Protein AF-A0A9R1UHV1-F1 (afdb_monomer)

Organism: Lactuca sativa (NCBI:txid4236)

Secondary structure (DSSP, 8-state):
--------HHHHHHHHHHHHHHHHHHHHSS---S--PPPSS-PPPHHHHTTSTTSSS-SS---SSTTTT-GGGHHHHHHHHHHHHHHHHHHT--HHHHHHHHHHHHHHTHHHHHHHTTT---S-HHHHHHHHHHHHHHHHHHHHHHHTT-TT--TTHHHHHHHHTT-TTS---HHHHHHHHIIIIIHHT---TT--HHHHHTHHHHH--SB-------------TT--HHHHHHHHTS-SSPPPPPB-SS------HHHHHHTT-EEEE---SS-TT--EEE----TTSSSS-SS-TTS--S---S--EEEE--EEE-TTHHHHHHHHHHHHHHSSS--HHHHHHHHHHHH-SSHHHHHHHHHTTSEEE-SS-HHHHHHHHHHHSTT---SB-TTHHHHHHHHHHHTSHHHHHHHHHIIIIITSHHHHHHHHHHHHHHHHHHHHHHHHHHHHHHHHHHHHHHHHHHHTTSS--EEPTTSS-EE-EEEETTEEEE---S-HHHHHHHHHHHHHHHHHH-PPP-GGG-EEE-SS--HHHHHHHHGGGTPEEE-S-EEETTEEESS-TTSHHHHHHHHHHHHHHHHHHGGGGS-HHHHHHHHHHHHHHHHHHHHHHHHHHHHHHHHTT--HHHH-----SS-SSSBTTTS--SSSS-HHHHTHHHHHH-S-TT-BGGGT---PPP-

Solvent-accessible surface area (backbone atoms only — not comparable to full-atom values): 39477 Å² total; per-residue (Å²): 138,84,78,91,86,90,88,66,76,70,63,54,55,52,49,48,49,50,48,50,45,50,61,49,39,52,62,68,72,30,69,72,78,70,77,70,70,74,45,62,34,50,79,77,56,64,84,64,36,73,78,47,72,69,47,65,55,65,83,50,47,61,28,43,76,79,48,56,80,43,72,88,32,51,76,41,56,62,51,36,53,52,33,34,53,50,38,40,60,74,54,69,53,62,59,69,62,41,52,49,53,36,41,55,56,43,50,74,42,41,68,62,55,38,44,30,42,58,62,71,72,87,66,55,67,67,59,48,24,50,45,50,51,43,43,37,35,25,52,53,38,52,46,51,46,62,71,67,63,52,96,74,73,53,81,78,54,55,61,48,43,55,53,20,52,40,24,54,40,25,48,56,49,38,56,58,42,47,50,45,42,47,49,45,50,62,66,46,67,71,67,73,92,82,71,52,74,61,61,56,56,46,55,61,52,76,78,54,54,54,47,74,67,82,85,65,73,66,92,74,83,85,82,52,80,62,36,30,61,46,52,54,56,52,59,54,54,42,49,79,64,86,74,83,79,47,74,60,91,61,86,80,72,65,62,34,43,54,56,41,43,53,42,52,39,40,62,33,60,33,86,53,81,56,24,60,72,45,72,46,69,48,75,88,70,77,93,79,72,81,89,81,63,93,80,64,83,85,63,85,76,94,79,74,84,72,64,42,30,43,24,29,32,31,36,42,40,40,96,59,43,64,32,51,52,51,30,53,39,52,51,35,74,76,41,102,54,82,48,61,66,50,29,49,52,48,56,47,32,37,28,24,76,42,40,63,18,40,47,52,36,38,75,36,56,25,30,47,75,65,39,99,41,46,54,57,49,19,53,48,46,52,57,63,55,64,94,61,85,75,69,50,41,86,55,53,68,58,41,52,54,47,44,55,51,60,75,35,73,62,26,56,51,47,32,53,46,43,68,72,28,68,78,37,73,66,45,44,52,51,50,52,52,49,52,53,52,49,53,50,51,53,53,51,49,52,55,50,51,54,50,53,54,48,51,53,52,51,50,54,52,52,53,51,31,40,76,74,59,60,33,50,42,42,70,46,91,96,50,97,54,59,48,41,69,48,79,52,91,90,53,73,48,77,41,53,53,98,42,75,63,33,56,52,42,50,54,50,51,55,51,52,47,22,73,74,67,71,52,76,82,63,36,80,81,36,71,47,72,57,87,94,54,58,71,70,55,40,42,63,65,21,58,87,67,57,30,48,60,48,68,82,56,45,74,55,101,67,42,62,46,81,50,68,76,90,40,73,80,61,48,45,68,50,52,54,50,51,51,56,54,52,58,58,57,58,53,79,78,48,56,73,70,54,50,52,52,53,49,52,50,52,50,52,52,52,52,50,53,52,50,51,56,55,52,47,52,56,53,57,33,42,77,70,72,45,54,60,81,81,71,60,67,50,82,70,82,75,21,81,88,39,40,49,32,72,38,38,59,62,77,97,49,24,41,40,70,80,39,43,70,63,49,68,72,44,88,67,66,85,38,34,31,41,82,77,44,87,80,76,75,88,129

Structure (mmCIF, N/CA/C/O backbone):
data_AF-A0A9R1UHV1-F1
#
_entry.id   AF-A0A9R1UHV1-F1
#
loop_
_atom_site.group_PDB
_atom_site.id
_atom_site.type_symbol
_atom_site.label_atom_id
_atom_site.label_alt_id
_atom_site.label_comp_id
_atom_site.label_asym_id
_atom_site.label_entity_id
_atom_site.label_seq_id
_atom_site.pdbx_PDB_ins_code
_atom_site.Cartn_x
_atom_site.Cartn_y
_atom_site.Cartn_z
_atom_site.occupancy
_atom_site.B_iso_or_equiv
_atom_site.auth_seq_id
_atom_site.auth_comp_id
_atom_site.auth_asym_id
_atom_site.auth_atom_id
_atom_site.pdbx_PDB_model_num
ATOM 1 N N . MET A 1 1 ? -4.750 -64.977 48.613 1.00 38.06 1 MET A N 1
ATOM 2 C CA . MET A 1 1 ? -5.155 -65.746 47.415 1.00 38.06 1 MET A CA 1
ATOM 3 C C . MET A 1 1 ? -6.581 -65.339 47.068 1.00 38.06 1 MET A C 1
ATOM 5 O O . MET A 1 1 ? -7.464 -65.579 47.870 1.00 38.06 1 MET A O 1
ATOM 9 N N . LEU A 1 2 ? -6.739 -64.373 46.156 1.00 35.66 2 LEU A N 1
ATOM 10 C CA . LEU A 1 2 ? -6.978 -64.554 44.704 1.00 35.66 2 LEU A CA 1
ATOM 11 C C . LEU A 1 2 ? -8.477 -64.795 44.439 1.00 35.66 2 LEU A C 1
ATOM 13 O O . LEU A 1 2 ? -8.963 -65.900 44.622 1.00 35.66 2 LEU A O 1
ATOM 17 N N . ARG A 1 3 ? -9.269 -63.713 44.338 1.00 31.67 3 ARG A N 1
ATOM 18 C CA . ARG A 1 3 ? -9.563 -62.882 43.135 1.00 31.67 3 ARG A CA 1
ATOM 19 C C . ARG A 1 3 ? -10.429 -63.662 42.138 1.00 31.67 3 ARG A C 1
ATOM 21 O O . ARG A 1 3 ? -9.937 -64.574 41.495 1.00 31.67 3 ARG A O 1
ATOM 28 N N . LYS A 1 4 ? -11.752 -63.439 42.121 1.00 43.19 4 LYS A N 1
ATOM 29 C CA . LYS A 1 4 ? -12.453 -62.321 41.437 1.00 43.19 4 LYS A CA 1
ATOM 30 C C . LYS A 1 4 ? -11.906 -62.111 40.027 1.00 43.19 4 LYS A C 1
ATOM 32 O O . LYS A 1 4 ? -10.864 -61.487 39.892 1.00 43.19 4 LYS A O 1
ATOM 37 N N . ASN A 1 5 ? -12.645 -62.598 39.035 1.00 36.88 5 ASN A N 1
ATOM 38 C CA . ASN A 1 5 ? -12.772 -62.000 37.710 1.00 36.88 5 ASN A CA 1
ATOM 39 C C . ASN A 1 5 ? -13.992 -62.610 37.018 1.00 36.88 5 ASN A C 1
ATOM 41 O O . ASN A 1 5 ? -14.011 -63.816 36.802 1.00 36.88 5 ASN A O 1
ATOM 45 N N . ALA A 1 6 ? -14.984 -61.760 36.743 1.00 40.62 6 ALA A N 1
ATOM 46 C CA . ALA A 1 6 ? -15.957 -61.822 35.643 1.00 40.62 6 ALA A CA 1
ATOM 47 C C . ALA A 1 6 ? -17.217 -61.054 36.072 1.00 40.62 6 ALA A C 1
ATOM 49 O O . ALA A 1 6 ? -18.178 -61.646 36.542 1.00 40.62 6 ALA A O 1
ATOM 50 N N . ASN A 1 7 ? -17.150 -59.721 36.019 1.00 38.50 7 ASN A N 1
ATOM 51 C CA . ASN A 1 7 ? -18.313 -58.817 35.992 1.00 38.50 7 ASN A CA 1
ATOM 52 C C . ASN A 1 7 ? -17.857 -57.405 35.563 1.00 38.50 7 ASN A C 1
ATOM 54 O O . ASN A 1 7 ? -18.202 -56.412 36.196 1.00 38.50 7 ASN A O 1
ATOM 58 N N . VAL A 1 8 ? -17.001 -57.318 34.536 1.00 43.69 8 VAL A N 1
ATOM 59 C CA . VAL A 1 8 ? -16.481 -56.027 34.034 1.00 43.69 8 VAL A CA 1
ATOM 60 C C . VAL A 1 8 ? -16.959 -55.712 32.609 1.00 43.69 8 VAL A C 1
ATOM 62 O O . VAL A 1 8 ? -16.971 -54.552 32.229 1.00 43.69 8 VAL A O 1
ATOM 65 N N . GLU A 1 9 ? -17.481 -56.673 31.843 1.00 48.34 9 GLU A N 1
ATOM 66 C CA . GLU A 1 9 ? -17.775 -56.425 30.418 1.00 48.34 9 GLU A CA 1
ATOM 67 C C . GLU A 1 9 ? -19.170 -55.848 30.104 1.00 48.34 9 GLU A C 1
ATOM 69 O O . GLU A 1 9 ? -19.372 -55.376 28.991 1.00 48.34 9 GLU A O 1
ATOM 74 N N . SER A 1 10 ? -20.126 -55.799 31.042 1.00 46.69 10 SER A N 1
ATOM 75 C CA . SER A 1 10 ? -21.451 -55.202 30.760 1.00 46.69 10 SER A CA 1
ATOM 76 C C . SER A 1 10 ? -21.571 -53.720 31.134 1.00 46.69 10 SER A C 1
ATOM 78 O O . SER A 1 10 ? -22.389 -53.015 30.557 1.00 46.69 10 SER A O 1
ATOM 80 N N . GLY A 1 11 ? -20.742 -53.220 32.058 1.00 46.81 11 GLY A N 1
ATOM 81 C CA . GLY A 1 11 ? -20.788 -51.821 32.503 1.00 46.81 11 GLY A CA 1
ATOM 82 C C . GLY A 1 11 ? -20.046 -50.850 31.583 1.00 46.81 11 GLY A C 1
ATOM 83 O O . GLY A 1 11 ? -20.460 -49.704 31.445 1.00 46.81 11 GLY A O 1
ATOM 84 N N . GLU A 1 12 ? -18.970 -51.291 30.924 1.00 48.34 12 GLU A N 1
ATOM 85 C CA . GLU A 1 12 ? -18.214 -50.445 29.990 1.00 48.34 12 GLU A CA 1
ATOM 86 C C . GLU A 1 12 ? -18.922 -50.283 28.643 1.00 48.34 12 GLU A C 1
ATOM 88 O O . GLU A 1 12 ? -18.900 -49.192 28.084 1.00 48.34 12 GLU A O 1
ATOM 93 N N . VAL A 1 13 ? -19.618 -51.311 28.147 1.00 51.38 13 VAL A N 1
ATOM 94 C CA . VAL A 1 13 ? -20.380 -51.221 26.889 1.00 51.38 13 VAL A CA 1
ATOM 95 C C . VAL A 1 13 ? -21.624 -50.344 27.054 1.00 51.38 13 VAL A C 1
ATOM 97 O O . VAL A 1 13 ? -21.912 -49.544 26.167 1.00 51.38 13 VAL A O 1
ATOM 100 N N . ASP A 1 14 ? -22.296 -50.393 28.209 1.00 54.91 14 ASP A N 1
ATOM 101 C CA . ASP A 1 14 ? -23.397 -49.474 28.534 1.00 54.91 14 ASP A CA 1
ATOM 102 C C . ASP A 1 14 ? -22.901 -48.043 28.788 1.00 54.91 14 ASP A C 1
ATOM 104 O O . ASP A 1 14 ? -23.588 -47.080 28.450 1.00 54.91 14 ASP A O 1
ATOM 108 N N . ASN A 1 15 ? -21.688 -47.862 29.320 1.00 56.81 15 ASN A N 1
ATOM 109 C CA . ASN A 1 15 ? -21.104 -46.535 29.508 1.00 56.81 15 ASN A CA 1
ATOM 110 C C . ASN A 1 15 ? -20.589 -45.943 28.187 1.00 56.81 15 ASN A C 1
ATOM 112 O O . ASN A 1 15 ? -20.756 -44.751 27.954 1.00 56.81 15 ASN A O 1
ATOM 116 N N . ILE A 1 16 ? -20.046 -46.758 27.276 1.00 66.25 16 ILE A N 1
ATOM 117 C CA . ILE A 1 16 ? -19.732 -46.346 25.900 1.00 66.25 16 ILE A CA 1
ATOM 118 C C . ILE A 1 16 ? -21.026 -46.073 25.141 1.00 66.25 16 ILE A C 1
ATOM 120 O O . ILE A 1 16 ? -21.100 -45.065 24.461 1.00 66.25 16 ILE A O 1
ATOM 124 N N . GLY A 1 17 ? -22.064 -46.894 25.293 1.00 67.31 17 GLY A N 1
ATOM 125 C CA . GLY A 1 17 ? -23.381 -46.666 24.702 1.00 67.31 17 GLY A CA 1
ATOM 126 C C . GLY A 1 17 ? -24.011 -45.359 25.180 1.00 67.31 17 GLY A C 1
ATOM 127 O O . GLY A 1 17 ? -24.467 -44.577 24.356 1.00 67.31 17 GLY A O 1
ATOM 128 N N . ASN A 1 18 ? -23.949 -45.062 26.479 1.00 64.06 18 ASN A N 1
ATOM 129 C CA . ASN A 1 18 ? -24.412 -43.799 27.057 1.00 64.06 18 ASN A CA 1
ATOM 130 C C . ASN A 1 18 ? -23.501 -42.617 26.719 1.00 64.06 18 ASN A C 1
ATOM 132 O O . ASN A 1 18 ? -24.002 -41.517 26.546 1.00 64.06 18 ASN A O 1
ATOM 136 N N . THR A 1 19 ? -22.192 -42.817 26.571 1.00 66.31 19 THR A N 1
ATOM 137 C CA . THR A 1 19 ? -21.261 -41.760 26.141 1.00 66.31 19 THR A CA 1
ATOM 138 C C . THR A 1 19 ? -21.419 -41.464 24.655 1.00 66.31 19 THR A C 1
ATOM 140 O O . THR A 1 19 ? -21.459 -40.311 24.263 1.00 66.31 19 THR A O 1
ATOM 143 N N . VAL A 1 20 ? -21.576 -42.484 23.816 1.00 68.06 20 VAL A N 1
ATOM 144 C CA . VAL A 1 20 ? -21.876 -42.357 22.389 1.00 68.06 20 VAL A CA 1
ATOM 145 C C . VAL A 1 20 ? -23.258 -41.756 22.214 1.00 68.06 20 VAL A C 1
ATOM 147 O O . VAL A 1 20 ? -23.401 -40.853 21.411 1.00 68.06 20 VAL A O 1
ATOM 150 N N . LYS A 1 21 ? -24.255 -42.161 23.003 1.00 64.06 21 LYS A N 1
ATOM 151 C CA . LYS A 1 21 ? -25.574 -41.531 23.013 1.00 64.06 21 LYS A CA 1
ATOM 152 C C . LYS A 1 21 ? -25.531 -40.118 23.580 1.00 64.06 21 LYS A C 1
ATOM 154 O O . LYS A 1 21 ? -26.222 -39.282 23.057 1.00 64.06 21 LYS A O 1
ATOM 159 N N . PHE A 1 22 ? -24.662 -39.790 24.531 1.00 62.91 22 PHE A N 1
ATOM 160 C CA . PHE A 1 22 ? -24.421 -38.413 24.973 1.00 62.91 22 PHE A CA 1
ATOM 161 C C . PHE A 1 22 ? -23.718 -37.578 23.891 1.00 62.91 22 PHE A C 1
ATOM 163 O O . PHE A 1 22 ? -24.069 -36.423 23.703 1.00 62.91 22 PHE A O 1
ATOM 170 N N . LEU A 1 23 ? -22.774 -38.154 23.138 1.00 60.88 23 LEU A N 1
ATOM 171 C CA . LEU A 1 23 ? -22.076 -37.518 22.010 1.00 60.88 23 LEU A CA 1
ATOM 172 C C . LEU A 1 23 ? -22.958 -37.415 20.747 1.00 60.88 23 LEU A C 1
ATOM 174 O O . LEU A 1 23 ? -22.782 -36.495 19.952 1.00 60.88 23 LEU A O 1
ATOM 178 N N . LEU A 1 24 ? -23.904 -38.338 20.556 1.00 58.31 24 LEU A N 1
ATOM 179 C CA . LEU A 1 24 ? -24.901 -38.343 19.479 1.00 58.31 24 LEU A CA 1
ATOM 180 C C . LEU A 1 24 ? -26.135 -37.507 19.852 1.00 58.31 24 LEU A C 1
ATOM 182 O O . LEU A 1 24 ? -26.645 -36.794 19.001 1.00 58.31 24 LEU A O 1
ATOM 186 N N . ASP A 1 25 ? -26.550 -37.481 21.118 1.00 48.75 25 ASP A N 1
ATOM 187 C CA . ASP A 1 25 ? -27.539 -36.543 21.665 1.00 48.75 25 ASP A CA 1
ATOM 188 C C . ASP A 1 25 ? -26.931 -35.139 21.770 1.00 48.75 25 ASP A C 1
ATOM 190 O O . ASP A 1 25 ? -27.662 -34.164 21.698 1.00 48.75 25 ASP A O 1
ATOM 194 N N . TYR A 1 26 ? -25.603 -34.978 21.815 1.00 43.03 26 TYR A N 1
ATOM 195 C CA . TYR A 1 26 ? -24.963 -33.681 21.544 1.00 43.03 26 TYR A CA 1
ATOM 196 C C . TYR A 1 26 ? -25.257 -33.192 20.113 1.00 43.03 26 TYR A C 1
ATOM 198 O O . TYR A 1 26 ? -25.149 -32.005 19.821 1.00 43.03 26 TYR A O 1
ATOM 206 N N . LYS A 1 27 ? -25.644 -34.108 19.216 1.00 43.91 27 LYS A N 1
ATOM 207 C CA . LYS A 1 27 ? -26.041 -33.846 17.829 1.00 43.91 27 LYS A CA 1
ATOM 208 C C . LYS A 1 27 ? -27.566 -33.757 17.643 1.00 43.91 27 LYS A C 1
ATOM 210 O O . LYS A 1 27 ? -27.983 -33.142 16.669 1.00 43.91 27 LYS A O 1
ATOM 215 N N . GLU A 1 28 ? -28.378 -34.329 18.544 1.00 43.47 28 GLU A N 1
ATOM 216 C CA . GLU A 1 28 ? -29.860 -34.292 18.482 1.00 43.47 28 GLU A CA 1
ATOM 217 C C . GLU A 1 28 ? -30.524 -33.321 19.489 1.00 43.47 28 GLU A C 1
ATOM 219 O O . GLU A 1 28 ? -31.524 -32.698 19.149 1.00 43.47 28 GLU A O 1
ATOM 224 N N . ASN A 1 29 ? -29.942 -33.104 20.675 1.00 37.31 29 ASN A N 1
ATOM 225 C CA . ASN A 1 29 ? -30.183 -31.942 21.555 1.00 37.31 29 ASN A CA 1
ATOM 226 C C . ASN A 1 29 ? -29.171 -30.815 21.323 1.00 37.31 29 ASN A C 1
ATOM 228 O O . ASN A 1 29 ? -29.262 -29.755 21.946 1.00 37.31 29 ASN A O 1
ATOM 232 N N . GLY A 1 30 ? -28.212 -31.028 20.421 1.00 40.12 30 GLY A N 1
ATOM 233 C CA . GLY A 1 30 ? -27.632 -29.917 19.699 1.00 40.12 30 GLY A CA 1
ATOM 234 C C . GLY A 1 30 ? -28.781 -29.249 18.969 1.00 40.12 30 GLY A C 1
ATOM 235 O O . GLY A 1 30 ? -29.186 -29.724 17.908 1.00 40.12 30 GLY A O 1
ATOM 236 N N . GLU A 1 31 ? -29.320 -28.171 19.557 1.00 37.22 31 GLU A N 1
ATOM 237 C CA . GLU A 1 31 ? -29.919 -27.086 18.787 1.00 37.22 31 GLU A CA 1
ATOM 238 C C . GLU A 1 31 ? -29.172 -27.061 17.472 1.00 37.22 31 GLU A C 1
ATOM 240 O O . GLU A 1 31 ? -27.945 -26.935 17.483 1.00 37.22 31 GLU A O 1
ATOM 245 N N . VAL A 1 32 ? -29.892 -27.321 16.384 1.00 35.50 32 VAL A N 1
ATOM 246 C CA . VAL A 1 32 ? -29.389 -27.227 15.026 1.00 35.50 32 VAL A CA 1
ATOM 247 C C . VAL A 1 32 ? -28.336 -26.123 15.017 1.00 35.50 32 VAL A C 1
ATOM 249 O O . VAL A 1 32 ? -28.677 -24.945 15.039 1.00 35.50 32 VAL A O 1
ATOM 252 N N . LEU A 1 33 ? -27.049 -26.485 14.952 1.00 39.59 33 LEU A N 1
ATOM 253 C CA . LEU A 1 33 ? -25.956 -25.557 14.646 1.00 39.59 33 LEU A CA 1
ATOM 254 C C . LEU A 1 33 ? -26.071 -25.155 13.161 1.00 39.59 33 LEU A C 1
ATOM 256 O O . LEU A 1 33 ? -25.095 -24.922 12.459 1.00 39.59 33 LEU A O 1
ATOM 260 N N . GLY A 1 34 ? -27.301 -25.116 12.645 1.00 33.88 34 GLY A N 1
ATOM 261 C CA . GLY A 1 34 ? -27.674 -24.397 11.461 1.00 33.88 34 GLY A CA 1
ATOM 262 C C . GLY A 1 34 ? -27.483 -22.939 11.796 1.00 33.88 34 GLY A C 1
ATOM 263 O O . GLY A 1 34 ? -28.219 -22.364 12.587 1.00 33.88 34 GLY A O 1
ATOM 264 N N . LYS A 1 35 ? -26.461 -22.361 11.173 1.00 41.47 35 LYS A N 1
ATOM 265 C CA . LYS A 1 35 ? -26.235 -20.921 11.156 1.00 41.47 35 LYS A CA 1
ATOM 266 C C . LYS A 1 35 ? -26.213 -20.289 12.556 1.00 41.47 35 LYS A C 1
ATOM 268 O O . LYS A 1 35 ? -26.855 -19.261 12.754 1.00 41.47 35 LYS A O 1
ATOM 273 N N . GLN A 1 36 ? -25.456 -20.834 13.516 1.00 49.34 36 GLN A N 1
ATOM 274 C CA . GLN A 1 36 ? -24.952 -19.933 14.558 1.00 49.34 36 GLN A CA 1
ATOM 275 C C . GLN A 1 36 ? -24.048 -18.932 13.840 1.00 49.34 36 GLN A C 1
ATOM 277 O O . GLN A 1 36 ? -22.993 -19.295 13.319 1.00 49.34 36 GLN A O 1
ATOM 282 N N . VAL A 1 37 ? -24.545 -17.704 13.698 1.00 58.31 37 VAL A N 1
ATOM 283 C CA . VAL A 1 37 ? -23.788 -16.598 13.120 1.00 58.31 37 VAL A CA 1
ATOM 284 C C . VAL A 1 37 ? -22.538 -16.438 13.990 1.00 58.31 37 VAL A C 1
ATOM 286 O O . VAL A 1 37 ? -22.680 -16.352 15.213 1.00 58.31 37 VAL A O 1
ATOM 289 N N . PRO A 1 38 ? -21.326 -16.475 13.411 1.00 72.69 38 PRO A N 1
ATOM 290 C CA . PRO A 1 38 ? -20.109 -16.288 14.186 1.00 72.69 38 PRO A CA 1
ATOM 291 C C . PRO A 1 38 ? -20.171 -14.953 14.946 1.00 72.69 38 PRO A C 1
ATOM 293 O O . PRO A 1 38 ? -20.748 -13.988 14.433 1.00 72.69 38 PRO A O 1
ATOM 296 N N . PRO A 1 39 ? -19.620 -14.888 16.172 1.00 87.06 39 PRO A N 1
ATOM 297 C CA . PRO A 1 39 ? -19.664 -13.673 16.973 1.00 87.06 39 PRO A CA 1
ATOM 298 C C . PRO A 1 39 ? -19.014 -12.517 16.216 1.00 87.06 39 PRO A C 1
ATOM 300 O O . PRO A 1 39 ? -17.934 -12.668 15.651 1.00 87.06 39 PRO A O 1
ATOM 303 N N . SER A 1 40 ? -19.656 -11.351 16.232 1.00 89.56 40 SER A N 1
ATOM 304 C CA . SER A 1 40 ? -19.104 -10.145 15.613 1.00 89.56 40 SER A CA 1
ATOM 305 C C . SER A 1 40 ? -18.065 -9.449 16.498 1.00 89.56 40 SER A C 1
ATOM 307 O O . SER A 1 40 ? -17.289 -8.641 16.003 1.00 89.56 40 SER A O 1
ATOM 309 N N . ILE A 1 41 ? -18.036 -9.756 17.799 1.00 93.44 41 ILE A N 1
ATOM 310 C CA . ILE A 1 41 ? -17.086 -9.230 18.783 1.00 93.44 41 ILE A CA 1
ATOM 311 C C . ILE A 1 41 ? -16.536 -10.412 19.585 1.00 93.44 41 ILE A C 1
ATOM 313 O O . ILE A 1 41 ? -17.286 -11.117 20.258 1.00 93.44 41 ILE A O 1
ATOM 317 N N . TYR A 1 42 ? -15.232 -10.660 19.521 1.00 92.06 42 TYR A N 1
ATOM 318 C CA . TYR A 1 42 ? -14.635 -11.870 20.091 1.00 92.06 42 TYR A CA 1
ATOM 319 C C . TYR A 1 42 ? -13.193 -11.637 20.525 1.00 92.06 42 TYR A C 1
ATOM 321 O O . TYR A 1 42 ? -12.513 -10.767 19.994 1.00 92.06 42 TYR A O 1
ATOM 329 N N . MET A 1 43 ? -12.727 -12.461 21.467 1.00 90.88 43 MET A N 1
ATOM 330 C CA . MET A 1 43 ? -11.315 -12.544 21.838 1.00 90.88 43 MET A CA 1
ATOM 331 C C . MET A 1 43 ? -10.529 -13.245 20.725 1.00 90.88 43 MET A C 1
ATOM 333 O O . MET A 1 43 ? -10.850 -14.371 20.343 1.00 90.88 43 MET A O 1
ATOM 337 N N . VAL A 1 44 ? -9.477 -12.605 20.227 1.00 89.88 44 VAL A N 1
ATOM 338 C CA . VAL A 1 44 ? -8.557 -13.150 19.233 1.00 89.88 44 VAL A CA 1
ATOM 339 C C . VAL A 1 44 ? -7.822 -14.361 19.824 1.00 89.88 44 VAL A C 1
ATOM 341 O O . VAL A 1 44 ? -7.291 -14.275 20.942 1.00 89.88 44 VAL A O 1
ATOM 344 N N . PRO A 1 45 ? -7.754 -15.488 19.086 1.00 87.06 45 PRO A N 1
ATOM 345 C CA . PRO A 1 45 ? -7.052 -16.691 19.524 1.00 87.06 45 PRO A CA 1
ATOM 346 C C . PRO A 1 45 ? -5.595 -16.432 19.929 1.00 87.06 45 PRO A C 1
ATOM 348 O O . PRO A 1 45 ? -4.883 -15.659 19.283 1.00 87.06 45 PRO A O 1
ATOM 351 N N . SER A 1 46 ? -5.119 -17.141 20.959 1.00 84.94 46 SER A N 1
ATOM 352 C CA . SER A 1 46 ? -3.761 -16.973 21.504 1.00 84.94 46 SER A CA 1
ATOM 353 C C . SER A 1 46 ? -2.663 -17.138 20.452 1.00 84.94 46 SER A C 1
ATOM 355 O O . SER A 1 46 ? -1.739 -16.339 20.415 1.00 84.94 46 SER A O 1
ATOM 357 N N . VAL A 1 47 ? -2.819 -18.093 19.530 1.00 83.62 47 VAL A N 1
ATOM 358 C CA . VAL A 1 47 ? -1.859 -18.352 18.439 1.00 83.62 47 VAL A CA 1
ATOM 359 C C . VAL A 1 47 ? -1.600 -17.104 17.586 1.00 83.62 47 VAL A C 1
ATOM 361 O O . VAL A 1 47 ? -0.475 -16.865 17.159 1.00 83.62 47 VAL A O 1
ATOM 364 N N . ILE A 1 48 ? -2.633 -16.292 17.353 1.00 83.44 48 ILE A N 1
ATOM 365 C CA . ILE A 1 48 ? -2.520 -15.038 16.599 1.00 83.44 48 ILE A CA 1
ATOM 366 C C . ILE A 1 48 ? -1.963 -13.930 17.498 1.00 83.44 48 ILE A C 1
ATOM 368 O O . ILE A 1 48 ? -1.125 -13.136 17.068 1.00 83.44 48 ILE A O 1
ATOM 372 N N . ARG A 1 49 ? -2.398 -13.888 18.760 1.00 85.94 49 ARG A N 1
ATOM 373 C CA . ARG A 1 49 ? -1.933 -12.910 19.751 1.00 85.94 49 ARG A CA 1
ATOM 374 C C . ARG A 1 49 ? -0.431 -13.002 20.009 1.00 85.94 49 ARG A C 1
ATOM 376 O O . ARG A 1 49 ? 0.211 -11.965 20.139 1.00 85.94 49 ARG A O 1
ATOM 383 N N . ASP A 1 50 ? 0.134 -14.204 20.034 1.00 84.81 50 ASP A N 1
ATOM 384 C CA . ASP A 1 50 ? 1.557 -14.429 20.316 1.00 84.81 50 ASP A CA 1
ATOM 385 C C . ASP A 1 50 ? 2.484 -13.765 19.280 1.00 84.81 50 ASP A C 1
ATOM 387 O O . ASP A 1 50 ? 3.636 -13.454 19.580 1.00 84.81 50 ASP A O 1
ATOM 391 N N . LEU A 1 51 ? 1.980 -13.479 18.075 1.00 76.38 51 LEU A N 1
ATOM 392 C CA . LEU A 1 51 ? 2.720 -12.783 17.016 1.00 76.38 51 LEU A CA 1
ATOM 393 C C . LEU A 1 51 ? 2.818 -11.279 17.247 1.00 76.38 51 LEU A C 1
ATOM 395 O O . LEU A 1 51 ? 3.766 -10.647 16.784 1.00 76.38 51 LEU A O 1
ATOM 399 N N . SER A 1 52 ? 1.819 -10.701 17.914 1.00 81.56 52 SER A N 1
ATOM 400 C CA . SER A 1 52 ? 1.786 -9.279 18.240 1.00 81.56 52 SER A CA 1
ATOM 401 C C . SER A 1 52 ? 1.029 -9.058 19.557 1.00 81.56 52 SER A C 1
ATOM 403 O O . SER A 1 52 ? -0.145 -8.669 19.561 1.00 81.56 52 SER A O 1
ATOM 405 N N . PRO A 1 53 ? 1.696 -9.310 20.704 1.00 81.19 53 PRO A N 1
ATOM 406 C CA . PRO A 1 53 ? 1.043 -9.376 22.016 1.00 81.19 53 PRO A CA 1
ATOM 407 C C . PRO A 1 53 ? 0.362 -8.074 22.452 1.00 81.19 53 PRO A C 1
ATOM 409 O O . PRO A 1 53 ? -0.523 -8.076 23.308 1.00 81.19 53 PRO A O 1
ATOM 412 N N . THR A 1 54 ? 0.783 -6.945 21.885 1.00 85.38 54 THR A N 1
ATOM 413 C CA . THR A 1 54 ? 0.327 -5.602 22.259 1.00 85.38 54 THR A CA 1
ATOM 414 C C . THR A 1 54 ? -0.778 -5.056 21.354 1.00 85.38 54 THR A C 1
ATOM 416 O O . THR A 1 54 ? -1.382 -4.047 21.709 1.00 85.38 54 THR A O 1
ATOM 419 N N . CYS A 1 55 ? -1.072 -5.693 20.213 1.00 90.00 55 CYS A N 1
ATOM 420 C CA . CYS A 1 55 ? -1.988 -5.142 19.205 1.00 90.00 55 CYS A CA 1
ATOM 421 C C . CYS A 1 55 ? -3.476 -5.413 19.462 1.00 90.00 55 CYS A C 1
ATOM 423 O O . CYS A 1 55 ? -4.314 -4.834 18.780 1.00 90.00 55 CYS A O 1
ATOM 425 N N . PHE A 1 56 ? -3.819 -6.266 20.426 1.00 92.12 56 PHE A N 1
ATOM 426 C CA . PHE A 1 56 ? -5.217 -6.608 20.732 1.00 92.12 56 PHE A CA 1
ATOM 427 C C . PHE A 1 56 ? -5.650 -6.176 22.136 1.00 92.12 56 PHE A C 1
ATOM 429 O O . PHE A 1 56 ? -6.826 -6.238 22.463 1.00 92.12 56 PHE A O 1
ATOM 436 N N . ASN A 1 57 ? -4.707 -5.726 22.969 1.00 91.75 57 ASN A N 1
ATOM 437 C CA . ASN A 1 57 ? -4.980 -5.347 24.350 1.00 91.75 57 ASN A CA 1
ATOM 438 C C . ASN A 1 57 ? -5.252 -3.839 24.460 1.00 91.75 57 ASN A C 1
ATOM 440 O O . ASN A 1 57 ? -4.381 -3.055 24.066 1.00 91.75 57 ASN A O 1
ATOM 444 N N . PRO A 1 58 ? -6.388 -3.417 25.046 1.00 94.56 58 PRO A N 1
ATOM 445 C CA . PRO A 1 58 ? -6.633 -2.007 25.314 1.00 94.56 58 PRO A CA 1
ATOM 446 C C . PRO A 1 58 ? -5.598 -1.431 26.283 1.00 94.56 58 PRO A C 1
ATOM 448 O O . PRO A 1 58 ? -5.175 -2.080 27.252 1.00 94.56 58 PRO A O 1
ATOM 451 N N . LYS A 1 59 ? -5.180 -0.198 25.997 1.00 92.19 59 LYS A N 1
ATOM 452 C CA . LYS A 1 59 ? -4.086 0.508 26.671 1.00 92.19 59 LYS A CA 1
ATOM 453 C C . LYS A 1 59 ? -4.576 1.425 27.787 1.00 92.19 59 LYS A C 1
ATOM 455 O O . LYS A 1 59 ? -3.863 1.605 28.770 1.00 92.19 59 LYS A O 1
ATOM 460 N N . VAL A 1 60 ? -5.757 2.015 27.631 1.00 93.12 60 VAL A N 1
ATOM 461 C CA . VAL A 1 60 ? -6.310 3.056 28.507 1.00 93.12 60 VAL A CA 1
ATOM 462 C C . VAL A 1 60 ? -7.719 2.708 28.968 1.00 93.12 60 VAL A C 1
ATOM 464 O O . VAL A 1 60 ? -7.995 2.786 30.163 1.00 93.12 60 VAL A O 1
ATOM 467 N N . VAL A 1 61 ? -8.614 2.336 28.048 1.00 95.00 61 VAL A N 1
ATOM 468 C CA . VAL A 1 61 ? -10.042 2.182 28.344 1.00 95.00 61 VAL A CA 1
ATOM 469 C C . VAL A 1 61 ? -10.589 0.837 27.877 1.00 95.00 61 VAL A C 1
ATOM 471 O O . VAL A 1 61 ? -10.444 0.444 26.721 1.00 95.00 61 VAL A O 1
ATOM 474 N N . SER A 1 62 ? -11.269 0.142 28.793 1.00 96.25 62 SER A N 1
ATOM 475 C CA . SER A 1 62 ? -12.074 -1.030 28.451 1.00 96.25 62 SER A CA 1
ATOM 476 C C . SER A 1 62 ? -13.443 -0.594 27.922 1.00 96.25 62 SER A C 1
ATOM 478 O O . SER A 1 62 ? -14.048 0.336 28.460 1.00 96.25 62 SER A O 1
ATOM 480 N N . ILE A 1 63 ? -13.924 -1.245 26.871 1.00 96.50 63 ILE A N 1
ATOM 481 C CA . ILE A 1 63 ? -15.214 -1.011 26.227 1.00 96.50 63 ILE A CA 1
ATOM 482 C C . ILE A 1 63 ? -15.893 -2.359 26.046 1.00 96.50 63 ILE A C 1
ATOM 484 O O . ILE A 1 63 ? -15.369 -3.260 25.390 1.00 96.50 63 ILE A O 1
ATOM 488 N N . GLY A 1 64 ? -17.077 -2.485 26.633 1.00 95.00 64 GLY A N 1
ATOM 489 C CA . GLY A 1 64 ? -17.797 -3.740 26.686 1.00 95.00 64 GLY A CA 1
ATOM 490 C C . GLY A 1 64 ? -17.195 -4.742 27.686 1.00 95.00 64 GLY A C 1
ATOM 491 O O . GLY A 1 64 ? -16.382 -4.392 28.547 1.00 95.00 64 GLY A O 1
ATOM 492 N N . PRO A 1 65 ? -17.637 -6.008 27.614 1.00 94.81 65 PRO A N 1
ATOM 493 C CA . PRO A 1 65 ? -17.437 -6.987 28.678 1.00 94.81 65 PRO A CA 1
ATOM 494 C C . PRO A 1 65 ? -16.070 -7.679 28.672 1.00 94.81 65 PRO A C 1
ATOM 496 O O . PRO A 1 65 ? -15.622 -8.118 29.727 1.00 94.81 65 PRO A O 1
ATOM 499 N N . LEU A 1 66 ? -15.401 -7.798 27.523 1.00 94.06 66 LEU A N 1
ATOM 500 C CA . LEU A 1 66 ? -14.280 -8.736 27.359 1.00 94.06 66 LEU A CA 1
ATOM 501 C C . LEU A 1 66 ? -13.027 -8.353 28.166 1.00 94.06 66 LEU A C 1
ATOM 503 O O . LEU A 1 66 ? -12.382 -9.217 28.755 1.00 94.06 66 LEU A O 1
ATOM 507 N N . HIS A 1 67 ? -12.714 -7.059 28.260 1.00 93.00 67 HIS A N 1
ATOM 508 C CA . HIS A 1 67 ? -11.560 -6.550 29.018 1.00 93.00 67 HIS A CA 1
ATOM 509 C C . HIS A 1 67 ? -11.936 -5.891 30.346 1.00 93.00 67 HIS A C 1
ATOM 511 O O . HIS A 1 67 ? -11.089 -5.290 31.013 1.00 93.00 67 HIS A O 1
ATOM 517 N N . ARG A 1 68 ? -13.203 -6.012 30.750 1.00 89.69 68 ARG A N 1
ATOM 518 C CA . ARG A 1 68 ? -13.775 -5.292 31.889 1.00 89.69 68 ARG A CA 1
ATOM 519 C C . ARG A 1 68 ? -13.058 -5.559 33.206 1.00 89.69 68 ARG A C 1
ATOM 521 O O . ARG A 1 68 ? -13.071 -4.690 34.067 1.00 89.69 68 ARG A O 1
ATOM 528 N N . HIS A 1 69 ? -12.472 -6.742 33.383 1.00 89.00 69 HIS A N 1
ATOM 529 C CA . HIS A 1 69 ? -11.798 -7.157 34.617 1.00 89.00 69 HIS A CA 1
ATOM 530 C C . HIS A 1 69 ? -10.281 -6.948 34.607 1.00 89.00 69 HIS A C 1
ATOM 532 O O . HIS A 1 69 ? -9.625 -7.261 35.597 1.00 89.00 69 HIS A O 1
ATOM 538 N N . ASN A 1 70 ? -9.714 -6.391 33.535 1.00 91.81 70 ASN A N 1
ATOM 539 C CA . ASN A 1 70 ? -8.283 -6.121 33.489 1.00 91.81 70 ASN A CA 1
ATOM 540 C C . ASN A 1 70 ? -7.906 -5.071 34.541 1.00 91.81 70 ASN A C 1
ATOM 542 O O . ASN A 1 70 ? -8.457 -3.967 34.560 1.00 91.81 70 ASN A O 1
ATOM 546 N N . GLU A 1 71 ? -6.958 -5.418 35.414 1.00 91.75 71 GLU A N 1
ATOM 547 C CA . GLU A 1 71 ? -6.574 -4.594 36.565 1.00 91.75 71 GLU A CA 1
ATOM 548 C C . GLU A 1 71 ? -6.057 -3.214 36.142 1.00 91.75 71 GLU A C 1
ATOM 550 O O . GLU A 1 71 ? -6.436 -2.202 36.735 1.00 91.75 71 GLU A O 1
ATOM 555 N N . HIS A 1 72 ? -5.261 -3.145 35.067 1.00 92.44 72 HIS A N 1
ATOM 556 C CA . HIS A 1 72 ? -4.671 -1.891 34.586 1.00 92.44 72 HIS A CA 1
ATOM 557 C C . HIS A 1 72 ? -5.689 -0.912 33.987 1.00 92.44 72 HIS A C 1
ATOM 559 O O . HIS A 1 72 ? -5.380 0.269 33.854 1.00 92.44 72 HIS A O 1
ATOM 565 N N . LEU A 1 73 ? -6.902 -1.372 33.663 1.00 93.25 73 LEU A N 1
ATOM 566 C CA . LEU A 1 73 ? -7.968 -0.551 33.074 1.00 93.25 73 LEU A CA 1
ATOM 567 C C . LEU A 1 73 ? -8.989 -0.066 34.111 1.00 93.25 73 LEU A C 1
ATOM 569 O O . LEU A 1 73 ? -9.730 0.881 33.840 1.00 93.25 73 LEU A O 1
ATOM 573 N N . GLN A 1 74 ? -9.013 -0.654 35.317 1.00 90.38 74 GLN A N 1
ATOM 574 C CA . GLN A 1 74 ? -9.988 -0.303 36.363 1.00 90.38 74 GLN A CA 1
ATOM 575 C C . GLN A 1 74 ? -9.936 1.176 36.751 1.00 90.38 74 GLN A C 1
ATOM 577 O O . GLN A 1 74 ? -10.967 1.782 37.038 1.00 90.38 74 GLN A O 1
ATOM 582 N N . GLY A 1 75 ? -8.746 1.784 36.730 1.00 87.00 75 GLY A N 1
ATOM 583 C CA . GLY A 1 75 ? -8.585 3.201 37.060 1.00 87.00 75 GLY A CA 1
ATOM 584 C C . GLY A 1 75 ? -9.395 4.131 36.146 1.00 87.00 75 GLY A C 1
ATOM 585 O O . GLY A 1 75 ? -9.871 5.174 36.597 1.00 87.00 75 GLY A O 1
ATOM 586 N N . PHE A 1 76 ? -9.607 3.741 34.884 1.00 92.25 76 PHE A N 1
ATOM 587 C CA . PHE A 1 76 ? -10.355 4.536 33.909 1.00 92.25 76 PHE A CA 1
ATOM 588 C C . PHE A 1 76 ? -11.878 4.327 34.008 1.00 92.25 76 PHE A C 1
ATOM 590 O O . PHE A 1 76 ? -12.656 5.170 33.564 1.00 92.25 76 PHE A O 1
ATOM 597 N N . GLU A 1 77 ? -12.343 3.260 34.664 1.00 90.75 77 GLU A N 1
ATOM 598 C CA . GLU A 1 77 ? -13.778 2.995 34.855 1.00 90.75 77 GLU A CA 1
ATOM 599 C C . GLU A 1 77 ? -14.490 4.098 35.642 1.00 90.75 77 GLU A C 1
ATOM 601 O O . GLU A 1 77 ? -15.621 4.472 35.328 1.00 90.75 77 GLU A O 1
ATOM 606 N N . ILE A 1 78 ? -13.800 4.680 36.624 1.00 87.00 78 ILE A N 1
ATOM 607 C CA . ILE A 1 78 ? -14.293 5.834 37.385 1.00 87.00 78 ILE A CA 1
ATOM 608 C C . ILE A 1 78 ? -14.431 7.052 36.463 1.00 87.00 78 ILE A C 1
ATOM 610 O O . ILE A 1 78 ? -15.399 7.806 36.548 1.00 87.00 78 ILE A O 1
ATOM 614 N N . GLN A 1 79 ? -13.485 7.234 35.541 1.00 90.00 79 GLN A N 1
ATOM 615 C CA . GLN A 1 79 ? -13.493 8.364 34.618 1.00 90.00 79 GLN A CA 1
ATOM 616 C C . GLN A 1 79 ? -14.674 8.263 33.649 1.00 90.00 79 GLN A C 1
ATOM 618 O O . GLN A 1 79 ? -15.341 9.271 33.430 1.00 90.00 79 GLN A O 1
ATOM 623 N N . LYS A 1 80 ? -15.035 7.064 33.169 1.00 93.38 80 LYS A N 1
ATOM 624 C CA . LYS A 1 80 ? -16.236 6.870 32.333 1.00 93.38 80 LYS A CA 1
ATOM 625 C C . LYS A 1 80 ? -17.526 7.358 33.000 1.00 93.38 80 LYS A C 1
ATOM 627 O O . LYS A 1 80 ? -18.381 7.922 32.322 1.00 93.38 80 LYS A O 1
ATOM 632 N N . GLN A 1 81 ? -17.651 7.239 34.324 1.00 89.25 81 GLN A N 1
ATOM 633 C CA . GLN A 1 81 ? -18.801 7.795 35.053 1.00 89.25 81 GLN A CA 1
ATOM 634 C C . GLN A 1 81 ? -18.836 9.329 34.979 1.00 89.25 81 GLN A C 1
ATOM 636 O O . GLN A 1 81 ? -19.898 9.921 34.790 1.00 89.25 81 GLN A O 1
ATOM 641 N N . THR A 1 82 ? -17.677 9.988 35.048 1.00 90.31 82 THR A N 1
ATOM 642 C CA . THR A 1 82 ? -17.570 11.439 34.835 1.00 90.31 82 THR A CA 1
ATOM 643 C C . THR A 1 82 ? -17.994 11.831 33.419 1.00 90.31 82 THR A C 1
ATOM 645 O O . THR A 1 82 ? -18.736 12.800 33.260 1.00 90.31 82 THR A O 1
ATOM 648 N N . TYR A 1 83 ? -17.594 11.067 32.394 1.00 91.12 83 TYR A N 1
ATOM 649 C CA . TYR A 1 83 ? -18.039 11.295 31.011 1.00 91.12 83 TYR A CA 1
ATOM 650 C C . TYR A 1 83 ? -19.556 11.128 30.869 1.00 91.12 83 TYR A C 1
ATOM 652 O O . TYR A 1 83 ? -20.204 11.983 30.273 1.00 91.12 83 TYR A O 1
ATOM 660 N N . LEU A 1 84 ? -20.146 10.105 31.493 1.00 91.06 84 LEU A N 1
ATOM 661 C CA . LEU A 1 84 ? -21.599 9.929 31.542 1.00 91.06 84 LEU A CA 1
ATOM 662 C C . LEU A 1 84 ? -22.304 11.150 32.161 1.00 91.06 84 LEU A C 1
ATOM 664 O O . LEU A 1 84 ? -23.276 11.662 31.605 1.00 91.06 84 LEU A O 1
ATOM 668 N N . HIS A 1 85 ? -21.824 11.645 33.303 1.00 88.25 85 HIS A N 1
ATOM 669 C CA . HIS A 1 85 ? -22.406 12.829 33.938 1.00 88.25 85 HIS A CA 1
ATOM 670 C C . HIS A 1 85 ? -22.239 14.092 33.084 1.00 88.25 85 HIS A C 1
ATOM 672 O O . HIS A 1 85 ? -23.165 14.905 33.004 1.00 88.25 85 HIS A O 1
ATOM 678 N N . ASN A 1 86 ? -21.093 14.249 32.418 1.00 88.00 86 ASN A N 1
ATOM 679 C CA . ASN A 1 86 ? -20.846 15.348 31.487 1.00 88.00 86 ASN A CA 1
ATOM 680 C C . ASN A 1 86 ? -21.796 15.299 30.290 1.00 88.00 86 ASN A C 1
ATOM 682 O O . ASN A 1 86 ? -22.413 16.322 29.994 1.00 88.00 86 ASN A O 1
ATOM 686 N N . TRP A 1 87 ? -21.998 14.119 29.701 1.00 88.00 87 TRP A N 1
ATOM 687 C CA . TRP A 1 87 ? -22.944 13.886 28.610 1.00 88.00 87 TRP A CA 1
ATOM 688 C C . TRP A 1 87 ? -24.362 14.326 28.980 1.00 88.00 87 TRP A C 1
ATOM 690 O O . TRP A 1 87 ? -24.981 15.154 28.311 1.00 88.00 87 TRP A O 1
ATOM 700 N N . LEU A 1 88 ? -24.872 13.820 30.107 1.00 86.62 88 LEU A N 1
ATOM 701 C CA . LEU A 1 88 ? -26.234 14.110 30.560 1.00 86.62 88 LEU A CA 1
ATOM 702 C C . LEU A 1 88 ? -26.423 15.599 30.874 1.00 86.62 88 LEU A C 1
ATOM 704 O O . LEU A 1 88 ? -27.448 16.184 30.511 1.00 86.62 88 LEU A O 1
ATOM 708 N N . ARG A 1 89 ? -25.415 16.226 31.497 1.00 85.62 89 ARG A N 1
ATOM 709 C CA . ARG A 1 89 ? -25.392 17.666 31.779 1.00 85.62 89 ARG A CA 1
ATOM 710 C C . ARG A 1 89 ? -25.365 18.494 30.494 1.00 85.62 89 ARG A C 1
ATOM 712 O O . ARG A 1 89 ? -26.118 19.461 30.397 1.00 85.62 89 ARG A O 1
ATOM 719 N N . ARG A 1 90 ? -24.540 18.115 29.510 1.00 82.25 90 ARG A N 1
ATOM 720 C CA . ARG A 1 90 ? -24.428 18.783 28.202 1.00 82.25 90 ARG A CA 1
ATOM 721 C C . ARG A 1 90 ? -25.768 18.817 27.482 1.00 82.25 90 ARG A C 1
ATOM 723 O O . ARG A 1 90 ? -26.130 19.844 26.917 1.00 82.25 90 ARG A O 1
ATOM 730 N N . LEU A 1 91 ? -26.521 17.724 27.536 1.00 81.50 91 LEU A N 1
ATOM 731 C CA . LEU A 1 91 ? -27.814 17.619 26.864 1.00 81.50 91 LEU A CA 1
ATOM 732 C C . LEU A 1 91 ? -28.959 18.296 27.634 1.00 81.50 91 LEU A C 1
ATOM 734 O O . LEU A 1 91 ? -30.023 18.531 27.065 1.00 81.50 91 LEU A O 1
ATOM 738 N N . GLY A 1 92 ? -28.755 18.655 28.907 1.00 73.19 92 GLY A N 1
ATOM 739 C CA . GLY A 1 92 ? -29.777 19.294 29.743 1.00 73.19 92 GLY A CA 1
ATOM 740 C C . GLY A 1 92 ? -31.002 18.409 29.999 1.00 73.19 92 GLY A C 1
ATOM 741 O O . GLY A 1 92 ? -32.092 18.926 30.227 1.00 73.19 92 GLY A O 1
ATOM 742 N N . THR A 1 93 ? -30.840 17.086 29.916 1.00 71.62 93 THR A N 1
ATOM 743 C CA . THR A 1 93 ? -31.931 16.116 30.110 1.00 71.62 93 THR A CA 1
ATOM 744 C C . THR A 1 93 ? -32.157 15.808 31.592 1.00 71.62 93 THR A C 1
ATOM 746 O O . THR A 1 93 ? -31.281 16.065 32.416 1.00 71.62 93 THR A O 1
ATOM 749 N N . VAL A 1 94 ? -33.314 15.229 31.943 1.00 80.25 94 VAL A N 1
ATOM 750 C CA . VAL A 1 94 ? -33.583 14.714 33.298 1.00 80.25 94 VAL A CA 1
ATOM 751 C C . VAL A 1 94 ? -32.812 13.397 33.478 1.00 80.25 94 VAL A C 1
ATOM 753 O O . VAL A 1 94 ? -33.261 12.373 32.955 1.00 80.25 94 VAL A O 1
ATOM 756 N N . PRO A 1 95 ? -31.681 13.370 34.220 1.00 82.06 95 PRO A N 1
ATOM 757 C CA . PRO A 1 95 ? -30.724 12.260 34.156 1.00 82.06 95 PRO A CA 1
ATOM 758 C C . PRO A 1 95 ? -31.352 10.897 34.462 1.00 82.06 95 PRO A C 1
ATOM 760 O O . PRO A 1 95 ? -31.109 9.925 33.753 1.00 82.06 95 PRO A O 1
ATOM 763 N N . ASN A 1 96 ? -32.225 10.843 35.472 1.00 83.94 96 ASN A N 1
ATOM 764 C CA . ASN A 1 96 ? -32.864 9.604 35.912 1.00 83.94 96 ASN A CA 1
ATOM 765 C C . ASN A 1 96 ? -33.815 9.016 34.861 1.00 83.94 96 ASN A C 1
ATOM 767 O O . ASN A 1 96 ? -33.826 7.805 34.663 1.00 83.94 96 ASN A O 1
ATOM 771 N N . GLN A 1 97 ? -34.609 9.851 34.183 1.00 86.06 97 GLN A N 1
ATOM 772 C CA . GLN A 1 97 ? -35.575 9.377 33.189 1.00 86.06 97 GLN A CA 1
ATOM 773 C C . GLN A 1 97 ? -34.874 8.949 31.896 1.00 86.06 97 GLN A C 1
ATOM 775 O O . GLN A 1 97 ? -35.198 7.898 31.339 1.00 86.06 97 GLN A O 1
ATOM 780 N N . THR A 1 98 ? -33.873 9.717 31.459 1.00 87.19 98 THR A N 1
ATOM 781 C CA . THR A 1 98 ? -33.045 9.386 30.293 1.00 87.19 98 THR A CA 1
ATOM 782 C C . THR A 1 98 ? -32.311 8.064 30.500 1.00 87.19 98 THR A C 1
ATOM 784 O O . THR A 1 98 ? -32.456 7.150 29.693 1.00 87.19 98 THR A O 1
ATOM 787 N N . LEU A 1 99 ? -31.586 7.920 31.617 1.00 89.81 99 LEU A N 1
ATOM 788 C CA . LEU A 1 99 ? -30.843 6.697 31.929 1.00 89.81 99 LEU A CA 1
ATOM 789 C C . LEU A 1 99 ? -31.760 5.484 32.057 1.00 89.81 99 LEU A C 1
ATOM 791 O O . LEU A 1 99 ? -31.430 4.420 31.540 1.00 89.81 99 LEU A O 1
ATOM 795 N N . ARG A 1 100 ? -32.921 5.647 32.702 1.00 90.81 100 ARG A N 1
ATOM 796 C CA . ARG A 1 100 ? -33.924 4.585 32.798 1.00 90.81 100 ARG A CA 1
ATOM 797 C C . ARG A 1 100 ? -34.371 4.121 31.414 1.00 90.81 100 ARG A C 1
ATOM 799 O O . ARG A 1 100 ? -34.363 2.925 31.156 1.00 90.81 100 ARG A O 1
ATOM 806 N N . THR A 1 101 ? -34.665 5.061 30.519 1.00 92.19 101 THR A N 1
ATOM 807 C CA . THR A 1 101 ? -35.074 4.755 29.141 1.00 92.19 101 THR A CA 1
ATOM 808 C C . THR A 1 101 ? -33.956 4.046 28.368 1.00 92.19 101 THR A C 1
ATOM 810 O O . THR A 1 101 ? -34.224 3.061 27.684 1.00 92.19 101 THR A O 1
ATOM 813 N N . CYS A 1 102 ? -32.700 4.500 28.494 1.00 93.44 102 CYS A N 1
ATOM 814 C CA . CYS A 1 102 ? -31.547 3.837 27.878 1.00 93.44 102 CYS A CA 1
ATOM 815 C C . CYS A 1 102 ? -31.417 2.389 28.361 1.00 93.44 102 CYS A C 1
ATOM 817 O O . CYS A 1 102 ? -31.344 1.475 27.547 1.00 93.44 102 CYS A O 1
ATOM 819 N N . VAL A 1 103 ? -31.421 2.176 29.681 1.00 95.31 103 VAL A N 1
ATOM 820 C CA . VAL A 1 103 ? -31.276 0.841 30.278 1.00 95.31 103 VAL A CA 1
ATOM 821 C C . VAL A 1 103 ? -32.434 -0.068 29.869 1.00 95.31 103 VAL A C 1
ATOM 823 O O . VAL A 1 103 ? -32.185 -1.199 29.472 1.00 95.31 103 VAL A O 1
ATOM 826 N N . GLU A 1 104 ? -33.679 0.416 29.896 1.00 95.31 104 GLU A N 1
ATOM 827 C CA . GLU A 1 104 ? -34.853 -0.360 29.475 1.00 95.31 104 GLU A CA 1
ATOM 828 C C . GLU A 1 104 ? -34.741 -0.809 28.007 1.00 95.31 104 GLU A C 1
ATOM 830 O O . GLU A 1 104 ? -34.931 -1.991 27.719 1.00 95.31 104 GLU A O 1
ATOM 835 N N . LYS A 1 105 ? -34.356 0.083 27.081 1.00 95.31 105 LYS A N 1
ATOM 836 C CA . LYS A 1 105 ? -34.173 -0.277 25.661 1.00 95.31 105 LYS A CA 1
ATOM 837 C C . LYS A 1 105 ? -32.980 -1.205 25.413 1.00 95.31 105 LYS A C 1
ATOM 839 O O . LYS A 1 105 ? -33.051 -2.080 24.552 1.00 95.31 105 LYS A O 1
ATOM 844 N N . VAL A 1 106 ? -31.885 -1.033 26.153 1.00 96.00 106 VAL A N 1
ATOM 845 C CA . VAL A 1 106 ? -30.717 -1.922 26.054 1.00 96.00 106 VAL A CA 1
ATOM 846 C C . VAL A 1 106 ? -31.055 -3.315 26.588 1.00 96.00 106 VAL A C 1
ATOM 848 O O . VAL A 1 106 ? -30.729 -4.299 25.931 1.00 96.00 106 VAL A O 1
ATOM 851 N N . ILE A 1 107 ? -31.775 -3.416 27.712 1.00 96.19 107 ILE A N 1
ATOM 852 C CA . ILE A 1 107 ? -32.267 -4.696 28.252 1.00 96.19 107 ILE A CA 1
ATOM 853 C C . ILE A 1 107 ? -33.188 -5.395 27.246 1.00 96.19 107 ILE A C 1
ATOM 855 O O . ILE A 1 107 ? -33.067 -6.600 27.051 1.00 96.19 107 ILE A O 1
ATOM 859 N N . GLN A 1 108 ? -34.062 -4.659 26.551 1.00 95.88 108 GLN A N 1
ATOM 860 C CA . GLN A 1 108 ? -34.906 -5.233 25.490 1.00 95.88 108 GLN A CA 1
ATOM 861 C C . GLN A 1 108 ? -34.097 -5.869 24.348 1.00 95.88 108 GLN A C 1
ATOM 863 O O . GLN A 1 108 ? -34.613 -6.737 23.652 1.00 95.88 108 GLN A O 1
ATOM 868 N N . SER A 1 109 ? -32.838 -5.463 24.166 1.00 94.88 109 SER A N 1
ATOM 869 C CA . SER A 1 109 ? -31.942 -5.982 23.128 1.00 94.88 109 SER A CA 1
ATOM 870 C C . SER A 1 109 ? -30.872 -6.937 23.677 1.00 94.88 109 SER A C 1
ATOM 872 O O . SER A 1 109 ? -29.936 -7.274 22.954 1.00 94.88 109 SER A O 1
ATOM 874 N N . ILE A 1 110 ? -30.969 -7.369 24.942 1.00 94.25 110 ILE A N 1
ATOM 875 C CA . ILE A 1 110 ? -29.872 -8.057 25.642 1.00 94.25 110 ILE A CA 1
ATOM 876 C C . ILE A 1 110 ? -29.472 -9.388 25.002 1.00 94.25 110 ILE A C 1
ATOM 878 O O . ILE A 1 110 ? -28.287 -9.706 24.952 1.00 94.25 110 ILE A O 1
ATOM 882 N N . GLU A 1 111 ? -30.433 -10.135 24.460 1.00 92.25 111 GLU A N 1
ATOM 883 C CA . GLU A 1 111 ? -30.157 -11.418 23.806 1.00 92.25 111 GLU A CA 1
ATOM 884 C C . GLU A 1 111 ? -29.354 -11.225 22.513 1.00 92.25 111 GLU A C 1
ATOM 886 O O . GLU A 1 111 ? -28.359 -11.916 22.305 1.00 92.25 111 GLU A O 1
ATOM 891 N N . ILE A 1 112 ? -29.681 -10.196 21.722 1.00 92.00 112 ILE A N 1
ATOM 892 C CA . ILE A 1 112 ? -28.908 -9.818 20.526 1.00 92.00 112 ILE A CA 1
ATOM 893 C C . ILE A 1 112 ? -27.498 -9.365 20.934 1.00 92.00 112 ILE A C 1
ATOM 895 O O . ILE A 1 112 ? -26.515 -9.738 20.301 1.00 92.00 112 ILE A O 1
ATOM 899 N N . ILE A 1 113 ? -27.374 -8.602 22.029 1.00 94.38 113 ILE A N 1
ATOM 900 C CA . ILE A 1 113 ? -26.067 -8.176 22.554 1.00 94.38 113 ILE A CA 1
ATOM 901 C C . ILE A 1 113 ? -25.220 -9.398 22.923 1.00 94.38 113 ILE A C 1
ATOM 903 O O . ILE A 1 113 ? -24.062 -9.470 22.524 1.00 94.38 113 ILE A O 1
ATOM 907 N N . LYS A 1 114 ? -25.775 -10.374 23.652 1.00 92.44 114 LYS A N 1
ATOM 908 C CA . LYS A 1 114 ? -25.060 -11.612 24.005 1.00 92.44 114 LYS A CA 1
ATOM 909 C C . LYS A 1 114 ? -24.641 -12.401 22.765 1.00 92.44 114 LYS A C 1
ATOM 911 O O . LYS A 1 114 ? -23.543 -12.953 22.756 1.00 92.44 114 LYS A O 1
ATOM 916 N N . GLU A 1 115 ? -25.474 -12.443 21.726 1.00 90.62 115 GLU A N 1
ATOM 917 C CA . GLU A 1 115 ? -25.151 -13.088 20.448 1.00 90.62 115 GLU A CA 1
ATOM 918 C C . GLU A 1 115 ? -23.957 -12.435 19.742 1.00 90.62 115 GLU A C 1
ATOM 920 O O . GLU A 1 115 ? -23.088 -13.160 19.259 1.00 90.62 115 GLU A O 1
ATOM 925 N N . CYS A 1 116 ? -23.823 -11.102 19.778 1.00 91.81 116 CYS A N 1
ATOM 926 C CA . CYS A 1 116 ? -22.642 -10.409 19.242 1.00 91.81 116 CYS A CA 1
ATOM 927 C C . CYS A 1 116 ? -21.324 -10.904 19.865 1.00 91.81 116 CYS A C 1
ATOM 929 O O . CYS A 1 116 ? -20.303 -10.923 19.183 1.00 91.81 116 CYS A O 1
ATOM 931 N N . TYR A 1 117 ? -21.355 -11.338 21.131 1.00 92.12 117 TYR A N 1
ATOM 932 C CA . TYR A 1 117 ? -20.211 -11.904 21.858 1.00 92.12 117 TYR A CA 1
ATOM 933 C C . TYR A 1 117 ? -20.183 -13.444 21.861 1.00 92.12 117 TYR A C 1
ATOM 935 O O . TYR A 1 117 ? -19.457 -14.058 22.649 1.00 92.12 117 TYR A O 1
ATOM 943 N N . GLY A 1 118 ? -21.016 -14.102 21.051 1.00 85.31 118 GLY A N 1
ATOM 944 C CA . GLY A 1 118 ? -21.067 -15.565 20.960 1.00 85.31 118 GLY A CA 1
ATOM 945 C C . GLY A 1 118 ? -21.565 -16.233 22.241 1.00 85.31 118 GLY A C 1
ATOM 946 O O . GLY A 1 118 ? -21.155 -17.347 22.555 1.00 85.31 118 GLY A O 1
ATOM 947 N N . ARG A 1 119 ? -22.390 -15.526 23.027 1.00 79.88 119 ARG A N 1
ATOM 948 C CA . ARG A 1 119 ? -22.914 -15.953 24.337 1.00 79.88 119 ARG A CA 1
ATOM 949 C C . ARG A 1 119 ? -21.826 -16.351 25.352 1.00 79.88 119 ARG A C 1
ATOM 951 O O . ARG A 1 119 ? -22.105 -17.062 26.311 1.00 79.88 119 ARG A O 1
ATOM 958 N N . SER A 1 120 ? -20.602 -15.844 25.180 1.00 75.25 120 SER A N 1
ATOM 959 C CA . SER A 1 120 ? -19.456 -16.098 26.071 1.00 75.25 120 SER A CA 1
ATOM 960 C C . SER A 1 120 ? -19.445 -15.234 27.343 1.00 75.25 120 SER A C 1
ATOM 962 O O . SER A 1 120 ? -18.617 -15.423 28.232 1.00 75.25 120 SER A O 1
ATOM 964 N N . VAL A 1 121 ? -20.364 -14.272 27.437 1.00 82.38 121 VAL A N 1
ATOM 965 C CA . VAL A 1 121 ? -20.396 -13.250 28.486 1.00 82.38 121 VAL A CA 1
ATOM 966 C C . VAL A 1 121 ? -21.081 -13.785 29.746 1.00 82.38 121 VAL A C 1
ATOM 968 O O . VAL A 1 121 ? -22.213 -14.253 29.685 1.00 82.38 121 VAL A O 1
ATOM 971 N N . THR A 1 122 ? -20.421 -13.672 30.902 1.00 85.56 122 THR A N 1
ATOM 972 C CA . THR A 1 122 ? -20.888 -14.237 32.187 1.00 85.56 122 THR A CA 1
ATOM 973 C C . THR A 1 122 ? -21.655 -13.256 33.082 1.00 85.56 122 THR A C 1
ATOM 975 O O . THR A 1 122 ? -22.030 -13.612 34.197 1.00 85.56 122 THR A O 1
ATOM 978 N N . TYR A 1 123 ? -21.856 -12.012 32.643 1.00 89.12 123 TYR A N 1
ATOM 979 C CA . TYR A 1 123 ? -22.583 -10.995 33.411 1.00 89.12 123 TYR A CA 1
ATOM 980 C C . TYR A 1 123 ? -24.086 -11.259 33.415 1.00 89.12 123 TYR A C 1
ATOM 982 O O . TYR A 1 123 ? -24.641 -11.752 32.431 1.00 89.12 123 TYR A O 1
ATOM 990 N N . ASN A 1 124 ? -24.764 -10.858 34.493 1.00 93.38 124 ASN A N 1
ATOM 991 C CA . ASN A 1 124 ? -26.223 -10.810 34.458 1.00 93.38 124 ASN A CA 1
ATOM 992 C C . ASN A 1 124 ? -26.711 -9.679 33.533 1.00 93.38 124 ASN A C 1
ATOM 994 O O . ASN A 1 124 ? -25.998 -8.710 33.266 1.00 93.38 124 ASN A O 1
ATOM 998 N N . ASP A 1 125 ? -27.951 -9.794 33.059 1.00 94.06 125 ASP A N 1
ATOM 999 C CA . ASP A 1 125 ? -28.520 -8.893 32.048 1.00 94.06 125 ASP A CA 1
ATOM 1000 C C . ASP A 1 125 ? -28.485 -7.423 32.468 1.00 94.06 125 ASP A C 1
ATOM 1002 O O . ASP A 1 125 ? -28.220 -6.537 31.655 1.00 94.06 125 ASP A O 1
ATOM 1006 N N . LEU A 1 126 ? -28.716 -7.153 33.754 1.00 94.25 126 LEU A N 1
ATOM 1007 C CA . LEU A 1 126 ? -28.720 -5.798 34.290 1.00 94.25 126 LEU A CA 1
ATOM 1008 C C . LEU A 1 126 ? -27.306 -5.210 34.365 1.00 94.25 126 LEU A C 1
ATOM 1010 O O . LEU A 1 126 ? -27.117 -4.031 34.070 1.00 94.25 126 LEU A O 1
ATOM 1014 N N . GLU A 1 127 ? -26.317 -6.000 34.777 1.00 94.75 127 GLU A N 1
ATOM 1015 C CA . GLU A 1 127 ? -24.906 -5.608 34.791 1.00 94.75 127 GLU A CA 1
ATOM 1016 C C . GLU A 1 127 ? -24.399 -5.327 33.382 1.00 94.75 127 GLU A C 1
ATOM 1018 O O . GLU A 1 127 ? -23.793 -4.279 33.149 1.00 94.75 127 GLU A O 1
ATOM 1023 N N . LEU A 1 128 ? -24.711 -6.214 32.436 1.00 95.88 128 LEU A N 1
ATOM 1024 C CA . LEU A 1 128 ? -24.337 -6.046 31.040 1.00 95.88 128 LEU A CA 1
ATOM 1025 C C . LEU A 1 128 ? -25.006 -4.802 30.440 1.00 95.88 128 LEU A C 1
ATOM 1027 O O . LEU A 1 128 ? -24.325 -3.974 29.840 1.00 95.88 128 LEU A O 1
ATOM 1031 N N . ALA A 1 129 ? -26.305 -4.593 30.671 1.00 96.44 129 ALA A N 1
ATOM 1032 C CA . ALA A 1 129 ? -27.002 -3.402 30.190 1.00 96.44 129 ALA A CA 1
ATOM 1033 C C . ALA A 1 129 ? -26.439 -2.101 30.785 1.00 96.44 129 ALA A C 1
ATOM 1035 O O . ALA A 1 129 ? -26.262 -1.117 30.067 1.00 96.44 129 ALA A O 1
ATOM 1036 N N . LYS A 1 130 ? -26.107 -2.084 32.084 1.00 95.31 130 LYS A N 1
ATOM 1037 C CA . LYS A 1 130 ? -25.443 -0.932 32.721 1.00 95.31 130 LYS A CA 1
ATOM 1038 C C . LYS A 1 130 ? -24.098 -0.632 32.066 1.00 95.31 130 LYS A C 1
ATOM 1040 O O . LYS A 1 130 ? -23.813 0.531 31.792 1.00 95.31 130 LYS A O 1
ATOM 1045 N N . MET A 1 131 ? -23.299 -1.664 31.807 1.00 95.38 131 MET A N 1
ATOM 1046 C CA . MET A 1 131 ? -22.000 -1.537 31.149 1.00 95.38 131 MET A CA 1
ATOM 1047 C C . MET A 1 131 ? -22.141 -0.928 29.751 1.00 95.38 131 MET A C 1
ATOM 1049 O O . MET A 1 131 ? -21.499 0.074 29.457 1.00 95.38 131 MET A O 1
ATOM 1053 N N . MET A 1 132 ? -23.060 -1.458 28.940 1.00 96.50 132 MET A N 1
ATOM 1054 C CA . MET A 1 132 ? -23.371 -0.943 27.604 1.00 96.50 132 MET A CA 1
ATOM 1055 C C . MET A 1 132 ? -23.762 0.541 27.617 1.00 96.50 132 MET A C 1
ATOM 1057 O O . MET A 1 132 ? -23.280 1.314 26.792 1.00 96.50 132 MET A O 1
ATOM 1061 N N . VAL A 1 133 ? -24.614 0.955 28.563 1.00 95.69 133 VAL A N 1
ATOM 1062 C CA . VAL A 1 133 ? -25.052 2.356 28.681 1.00 95.69 133 VAL A CA 1
ATOM 1063 C C . VAL A 1 133 ? -23.904 3.275 29.096 1.00 95.69 133 VAL A C 1
ATOM 1065 O O . VAL A 1 133 ? -23.742 4.341 28.504 1.00 95.69 133 VAL A O 1
ATOM 1068 N N . ILE A 1 134 ? -23.096 2.876 30.084 1.00 95.31 134 ILE A N 1
ATOM 1069 C CA . ILE A 1 134 ? -21.937 3.665 30.532 1.00 95.31 134 ILE A CA 1
ATOM 1070 C C . ILE A 1 134 ? -20.936 3.830 29.387 1.00 95.31 134 ILE A C 1
ATOM 1072 O O . ILE A 1 134 ? -20.522 4.953 29.096 1.00 95.31 134 ILE A O 1
ATOM 1076 N N . ASP A 1 135 ? -20.585 2.733 28.717 1.00 96.81 135 ASP A N 1
ATOM 1077 C CA . ASP A 1 135 ? -19.574 2.730 27.663 1.00 96.81 135 ASP A CA 1
ATOM 1078 C C . ASP A 1 135 ? -20.065 3.470 26.417 1.00 96.81 135 ASP A C 1
ATOM 1080 O O . ASP A 1 135 ? -19.322 4.261 25.838 1.00 96.81 135 ASP A O 1
ATOM 1084 N N . GLY A 1 136 ? -21.339 3.311 26.048 1.00 94.88 136 GLY A N 1
ATOM 1085 C CA . GLY A 1 136 ? -21.929 4.064 24.948 1.00 94.88 136 GLY A CA 1
ATOM 1086 C C . GLY A 1 136 ? -21.989 5.568 25.225 1.00 94.88 136 GLY A C 1
ATOM 1087 O O . GLY A 1 136 ? -21.611 6.359 24.367 1.00 94.88 136 GLY A O 1
ATOM 1088 N N . CYS A 1 137 ? -22.382 5.993 26.431 1.00 92.81 137 CYS A N 1
ATOM 1089 C CA . CYS A 1 137 ? -22.337 7.413 26.798 1.00 92.81 137 CYS A CA 1
ATOM 1090 C C . CYS A 1 137 ? -20.907 7.967 26.838 1.00 92.81 137 CYS A C 1
ATOM 1092 O O . CYS A 1 137 ? -20.695 9.109 26.431 1.00 92.81 137 CYS A O 1
ATOM 1094 N N . PHE A 1 138 ? -19.932 7.175 27.295 1.00 94.75 138 PHE A N 1
ATOM 1095 C CA . PHE A 1 138 ? -18.521 7.548 27.235 1.00 94.75 138 PHE A CA 1
ATOM 1096 C C . PHE A 1 138 ? -18.067 7.796 25.791 1.00 94.75 138 PHE A C 1
ATOM 1098 O O . PHE A 1 138 ? -17.519 8.861 25.515 1.00 94.75 138 PHE A O 1
ATOM 1105 N N . ILE A 1 139 ? -18.339 6.858 24.876 1.00 93.31 139 ILE A N 1
ATOM 1106 C CA . ILE A 1 139 ? -17.965 6.972 23.458 1.00 93.31 139 ILE A CA 1
ATOM 1107 C C . ILE A 1 139 ? -18.571 8.239 22.842 1.00 93.31 139 ILE A C 1
ATOM 1109 O O . ILE A 1 139 ? -17.861 9.001 22.189 1.00 93.31 139 ILE A O 1
ATOM 1113 N N . LEU A 1 140 ? -19.864 8.495 23.072 1.00 89.75 140 LEU A N 1
ATOM 1114 C CA . LEU A 1 140 ? -20.554 9.659 22.509 1.00 89.75 140 LEU A CA 1
ATOM 1115 C C . LEU A 1 140 ? -20.005 10.992 23.041 1.00 89.75 140 LEU A C 1
ATOM 1117 O O . LEU A 1 140 ? -19.722 11.891 22.255 1.00 89.75 140 LEU A O 1
ATOM 1121 N N . GLU A 1 141 ? -19.801 11.123 24.355 1.00 89.25 141 GLU A N 1
ATOM 1122 C CA . GLU A 1 141 ? -19.218 12.343 24.936 1.00 89.25 141 GLU A CA 1
ATOM 1123 C C . GLU A 1 141 ? -17.763 12.541 24.503 1.00 89.25 141 GLU A C 1
ATOM 1125 O O . GLU A 1 141 ? -17.350 13.675 24.260 1.00 89.25 141 GLU A O 1
ATOM 1130 N N . PHE A 1 142 ? -16.982 11.463 24.380 1.00 89.50 142 PHE A N 1
ATOM 1131 C CA . PHE A 1 142 ? -15.611 11.533 23.880 1.00 89.50 142 PHE A CA 1
ATOM 1132 C C . PHE A 1 142 ? -15.576 12.068 22.442 1.00 89.50 142 PHE A C 1
ATOM 1134 O O . PHE A 1 142 ? -14.904 13.063 22.178 1.00 89.50 142 PHE A O 1
ATOM 1141 N N . ILE A 1 143 ? -16.368 11.485 21.536 1.00 86.00 143 ILE A N 1
ATOM 1142 C CA . ILE A 1 143 ? -16.461 11.931 20.137 1.00 86.00 143 ILE A CA 1
ATOM 1143 C C . ILE A 1 143 ? -16.941 13.388 20.048 1.00 86.00 143 ILE A C 1
ATOM 1145 O O . ILE A 1 143 ? -16.377 14.177 19.287 1.00 86.00 143 ILE A O 1
ATOM 1149 N N . GLN A 1 144 ? -17.936 13.778 20.851 1.00 82.69 144 GLN A N 1
ATOM 1150 C CA . GLN A 1 144 ? -18.431 15.155 20.893 1.00 82.69 144 GLN A CA 1
ATOM 1151 C C . GLN A 1 144 ? -17.343 16.145 21.341 1.00 82.69 144 GLN A C 1
ATOM 1153 O O . GLN A 1 144 ? -17.182 17.197 20.721 1.00 82.69 144 GLN A O 1
ATOM 1158 N N . ASN A 1 145 ? -16.572 15.813 22.381 1.00 83.50 145 ASN A N 1
ATOM 1159 C CA . ASN A 1 145 ? -15.484 16.664 22.876 1.00 83.50 145 ASN A CA 1
ATOM 1160 C C . ASN A 1 145 ? -14.379 16.874 21.838 1.00 83.50 145 ASN A C 1
ATOM 1162 O O . ASN A 1 145 ? -13.880 17.994 21.690 1.00 83.50 145 ASN A O 1
ATOM 1166 N N . GLU A 1 146 ? -14.034 15.818 21.102 1.00 79.25 146 GLU A N 1
ATOM 1167 C CA . GLU A 1 146 ? -13.051 15.882 20.021 1.00 79.25 146 GLU A CA 1
ATOM 1168 C C . GLU A 1 146 ? -13.581 16.682 18.817 1.00 79.25 146 GLU A C 1
ATOM 1170 O O . GLU A 1 146 ? -12.855 17.495 18.242 1.00 79.25 146 GLU A O 1
ATOM 1175 N N . SER A 1 147 ? -14.873 16.556 18.485 1.00 76.19 147 SER A N 1
ATOM 1176 C CA . SER A 1 147 ? -15.509 17.357 17.429 1.00 76.19 147 SER A CA 1
ATOM 1177 C C . SER A 1 147 ? -15.497 18.860 17.732 1.00 76.19 147 SER A C 1
ATOM 1179 O O . SER A 1 147 ? -15.353 19.671 16.817 1.00 76.19 147 SER A O 1
ATOM 1181 N N . GLU A 1 148 ? -15.678 19.247 18.996 1.00 73.31 148 GLU A N 1
ATOM 1182 C CA . GLU A 1 148 ? -15.733 20.650 19.428 1.00 73.31 148 GLU A CA 1
ATOM 1183 C C . GLU A 1 148 ? -14.342 21.275 19.649 1.00 73.31 148 GLU A C 1
ATOM 1185 O O . GLU A 1 148 ? -14.254 22.473 19.924 1.00 73.31 148 GLU A O 1
ATOM 1190 N N . LYS A 1 149 ? -13.251 20.496 19.523 1.00 65.38 149 LYS A N 1
ATOM 1191 C CA . LYS A 1 149 ? -11.866 20.917 19.827 1.00 65.38 149 LYS A CA 1
ATOM 1192 C C . LYS A 1 149 ? -11.752 21.647 21.171 1.00 65.38 149 LYS A C 1
ATOM 1194 O O . LYS A 1 149 ? -11.034 22.645 21.289 1.00 65.38 149 LYS A O 1
ATOM 1199 N N . SER A 1 150 ? -12.492 21.186 22.179 1.00 56.97 150 SER A N 1
ATOM 1200 C CA . SER A 1 150 ? -12.473 21.820 23.497 1.00 56.97 150 SER A CA 1
ATOM 1201 C C . SER A 1 150 ? -11.047 21.792 24.074 1.00 56.97 150 SER A C 1
ATOM 1203 O O . SER A 1 150 ? -10.324 20.803 23.962 1.00 56.97 150 SER A O 1
ATOM 1205 N N . SER A 1 151 ? -10.603 22.908 24.652 1.00 44.38 151 SER A N 1
ATOM 1206 C CA . SER A 1 151 ? -9.205 23.220 24.999 1.00 44.38 151 SER A CA 1
ATOM 1207 C C . SER A 1 151 ? -8.614 22.424 26.182 1.00 44.38 151 SER A C 1
ATOM 1209 O O . SER A 1 151 ? -7.686 22.892 26.839 1.00 44.38 151 SER A O 1
ATOM 1211 N N . GLY A 1 152 ? -9.128 21.219 26.456 1.00 49.38 152 GLY A N 1
ATOM 1212 C CA . GLY A 1 152 ? -8.740 20.371 27.589 1.00 49.38 152 GLY A CA 1
ATOM 1213 C C . GLY A 1 152 ? -8.275 18.952 27.241 1.00 49.38 152 GLY A C 1
ATOM 1214 O O . GLY A 1 152 ? -7.949 18.203 28.162 1.00 49.38 152 GLY A O 1
ATOM 1215 N N . CYS A 1 153 ? -8.239 18.550 25.966 1.00 54.62 153 CYS A N 1
ATOM 1216 C CA . CYS A 1 153 ? -7.870 17.179 25.601 1.00 54.62 153 CYS A CA 1
ATOM 1217 C C . CYS A 1 153 ? -6.385 16.891 25.876 1.00 54.62 153 CYS A C 1
ATOM 1219 O O . CYS A 1 153 ? -5.489 17.622 25.445 1.00 54.62 153 CYS A O 1
ATOM 1221 N N . ASN A 1 154 ? -6.110 15.797 26.591 1.00 66.44 154 ASN A N 1
ATOM 1222 C CA . ASN A 1 154 ? -4.747 15.335 26.824 1.00 66.44 154 ASN A CA 1
ATOM 1223 C C . ASN A 1 154 ? -4.196 14.725 25.525 1.00 66.44 154 ASN A C 1
ATOM 1225 O O . ASN A 1 154 ? -4.517 13.584 25.193 1.00 66.44 154 ASN A O 1
ATOM 1229 N N . MET A 1 155 ? -3.336 15.475 24.825 1.00 69.44 155 MET A N 1
ATOM 1230 C CA . MET A 1 155 ? -2.758 15.079 23.531 1.00 69.44 155 MET A CA 1
ATOM 1231 C C . MET A 1 155 ? -2.054 13.712 23.543 1.00 69.44 155 MET A C 1
ATOM 1233 O O . MET A 1 155 ? -1.924 13.104 22.487 1.00 69.44 155 MET A O 1
ATOM 1237 N N . MET A 1 156 ? -1.605 13.213 24.702 1.00 76.50 156 MET A N 1
ATOM 1238 C CA . MET A 1 156 ? -0.981 11.888 24.804 1.00 76.50 156 MET A CA 1
ATOM 1239 C C . MET A 1 156 ? -1.993 10.753 24.977 1.00 76.50 156 MET A C 1
ATOM 1241 O O . MET A 1 156 ? -1.768 9.658 24.471 1.00 76.50 156 MET A O 1
ATOM 1245 N N . ILE A 1 157 ? -3.098 10.991 25.688 1.00 84.38 157 ILE A N 1
ATOM 1246 C CA . ILE A 1 157 ? -4.075 9.943 26.023 1.00 84.38 157 ILE A CA 1
ATOM 1247 C C . ILE A 1 157 ? -5.148 9.818 24.937 1.00 84.38 157 ILE A C 1
ATOM 1249 O O . ILE A 1 157 ? -5.544 8.702 24.611 1.00 84.38 157 ILE A O 1
ATOM 1253 N N . THR A 1 158 ? -5.589 10.933 24.345 1.00 86.50 158 THR A N 1
ATOM 1254 C CA . THR A 1 158 ? -6.649 10.945 23.322 1.00 86.50 158 THR A CA 1
ATOM 1255 C C . THR A 1 158 ? -6.374 9.964 22.171 1.00 86.50 158 THR A C 1
ATOM 1257 O O . THR A 1 158 ? -7.262 9.162 21.879 1.00 86.50 158 THR A O 1
ATOM 1260 N N . PRO A 1 159 ? -5.171 9.920 21.552 1.00 85.31 159 PRO A N 1
ATOM 1261 C CA . PRO A 1 159 ? -4.896 8.943 20.502 1.00 85.31 159 PRO A CA 1
ATOM 1262 C C . PRO A 1 159 ? -5.022 7.500 20.999 1.00 85.31 159 PRO A C 1
ATOM 1264 O O . PRO A 1 159 ? -5.612 6.675 20.313 1.00 85.31 159 PRO A O 1
ATOM 1267 N N . LEU A 1 160 ? -4.523 7.196 22.204 1.00 89.12 160 LEU A N 1
ATOM 1268 C CA . LEU A 1 160 ? -4.599 5.852 22.789 1.00 89.12 160 LEU A CA 1
ATOM 1269 C C . LEU A 1 160 ? -6.048 5.401 23.002 1.00 89.12 160 LEU A C 1
ATOM 1271 O O . LEU A 1 160 ? -6.366 4.263 22.679 1.00 89.12 160 LEU A O 1
ATOM 1275 N N . ILE A 1 161 ? -6.924 6.302 23.461 1.00 91.94 161 ILE A N 1
ATOM 1276 C CA . ILE A 1 161 ? -8.362 6.027 23.574 1.00 91.94 161 ILE A CA 1
ATOM 1277 C C . ILE A 1 161 ? -8.948 5.706 22.198 1.00 91.94 161 ILE A C 1
ATOM 1279 O O . ILE A 1 161 ? -9.652 4.713 22.064 1.00 91.94 161 ILE A O 1
ATOM 1283 N N . VAL A 1 1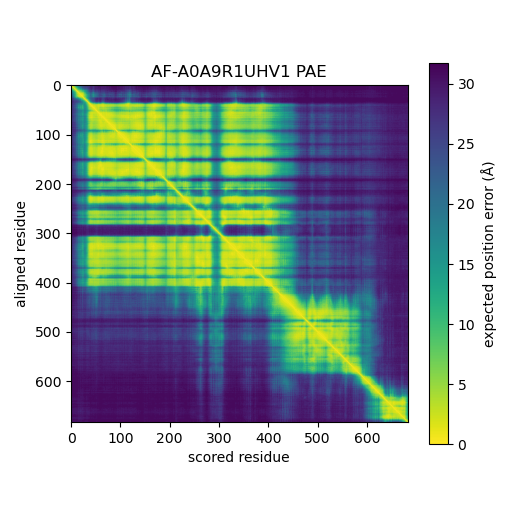62 ? -8.639 6.498 21.164 1.00 89.81 162 VAL A N 1
ATOM 1284 C C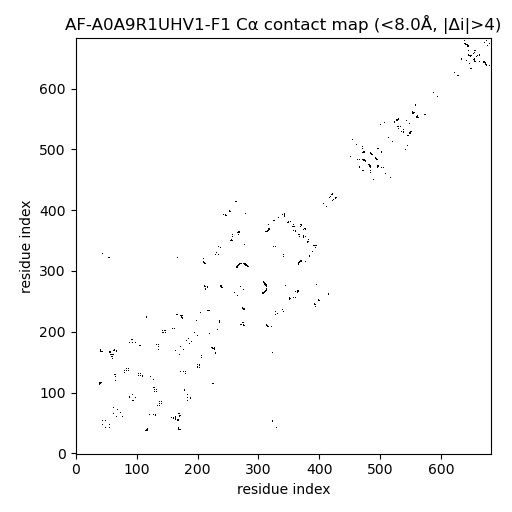A . VAL A 1 162 ? -9.140 6.232 19.804 1.00 89.81 162 VAL A CA 1
ATOM 1285 C C . VAL A 1 162 ? -8.698 4.854 19.307 1.00 89.81 162 VAL A C 1
ATOM 1287 O O . VAL A 1 162 ? -9.516 4.128 18.751 1.00 89.81 162 VAL A O 1
ATOM 1290 N N . TYR A 1 163 ? -7.447 4.451 19.545 1.00 90.06 163 TYR A N 1
ATOM 1291 C CA . TYR A 1 163 ? -6.984 3.111 19.173 1.00 90.06 163 TYR A CA 1
ATOM 1292 C C . TYR A 1 163 ? -7.684 2.003 19.963 1.00 90.06 163 TYR A C 1
ATOM 1294 O O . TYR A 1 163 ? -8.042 0.989 19.368 1.00 90.06 163 TYR A O 1
ATOM 1302 N N . ASP A 1 164 ? -7.942 2.208 21.257 1.00 94.06 164 ASP A N 1
ATOM 1303 C CA . ASP A 1 164 ? -8.716 1.266 22.071 1.00 94.06 164 ASP A CA 1
ATOM 1304 C C . ASP A 1 164 ? -10.146 1.088 21.532 1.00 94.06 164 ASP A C 1
ATOM 1306 O O . ASP A 1 164 ? -10.673 -0.022 21.586 1.00 94.06 164 ASP A O 1
ATOM 1310 N N . LEU A 1 165 ? -10.757 2.137 20.961 1.00 93.81 165 LEU A N 1
ATOM 1311 C CA . LEU A 1 165 ? -12.070 2.066 20.299 1.00 93.81 165 LEU A CA 1
ATOM 1312 C C . LEU A 1 165 ? -12.055 1.283 18.974 1.00 93.81 165 LEU A C 1
ATOM 1314 O O . LEU A 1 165 ? -13.127 1.006 18.434 1.00 93.81 165 LEU A O 1
ATOM 1318 N N . LEU A 1 166 ? -10.884 0.939 18.429 1.00 92.31 166 LEU A N 1
ATOM 1319 C CA . LEU A 1 166 ? -10.725 0.210 17.162 1.00 92.31 166 LEU A CA 1
ATOM 1320 C C . LEU A 1 166 ? -10.235 -1.234 17.348 1.00 92.31 166 LEU A C 1
ATOM 1322 O O . LEU A 1 166 ? -9.999 -1.932 16.364 1.00 92.31 166 LEU A O 1
ATOM 1326 N N . LEU A 1 167 ? -10.090 -1.706 18.586 1.00 94.56 167 LEU A N 1
ATOM 1327 C CA . LEU A 1 167 ? -9.738 -3.100 18.858 1.00 94.56 167 LEU A CA 1
ATOM 1328 C C . LEU A 1 167 ? -10.969 -3.995 18.727 1.00 94.56 167 LEU A C 1
ATOM 1330 O O . LEU A 1 167 ? -11.989 -3.703 19.350 1.00 94.56 167 LEU A O 1
ATOM 1334 N N . ILE A 1 168 ? -10.867 -5.108 17.991 1.00 94.19 168 ILE A N 1
ATOM 1335 C CA . ILE A 1 168 ? -11.981 -6.054 17.780 1.00 94.19 168 ILE A CA 1
ATOM 1336 C C . ILE A 1 168 ? -12.513 -6.632 19.099 1.00 94.19 168 ILE A C 1
ATOM 1338 O O . ILE A 1 168 ? -13.706 -6.880 19.223 1.00 94.19 168 ILE A O 1
ATOM 1342 N N . GLU A 1 169 ? -11.653 -6.771 20.109 1.00 93.81 169 GLU A N 1
ATOM 1343 C CA . GLU A 1 169 ? -11.996 -7.300 21.438 1.00 93.81 169 GLU A CA 1
ATOM 1344 C C . GLU A 1 169 ? -12.567 -6.235 22.392 1.00 93.81 169 GLU A C 1
ATOM 1346 O O . GLU A 1 169 ? -13.031 -6.549 23.485 1.00 93.81 169 GLU A O 1
ATOM 1351 N N . ASN A 1 170 ? -12.535 -4.960 22.000 1.00 95.75 170 ASN A N 1
ATOM 1352 C CA . ASN A 1 170 ? -12.883 -3.821 22.850 1.00 95.75 170 ASN A CA 1
ATOM 1353 C C . ASN A 1 170 ? -14.012 -3.002 22.209 1.00 95.75 170 ASN A C 1
ATOM 1355 O O . ASN A 1 170 ? -13.890 -1.799 21.978 1.00 95.75 170 ASN A O 1
ATOM 1359 N N . GLN A 1 171 ? -15.095 -3.685 21.837 1.00 95.56 171 GLN A N 1
ATOM 1360 C CA . GLN A 1 171 ? -16.231 -3.108 21.118 1.00 95.56 171 GLN A CA 1
ATOM 1361 C C . GLN A 1 171 ? -17.533 -3.261 21.910 1.00 95.56 171 GLN A C 1
ATOM 1363 O O . GLN A 1 171 ? -17.717 -4.209 22.678 1.00 95.56 171 GLN A O 1
ATOM 1368 N N . ILE A 1 172 ? -18.482 -2.370 21.617 1.00 95.56 172 ILE A N 1
ATOM 1369 C CA . ILE A 1 172 ? -19.916 -2.605 21.822 1.00 95.56 172 ILE A CA 1
ATOM 1370 C C . ILE A 1 172 ? -20.626 -2.661 20.461 1.00 95.56 172 ILE A C 1
ATOM 1372 O O . ILE A 1 172 ? -20.148 -2.030 19.510 1.00 95.56 172 ILE A O 1
ATOM 1376 N N . PRO A 1 173 ? -21.766 -3.365 20.343 1.00 94.94 173 PRO A N 1
ATOM 1377 C CA . PRO A 1 173 ? -22.530 -3.372 19.101 1.00 94.94 173 PRO A CA 1
ATOM 1378 C C . PRO A 1 173 ? -22.991 -1.961 18.709 1.00 94.94 173 PRO A C 1
ATOM 1380 O O . PRO A 1 173 ? -23.475 -1.185 19.536 1.00 94.94 173 PRO A O 1
ATOM 1383 N N . PHE A 1 174 ? -22.887 -1.620 17.430 1.00 92.12 174 PHE A N 1
ATOM 1384 C CA . PHE A 1 174 ? -23.181 -0.286 16.907 1.00 92.12 174 PHE A CA 1
ATOM 1385 C C . PHE A 1 174 ? -24.639 0.126 17.136 1.00 92.12 174 PHE A C 1
ATOM 1387 O O . PHE A 1 174 ? -24.921 1.283 17.450 1.00 92.12 174 PHE A O 1
ATOM 1394 N N . PHE A 1 175 ? -25.575 -0.825 17.051 1.00 91.50 175 PHE A N 1
ATOM 1395 C CA . PHE A 1 175 ? -26.989 -0.561 17.320 1.00 91.50 175 PHE A CA 1
ATOM 1396 C C . PHE A 1 175 ? -27.239 -0.135 18.777 1.00 91.50 175 PHE A C 1
ATOM 1398 O O . PHE A 1 175 ? -28.134 0.668 19.026 1.00 91.50 175 PHE A O 1
ATOM 1405 N N . VAL A 1 176 ? -26.438 -0.608 19.740 1.00 94.25 176 VAL A N 1
ATOM 1406 C CA . VAL A 1 176 ? -26.514 -0.168 21.144 1.00 94.25 176 VAL A CA 1
ATOM 1407 C C . VAL A 1 176 ? -26.114 1.299 21.248 1.00 94.25 176 VAL A C 1
ATOM 1409 O O . VAL A 1 176 ? -26.806 2.089 21.891 1.00 94.25 176 VAL A O 1
ATOM 1412 N N . LEU A 1 177 ? -25.037 1.687 20.560 1.00 92.38 177 LEU A N 1
ATOM 1413 C CA . LEU A 1 177 ? -24.595 3.077 20.502 1.00 92.38 177 LEU A CA 1
ATOM 1414 C C . LEU A 1 177 ? -25.669 3.975 19.858 1.00 92.38 177 LEU A C 1
ATOM 1416 O O . LEU A 1 177 ? -25.930 5.065 20.363 1.00 92.38 177 LEU A O 1
ATOM 1420 N N . LYS A 1 178 ? -26.360 3.485 18.818 1.00 89.38 178 LYS A N 1
ATOM 1421 C CA . LYS A 1 178 ? -27.513 4.154 18.187 1.00 89.38 178 LYS A CA 1
ATOM 1422 C C . LYS A 1 178 ? -28.705 4.295 19.143 1.00 89.38 178 LYS A C 1
ATOM 1424 O O . LYS A 1 178 ? -29.245 5.388 19.266 1.00 89.38 178 LYS A O 1
ATOM 1429 N N . ILE A 1 179 ? -29.068 3.243 19.888 1.00 91.00 179 ILE A N 1
ATOM 1430 C CA . ILE A 1 179 ? -30.122 3.300 20.921 1.00 91.00 179 ILE A CA 1
ATOM 1431 C C . ILE A 1 179 ? -29.819 4.405 21.938 1.00 91.00 179 ILE A C 1
ATOM 1433 O O . ILE A 1 179 ? -30.695 5.206 22.268 1.00 91.00 179 ILE A O 1
ATOM 1437 N N . ILE A 1 180 ? -28.580 4.456 22.434 1.00 91.62 180 ILE A N 1
ATOM 1438 C CA . ILE A 1 180 ? -28.157 5.448 23.427 1.00 91.62 180 ILE A CA 1
ATOM 1439 C C . ILE A 1 180 ? -28.161 6.852 22.815 1.00 91.62 180 ILE A C 1
ATOM 1441 O O . ILE A 1 180 ? -28.638 7.792 23.454 1.00 91.62 180 ILE A O 1
ATOM 1445 N N . PHE A 1 181 ? -27.688 7.004 21.577 1.00 87.81 181 PHE A N 1
ATOM 1446 C CA . PHE A 1 181 ? -27.732 8.264 20.836 1.00 87.81 181 PHE A CA 1
ATOM 1447 C C . PHE A 1 181 ? -29.170 8.784 20.692 1.00 87.81 181 PHE A C 1
ATOM 1449 O O . PHE A 1 181 ? -29.447 9.932 21.043 1.00 87.81 181 PHE A O 1
ATOM 1456 N N . ASP A 1 182 ? -30.108 7.929 20.282 1.00 87.06 182 ASP A N 1
ATOM 1457 C CA . ASP A 1 182 ? -31.519 8.284 20.107 1.00 87.06 182 ASP A CA 1
ATOM 1458 C C . ASP A 1 182 ? -32.189 8.645 21.443 1.00 87.06 182 ASP A C 1
ATOM 1460 O O . ASP A 1 182 ? -32.926 9.628 21.551 1.00 87.06 182 ASP A O 1
ATOM 1464 N N . CYS A 1 183 ? -31.905 7.884 22.503 1.00 86.50 183 CYS A N 1
ATOM 1465 C CA . CYS A 1 183 ? -32.423 8.159 23.844 1.00 86.50 183 CYS A CA 1
ATOM 1466 C C . CYS A 1 183 ? -31.870 9.440 24.472 1.00 86.50 183 CYS A C 1
ATOM 1468 O O . CYS A 1 183 ? -32.473 9.946 25.416 1.00 86.50 183 CYS A O 1
ATOM 1470 N N . THR A 1 184 ? -30.737 9.950 23.990 1.00 85.62 184 THR A N 1
ATOM 1471 C CA . THR A 1 184 ? -30.051 11.095 24.593 1.00 85.62 184 THR A CA 1
ATOM 1472 C C . THR A 1 184 ? -30.114 12.325 23.690 1.00 85.62 184 THR A C 1
ATOM 1474 O O . THR A 1 184 ? -30.846 13.262 24.005 1.00 85.62 184 THR A O 1
ATOM 1477 N N . ILE A 1 185 ? -29.407 12.336 22.558 1.00 78.12 185 ILE A N 1
ATOM 1478 C CA . ILE A 1 185 ? -29.345 13.484 21.641 1.00 78.12 185 ILE A CA 1
ATOM 1479 C C . ILE A 1 185 ? -30.705 13.768 21.017 1.00 78.12 185 ILE A C 1
ATOM 1481 O O . ILE A 1 185 ? -31.196 14.892 21.144 1.00 78.12 185 ILE A O 1
ATOM 1485 N N . VAL A 1 186 ? -31.325 12.773 20.374 1.00 73.88 186 VAL A N 1
ATOM 1486 C CA . VAL A 1 186 ? -32.588 12.983 19.643 1.00 73.88 186 VAL A CA 1
ATOM 1487 C C . VAL A 1 186 ? -33.692 13.391 20.618 1.00 73.88 186 VAL A C 1
ATOM 1489 O O . VAL A 1 186 ? -34.381 14.385 20.395 1.00 73.88 186 VAL A O 1
ATOM 1492 N N . ALA A 1 187 ? -33.794 12.699 21.756 1.00 73.88 187 ALA A N 1
ATOM 1493 C CA . ALA A 1 187 ? -34.764 13.020 22.801 1.00 73.88 187 ALA A CA 1
ATOM 1494 C C . ALA A 1 187 ? -34.551 14.403 23.451 1.00 73.88 187 ALA A C 1
ATOM 1496 O O . ALA A 1 187 ? -35.518 15.030 23.877 1.00 73.88 187 ALA A O 1
ATOM 1497 N N . SER A 1 188 ? -33.311 14.903 23.523 1.00 73.00 188 SER A N 1
ATOM 1498 C CA . SER A 1 188 ? -33.017 16.231 24.086 1.00 73.00 188 SER A CA 1
ATOM 1499 C C . SER A 1 188 ? -33.429 17.401 23.185 1.00 73.00 188 SER A C 1
ATOM 1501 O O . SER A 1 188 ? -33.399 18.549 23.628 1.00 73.00 188 SER A O 1
ATOM 1503 N N . GLY A 1 189 ? -33.762 17.146 21.913 1.00 66.69 189 GLY A N 1
ATOM 1504 C CA . GLY A 1 189 ? -34.092 18.186 20.936 1.00 66.69 189 GLY A CA 1
ATOM 1505 C C . GLY A 1 189 ? -32.918 19.096 20.544 1.00 66.69 189 GLY A C 1
ATOM 1506 O O . GLY A 1 189 ? -33.116 20.040 19.785 1.00 66.69 189 GLY A O 1
ATOM 1507 N N . ARG A 1 190 ? -31.690 18.828 21.019 1.00 64.19 190 ARG A N 1
ATOM 1508 C CA . ARG A 1 190 ? -30.483 19.632 20.739 1.00 64.19 190 ARG A CA 1
ATOM 1509 C C . ARG A 1 190 ? -29.776 19.278 19.425 1.00 64.19 190 ARG A C 1
ATOM 1511 O O . ARG A 1 190 ? -28.603 19.604 19.258 1.00 64.19 190 ARG A O 1
ATOM 1518 N N . MET A 1 191 ? -30.455 18.630 18.477 1.00 55.06 191 MET A N 1
ATOM 1519 C CA . MET A 1 191 ? -29.869 18.413 17.152 1.00 55.06 191 MET A CA 1
ATOM 1520 C C . MET A 1 191 ? -29.675 19.757 16.441 1.00 55.06 191 MET A C 1
ATOM 1522 O O . MET A 1 191 ? -30.639 20.389 16.011 1.00 55.06 191 MET A O 1
ATOM 1526 N N . HIS A 1 192 ? -28.418 20.166 16.248 1.00 49.72 192 HIS A N 1
ATOM 1527 C CA . HIS A 1 192 ? -28.097 21.040 15.127 1.00 49.72 192 HIS A CA 1
ATOM 1528 C C . HIS A 1 192 ? -28.416 20.269 13.837 1.00 49.72 192 HIS A C 1
ATOM 1530 O O . HIS A 1 192 ? -27.847 19.220 13.547 1.00 49.72 192 HIS A O 1
ATOM 1536 N N . ILE A 1 193 ? -29.406 20.786 13.118 1.00 44.16 193 ILE A N 1
ATOM 1537 C CA . ILE A 1 193 ? -29.959 20.322 11.846 1.00 44.16 193 ILE A CA 1
ATOM 1538 C C . ILE A 1 193 ? -28.820 20.015 10.848 1.00 44.16 193 ILE A C 1
ATOM 1540 O O . ILE A 1 193 ? -28.175 20.951 10.386 1.00 44.16 193 ILE A O 1
ATOM 1544 N N . ASN A 1 194 ? -28.588 18.720 10.557 1.00 41.28 194 ASN A N 1
ATOM 1545 C CA . ASN A 1 194 ? -27.918 18.123 9.373 1.00 41.28 194 ASN A CA 1
ATOM 1546 C C . ASN A 1 194 ? -26.769 17.112 9.584 1.00 41.28 194 ASN A C 1
ATOM 1548 O O . ASN A 1 194 ? -26.302 16.593 8.574 1.00 41.28 194 ASN A O 1
ATOM 1552 N N . SER A 1 195 ? -26.334 16.740 10.796 1.00 53.44 195 SER A N 1
ATOM 1553 C CA . SER A 1 195 ? -25.361 15.634 10.925 1.00 53.44 195 SER A CA 1
ATOM 1554 C C . SER A 1 195 ? -26.028 14.275 11.147 1.00 53.44 195 SER A C 1
ATOM 1556 O O . SER A 1 195 ? -26.740 14.058 12.127 1.00 53.44 195 SER A O 1
ATOM 1558 N N . SER A 1 196 ? -25.798 13.329 10.232 1.00 66.88 196 SER A N 1
ATOM 1559 C CA . SER A 1 196 ? -26.116 11.916 10.464 1.00 66.88 196 SER A CA 1
ATOM 1560 C C . SER A 1 196 ? -25.254 11.367 11.612 1.00 66.88 196 SER A C 1
ATOM 1562 O O . SER A 1 196 ? -24.142 11.840 11.852 1.00 66.88 196 SER A O 1
ATOM 1564 N N . PHE A 1 197 ? -25.723 10.326 12.310 1.00 69.94 197 PHE A N 1
ATOM 1565 C CA . PHE A 1 197 ? -24.921 9.600 13.311 1.00 69.94 197 PHE A CA 1
ATOM 1566 C C . PHE A 1 197 ? -23.547 9.175 12.757 1.00 69.94 197 PHE A C 1
ATOM 1568 O O . PHE A 1 197 ? -22.528 9.252 13.440 1.00 69.94 197 PHE A O 1
ATOM 1575 N N . THR A 1 198 ? -23.504 8.821 11.471 1.00 69.25 198 THR A N 1
ATOM 1576 C CA . THR A 1 198 ? -22.274 8.495 10.745 1.00 69.25 198 THR A CA 1
ATOM 1577 C C . THR A 1 198 ? -21.340 9.689 10.562 1.00 69.25 198 THR A C 1
ATOM 1579 O O . THR A 1 198 ? -20.130 9.536 10.708 1.00 69.25 198 THR A O 1
ATOM 1582 N N . GLN A 1 199 ? -21.867 10.894 10.338 1.00 70.94 199 GLN A N 1
ATOM 1583 C CA . GLN A 1 199 ? -21.057 12.111 10.322 1.00 70.94 199 GLN A CA 1
ATOM 1584 C C . GLN A 1 199 ? -20.476 12.413 11.708 1.00 70.94 199 GLN A C 1
ATOM 1586 O O . GLN A 1 199 ? -19.329 12.842 11.805 1.00 70.94 199 GLN A O 1
ATOM 1591 N N . HIS A 1 200 ? -21.219 12.132 12.781 1.00 71.38 200 HIS A N 1
ATOM 1592 C CA . HIS A 1 200 ? -20.717 12.294 14.145 1.00 71.38 200 HIS A CA 1
ATOM 1593 C C . HIS A 1 200 ? -19.522 11.370 14.436 1.00 71.38 200 HIS A C 1
ATOM 1595 O O . HIS A 1 200 ? -18.491 11.819 14.927 1.00 71.38 200 HIS A O 1
ATOM 1601 N N . ILE A 1 201 ? -19.613 10.097 14.043 1.00 76.25 201 ILE A N 1
ATOM 1602 C CA . ILE A 1 201 ? -18.548 9.103 14.255 1.00 76.25 201 ILE A CA 1
ATOM 1603 C C . ILE A 1 201 ? -17.371 9.302 13.285 1.00 76.25 201 ILE A C 1
ATOM 1605 O O . ILE A 1 201 ? -16.246 8.920 13.607 1.00 76.25 201 ILE A O 1
ATOM 1609 N N . SER A 1 202 ? -17.575 9.977 12.146 1.00 76.12 202 SER A N 1
ATOM 1610 C CA . SER A 1 202 ? -16.504 10.262 11.175 1.00 76.12 202 SER A CA 1
ATOM 1611 C C . SER A 1 202 ? -15.318 11.048 11.761 1.00 76.12 202 SER A C 1
ATOM 1613 O O . SER A 1 202 ? -14.212 10.961 11.234 1.00 76.12 202 SER A O 1
ATOM 1615 N N . VAL A 1 203 ? -15.501 11.736 12.896 1.00 75.69 203 VAL A N 1
ATOM 1616 C CA . VAL A 1 203 ? -14.419 12.377 13.663 1.00 75.69 203 VAL A CA 1
ATOM 1617 C C . VAL A 1 203 ? -13.301 11.388 14.010 1.00 75.69 203 VAL A C 1
ATOM 1619 O O . VAL A 1 203 ? -12.131 11.755 13.917 1.00 75.69 203 VAL A O 1
ATOM 1622 N N . LEU A 1 204 ? -13.623 10.122 14.314 1.00 75.75 204 LEU A N 1
ATOM 1623 C CA . LEU A 1 204 ? -12.629 9.076 14.604 1.00 75.75 204 LEU A CA 1
ATOM 1624 C C . LEU A 1 204 ? -11.669 8.833 13.425 1.00 75.75 204 LEU A C 1
ATOM 1626 O O . LEU A 1 204 ? -10.485 8.576 13.638 1.00 75.75 204 LEU A O 1
ATOM 1630 N N . LEU A 1 205 ? -12.143 8.995 12.185 1.00 74.44 205 LEU A N 1
ATOM 1631 C CA . LEU A 1 205 ? -11.323 8.863 10.972 1.00 74.44 205 LEU A CA 1
ATOM 1632 C C . LEU A 1 205 ? -10.312 10.012 10.831 1.00 74.44 205 LEU A C 1
ATOM 1634 O O . LEU A 1 205 ? -9.288 9.870 10.169 1.00 74.44 205 LEU A O 1
ATOM 1638 N N . GLY A 1 206 ? -10.563 11.156 11.475 1.00 70.62 206 GLY A N 1
ATOM 1639 C CA . GLY A 1 206 ? -9.615 12.269 11.533 1.00 70.62 206 GLY A CA 1
ATOM 1640 C C . GLY A 1 206 ? -8.363 11.958 12.360 1.00 70.62 206 GLY A C 1
ATOM 1641 O O . GLY A 1 206 ? -7.297 12.492 12.058 1.00 70.62 206 GLY A O 1
ATOM 1642 N N . TYR A 1 207 ? -8.479 11.079 13.361 1.00 71.38 207 TYR A N 1
ATOM 1643 C CA . TYR A 1 207 ? -7.367 10.638 14.217 1.00 71.38 207 TYR A CA 1
ATOM 1644 C C . TYR A 1 207 ? -6.597 9.463 13.619 1.00 71.38 207 TYR A C 1
ATOM 1646 O O . TYR A 1 207 ? -5.425 9.268 13.937 1.00 71.38 207 TYR A O 1
ATOM 1654 N N . TYR A 1 208 ? -7.250 8.691 12.752 1.00 70.06 208 TYR A N 1
ATOM 1655 C CA . TYR A 1 208 ? -6.697 7.496 12.144 1.00 70.06 208 TYR A CA 1
ATOM 1656 C C . TYR A 1 208 ? -6.718 7.612 10.616 1.00 70.06 208 TYR A C 1
ATOM 1658 O O . TYR A 1 208 ? -7.694 7.276 9.948 1.00 70.06 208 TYR A O 1
ATOM 1666 N N . LYS A 1 209 ? -5.601 8.086 10.059 1.00 68.06 209 LYS A N 1
ATOM 1667 C CA . LYS A 1 209 ? -5.358 8.125 8.615 1.00 68.06 209 LYS A CA 1
ATOM 1668 C C . LYS A 1 209 ? -4.217 7.183 8.253 1.00 68.06 209 LYS A C 1
ATOM 1670 O O . LYS A 1 209 ? -3.075 7.619 8.142 1.00 68.06 209 LYS A O 1
ATOM 1675 N N . VAL A 1 210 ? -4.520 5.900 8.031 1.00 77.81 210 VAL A N 1
ATOM 1676 C CA . VAL A 1 210 ? -3.557 5.021 7.334 1.00 77.81 210 VAL A CA 1
ATOM 1677 C C . VAL A 1 210 ? -3.329 5.494 5.908 1.00 77.81 210 VAL A C 1
ATOM 1679 O O . VAL A 1 210 ? -2.216 5.375 5.414 1.00 77.81 210 VAL A O 1
ATOM 1682 N N . PHE A 1 211 ? -4.339 6.090 5.273 1.00 81.19 211 PHE A N 1
ATOM 1683 C CA . PHE A 1 211 ? -4.226 6.659 3.934 1.00 81.19 211 PHE A CA 1
ATOM 1684 C C . PHE A 1 211 ? -4.453 8.174 3.971 1.00 81.19 211 PHE A C 1
ATOM 1686 O O . PHE A 1 211 ? -5.398 8.641 4.609 1.00 81.19 211 PHE A O 1
ATOM 1693 N N . GLU A 1 212 ? -3.614 8.955 3.282 1.00 71.44 212 GLU A N 1
ATOM 1694 C CA . GLU A 1 212 ? -3.698 10.431 3.284 1.00 71.44 212 GLU A CA 1
ATOM 1695 C C . GLU A 1 212 ? -4.851 11.006 2.421 1.00 71.44 212 GLU A C 1
ATOM 1697 O O . GLU A 1 212 ? -4.959 12.223 2.281 1.00 71.44 212 GLU A O 1
ATOM 1702 N N . SER A 1 213 ? -5.750 10.179 1.871 1.00 60.44 213 SER A N 1
ATOM 1703 C CA . SER A 1 213 ? -6.772 10.604 0.897 1.00 60.44 213 SER A CA 1
ATOM 1704 C C . SER A 1 213 ? -7.700 11.724 1.397 1.00 60.44 213 SER A C 1
ATOM 1706 O O . SER A 1 213 ? -8.207 11.687 2.525 1.00 60.44 213 SER A O 1
ATOM 1708 N N . ASN A 1 214 ? -7.994 12.679 0.510 1.00 47.91 214 ASN A N 1
ATOM 1709 C CA . ASN A 1 214 ? -9.013 13.704 0.712 1.00 47.91 214 ASN A CA 1
ATOM 1710 C C . ASN A 1 214 ? -10.426 13.110 0.545 1.00 47.91 214 ASN A C 1
ATOM 1712 O O . ASN A 1 214 ? -10.809 12.689 -0.539 1.00 47.91 214 ASN A O 1
ATOM 1716 N N . SER A 1 215 ? -11.216 13.165 1.616 1.00 50.97 215 SER A N 1
ATOM 1717 C CA . SER A 1 215 ? -12.670 13.392 1.557 1.00 50.97 215 SER A CA 1
ATOM 1718 C C . SER A 1 215 ? -13.584 12.341 0.906 1.00 50.97 215 SER A C 1
ATOM 1720 O O . SER A 1 215 ? -14.696 12.697 0.521 1.00 50.97 215 SER A O 1
ATOM 1722 N N . VAL A 1 216 ? -13.220 11.059 0.842 1.00 52.59 216 VAL A N 1
ATOM 1723 C CA . VAL A 1 216 ? -14.223 10.013 0.570 1.00 52.59 216 VAL A CA 1
ATOM 1724 C C . VAL A 1 216 ? -14.852 9.627 1.899 1.00 52.59 216 VAL A C 1
ATOM 1726 O O . VAL A 1 216 ? -14.297 8.814 2.619 1.00 52.59 216 VAL A O 1
ATOM 1729 N N . VAL A 1 217 ? -15.982 10.228 2.268 1.00 53.44 217 VAL A N 1
ATOM 1730 C CA . VAL A 1 217 ? -16.868 9.626 3.274 1.00 53.44 217 VAL A CA 1
ATOM 1731 C C . VAL A 1 217 ? -17.921 8.881 2.465 1.00 53.44 217 VAL A C 1
ATOM 1733 O O . VAL A 1 217 ? -18.830 9.533 1.945 1.00 53.44 217 VAL A O 1
ATOM 1736 N N . PRO A 1 218 ? -17.811 7.550 2.286 1.00 53.88 218 PRO A N 1
ATOM 1737 C CA . PRO A 1 218 ? -18.895 6.799 1.676 1.00 53.88 218 PRO A CA 1
ATOM 1738 C C . PRO A 1 218 ? -20.170 7.078 2.476 1.00 53.88 218 PRO A C 1
ATOM 1740 O O . PRO A 1 218 ? -20.112 7.332 3.683 1.00 53.88 218 PRO A O 1
ATOM 1743 N N . ASN A 1 219 ? -21.335 7.035 1.834 1.00 55.00 219 ASN A N 1
ATOM 1744 C CA . ASN A 1 219 ? -22.596 7.080 2.566 1.00 55.00 219 ASN A CA 1
ATOM 1745 C C . ASN A 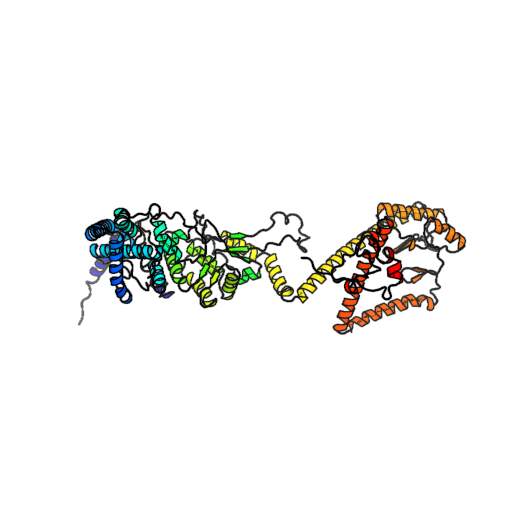1 219 ? -22.757 5.738 3.304 1.00 55.00 219 ASN A C 1
ATOM 1747 O O . ASN A 1 219 ? -23.389 4.809 2.810 1.00 55.00 219 ASN A O 1
ATOM 1751 N N . VAL A 1 220 ? -22.056 5.593 4.431 1.00 63.50 220 VAL A N 1
ATOM 1752 C CA . VAL A 1 220 ? -21.931 4.340 5.171 1.00 63.50 220 VAL A CA 1
ATOM 1753 C C . VAL A 1 220 ? -23.261 4.069 5.871 1.00 63.50 220 VAL A C 1
ATOM 1755 O O . VAL A 1 220 ? -23.585 4.716 6.865 1.00 63.50 220 VAL A O 1
ATOM 1758 N N . SER A 1 221 ? -24.045 3.119 5.364 1.00 65.44 221 SER A N 1
ATOM 1759 C CA . SER A 1 221 ? -25.209 2.591 6.076 1.00 65.44 221 SER A CA 1
ATOM 1760 C C . SER A 1 221 ? -24.762 1.491 7.046 1.00 65.44 221 SER A C 1
ATOM 1762 O O . SER A 1 221 ? -24.111 0.508 6.667 1.00 65.44 221 SER A O 1
ATOM 1764 N N . LEU A 1 222 ? -25.080 1.679 8.325 1.00 66.88 222 LEU A N 1
ATOM 1765 C CA . LEU A 1 222 ? -24.852 0.709 9.398 1.00 66.88 222 LEU A CA 1
ATOM 1766 C C . LEU A 1 222 ? -26.206 0.338 9.982 1.00 66.88 222 LEU A C 1
ATOM 1768 O O . LEU A 1 222 ? -26.720 1.010 10.880 1.00 66.88 222 LEU A O 1
ATOM 1772 N N . ASP A 1 223 ? -26.791 -0.700 9.401 1.00 67.12 223 ASP A N 1
ATOM 1773 C CA . ASP A 1 223 ? -28.126 -1.181 9.742 1.00 67.12 223 ASP A CA 1
ATOM 1774 C C . ASP A 1 223 ? -28.099 -2.630 10.252 1.00 67.12 223 ASP A C 1
ATOM 1776 O O . ASP A 1 223 ? -29.143 -3.153 10.640 1.00 67.12 223 ASP A O 1
ATOM 1780 N N . SER A 1 224 ? -26.926 -3.284 10.282 1.00 77.25 224 SER A N 1
ATOM 1781 C CA . SER A 1 224 ? -26.808 -4.659 10.774 1.00 77.25 224 SER A CA 1
ATOM 1782 C C . SER A 1 224 ? -26.678 -4.698 12.296 1.00 77.25 224 SER A C 1
ATOM 1784 O O . SER A 1 224 ? -26.054 -3.841 12.925 1.00 77.25 224 SER A O 1
ATOM 1786 N N . THR A 1 225 ? -27.215 -5.755 12.902 1.00 75.50 225 THR A N 1
ATOM 1787 C CA . THR A 1 225 ? -27.056 -6.053 14.333 1.00 75.50 225 THR A CA 1
ATOM 1788 C C . THR A 1 225 ? -25.628 -6.466 14.700 1.00 75.50 225 THR A C 1
ATOM 1790 O O . THR A 1 225 ? -25.259 -6.404 15.868 1.00 75.50 225 THR A O 1
ATOM 1793 N N . THR A 1 226 ? -24.813 -6.848 13.713 1.00 79.81 226 THR A N 1
ATOM 1794 C CA . THR A 1 226 ? -23.410 -7.264 13.880 1.00 79.81 226 THR A CA 1
ATOM 1795 C C . THR A 1 226 ? -22.410 -6.116 13.751 1.00 79.81 226 THR A C 1
ATOM 1797 O O . THR A 1 226 ? -21.220 -6.317 13.984 1.00 79.81 226 THR A O 1
ATOM 1800 N N . ASP A 1 227 ? -22.861 -4.925 13.352 1.00 87.94 227 ASP A N 1
ATOM 1801 C CA . ASP A 1 227 ? -21.985 -3.780 13.113 1.00 87.94 227 ASP A CA 1
ATOM 1802 C C . ASP A 1 227 ? -21.354 -3.282 14.428 1.00 87.94 227 ASP A C 1
ATOM 1804 O O . ASP A 1 227 ? -21.977 -3.323 15.488 1.00 87.94 227 ASP A O 1
ATOM 1808 N N . HIS A 1 228 ? -20.123 -2.770 14.368 1.00 91.69 228 HIS A N 1
ATOM 1809 C CA . HIS A 1 228 ? -19.398 -2.116 15.472 1.00 91.69 228 HIS A CA 1
ATOM 1810 C C . HIS A 1 228 ? -18.453 -1.029 14.912 1.00 91.69 228 HIS A C 1
ATOM 1812 O O . HIS A 1 228 ? -18.389 -0.825 13.697 1.00 91.69 228 HIS A O 1
ATOM 1818 N N . LEU A 1 229 ? -17.723 -0.295 15.762 1.00 90.62 229 LEU A N 1
ATOM 1819 C CA . LEU A 1 229 ? -16.891 0.840 15.317 1.00 90.62 229 LEU A CA 1
ATOM 1820 C C . LEU A 1 229 ? -15.761 0.410 14.372 1.00 90.62 229 LEU A C 1
ATOM 1822 O O . LEU A 1 229 ? -15.519 1.065 13.362 1.00 90.62 229 LEU A O 1
ATOM 1826 N N . LEU A 1 230 ? -15.104 -0.719 14.642 1.00 91.94 230 LEU A N 1
ATOM 1827 C CA . LEU A 1 230 ? -14.110 -1.258 13.709 1.00 91.94 230 LEU A CA 1
ATOM 1828 C C . LEU A 1 230 ? -14.728 -1.649 12.344 1.00 91.94 230 LEU A C 1
ATOM 1830 O O . LEU A 1 230 ? -14.105 -1.402 11.314 1.00 91.94 230 LEU A O 1
ATOM 1834 N N . HIS A 1 231 ? -15.971 -2.150 12.301 1.00 89.19 231 HIS A N 1
ATOM 1835 C CA . HIS A 1 231 ? -16.680 -2.391 11.035 1.00 89.19 231 HIS A CA 1
ATOM 1836 C C . HIS A 1 231 ? -16.979 -1.087 10.274 1.00 89.19 231 HIS A C 1
ATOM 1838 O O . HIS A 1 231 ? -16.874 -1.046 9.050 1.00 89.19 231 HIS A O 1
ATOM 1844 N N . PHE A 1 232 ? -17.298 0.005 10.980 1.00 86.94 232 PHE A N 1
ATOM 1845 C CA . PHE A 1 232 ? -17.439 1.329 10.361 1.00 86.94 232 PHE A CA 1
ATOM 1846 C C . PHE A 1 232 ? -16.145 1.767 9.658 1.00 86.94 232 PHE A C 1
ATOM 1848 O O . PHE A 1 232 ? -16.189 2.205 8.509 1.00 86.94 232 PHE A O 1
ATOM 1855 N N . VAL A 1 233 ? -14.991 1.597 10.315 1.00 86.56 233 VAL A N 1
ATOM 1856 C CA . VAL A 1 233 ? -13.678 1.893 9.714 1.00 86.56 233 VAL A CA 1
ATOM 1857 C C . VAL A 1 233 ? -13.371 0.952 8.547 1.00 86.56 233 VAL A C 1
ATOM 1859 O O . VAL A 1 233 ? -12.857 1.396 7.526 1.00 86.56 233 VAL A O 1
ATOM 1862 N N . HIS A 1 234 ? -13.736 -0.329 8.644 1.00 88.56 234 HIS A N 1
ATOM 1863 C CA . HIS A 1 234 ? -13.606 -1.271 7.529 1.00 88.56 234 HIS A CA 1
ATOM 1864 C C . HIS A 1 234 ? -14.406 -0.817 6.302 1.00 88.56 234 HIS A C 1
ATOM 1866 O O . HIS A 1 234 ? -13.837 -0.718 5.216 1.00 88.56 234 HIS A O 1
ATOM 1872 N N . LYS A 1 235 ? -15.686 -0.454 6.477 1.00 85.56 235 LYS A N 1
ATOM 1873 C CA . LYS A 1 235 ? -16.545 0.087 5.408 1.00 85.56 235 LYS A CA 1
ATOM 1874 C C . LYS A 1 235 ? -15.988 1.366 4.786 1.00 85.56 235 LYS A C 1
ATOM 1876 O O . LYS A 1 235 ? -16.144 1.560 3.586 1.00 85.56 235 LYS A O 1
ATOM 1881 N N . TYR A 1 236 ? -15.315 2.213 5.564 1.00 82.00 236 TYR A N 1
ATOM 1882 C CA . TYR A 1 236 ? -14.674 3.422 5.042 1.00 82.00 236 TYR A CA 1
ATOM 1883 C C . TYR A 1 236 ? -13.585 3.121 3.995 1.00 82.00 236 TYR A C 1
ATOM 1885 O O . TYR A 1 236 ? -13.418 3.887 3.049 1.00 82.00 236 TYR A O 1
ATOM 1893 N N . TYR A 1 237 ? -12.868 2.000 4.124 1.00 84.25 237 TYR A N 1
ATOM 1894 C CA . TYR A 1 237 ? -11.833 1.597 3.164 1.00 84.25 237 TYR A CA 1
ATOM 1895 C C . TYR A 1 237 ? -12.354 0.792 1.969 1.00 84.25 237 TYR A C 1
ATOM 1897 O O . TYR A 1 237 ? -11.579 0.453 1.071 1.00 84.25 237 TYR A O 1
ATOM 1905 N N . GLN A 1 238 ? -13.649 0.491 1.919 1.00 84.81 238 GLN A N 1
ATOM 1906 C CA . GLN A 1 238 ? -14.243 -0.203 0.780 1.00 84.81 238 GLN A CA 1
ATOM 1907 C C . GLN A 1 238 ? -14.418 0.750 -0.412 1.00 84.81 238 GLN A C 1
ATOM 1909 O O . GLN A 1 238 ? -14.584 1.958 -0.222 1.00 84.81 238 GLN A O 1
ATOM 1914 N N . PRO A 1 239 ? -14.372 0.235 -1.651 1.00 84.94 239 PRO A N 1
ATOM 1915 C CA . PRO A 1 239 ? -14.746 1.026 -2.814 1.00 84.94 239 PRO A CA 1
ATOM 1916 C C . PRO A 1 239 ? -16.238 1.382 -2.759 1.00 84.94 239 PRO A C 1
ATOM 1918 O O . PRO A 1 239 ? -17.049 0.604 -2.256 1.00 84.94 239 PRO A O 1
ATOM 1921 N N . VAL A 1 240 ? -16.606 2.544 -3.310 1.00 79.00 240 VAL A N 1
ATOM 1922 C CA . VAL A 1 240 ? -18.015 2.984 -3.403 1.00 79.00 240 VAL A CA 1
ATOM 1923 C C . VAL A 1 240 ? -18.874 1.970 -4.169 1.00 79.00 240 VAL A C 1
ATOM 1925 O O . VAL A 1 240 ? -20.014 1.712 -3.785 1.00 79.00 240 VAL A O 1
ATOM 1928 N N . GLU A 1 241 ? -18.317 1.364 -5.219 1.00 77.06 241 GLU A N 1
ATOM 1929 C CA . GLU A 1 241 ? -18.941 0.268 -5.960 1.00 77.06 241 GLU A CA 1
ATOM 1930 C C . GLU A 1 241 ? -18.161 -1.036 -5.729 1.00 77.06 241 GLU A C 1
ATOM 1932 O O . GLU A 1 241 ? -16.936 -1.045 -5.895 1.00 77.06 241 GLU A O 1
ATOM 1937 N N . PRO A 1 242 ? -18.829 -2.147 -5.358 1.00 72.69 242 PRO A N 1
ATOM 1938 C CA . PRO A 1 242 ? -18.155 -3.419 -5.131 1.00 72.69 242 PRO A CA 1
ATOM 1939 C C . PRO A 1 242 ? -17.423 -3.890 -6.390 1.00 72.69 242 PRO A C 1
ATOM 1941 O O . PRO A 1 242 ? -18.025 -4.007 -7.459 1.00 72.69 242 PRO A O 1
ATOM 1944 N N . MET A 1 243 ? -16.135 -4.211 -6.259 1.00 70.62 243 MET A N 1
ATOM 1945 C CA . MET A 1 243 ? -15.396 -4.843 -7.350 1.00 70.62 243 MET A CA 1
ATOM 1946 C C . MET A 1 243 ? -15.734 -6.337 -7.412 1.00 70.62 243 MET A C 1
ATOM 1948 O O . MET A 1 243 ? -15.873 -6.970 -6.361 1.00 70.62 243 MET A O 1
ATOM 1952 N N . PRO A 1 244 ? -15.846 -6.932 -8.613 1.00 64.56 244 PRO A N 1
ATOM 1953 C CA . PRO A 1 244 ? -15.992 -8.375 -8.733 1.00 64.56 244 PRO A CA 1
ATOM 1954 C C . PRO A 1 244 ? -14.758 -9.053 -8.129 1.00 64.56 244 PRO A C 1
ATOM 1956 O O . PRO A 1 244 ? -13.629 -8.773 -8.537 1.00 64.56 244 PRO A O 1
ATOM 1959 N N . SER A 1 245 ? -14.965 -9.934 -7.149 1.00 56.66 245 SER A N 1
ATOM 1960 C CA . SER A 1 245 ? -13.888 -10.780 -6.647 1.00 56.66 245 SER A CA 1
ATOM 1961 C C . SER A 1 245 ? -13.502 -11.787 -7.730 1.00 56.66 245 SER A C 1
ATOM 1963 O O . SER A 1 245 ? -14.351 -12.454 -8.325 1.00 56.66 245 SER A O 1
ATOM 1965 N N . VAL A 1 246 ? -12.205 -11.880 -8.013 1.00 60.72 246 VAL A N 1
ATOM 1966 C CA . VAL A 1 246 ? -11.648 -12.926 -8.871 1.00 60.72 246 VAL A CA 1
ATOM 1967 C C . VAL A 1 246 ? -11.029 -13.958 -7.941 1.00 60.72 246 VAL A C 1
ATOM 1969 O O . VAL A 1 246 ? -10.112 -13.635 -7.184 1.00 60.72 246 VAL A O 1
ATOM 1972 N N . PHE A 1 247 ? -11.555 -15.184 -7.971 1.00 59.91 247 PHE A N 1
ATOM 1973 C CA . PHE A 1 247 ? -10.961 -16.289 -7.227 1.00 59.91 247 PHE A CA 1
ATOM 1974 C C . PHE A 1 247 ? -9.547 -16.533 -7.756 1.00 59.91 247 PHE A C 1
ATOM 1976 O O . PHE A 1 247 ? -9.333 -16.641 -8.967 1.00 59.91 247 PHE A O 1
ATOM 1983 N N . VAL A 1 248 ? -8.575 -16.596 -6.854 1.00 58.53 248 VAL A N 1
ATOM 1984 C CA . VAL A 1 248 ? -7.169 -16.737 -7.225 1.00 58.53 248 VAL A CA 1
ATOM 1985 C C . VAL A 1 248 ? -6.897 -18.201 -7.599 1.00 58.53 248 VAL A C 1
ATOM 1987 O O . VAL A 1 248 ? -6.832 -19.068 -6.734 1.00 58.53 248 VAL A O 1
ATOM 1990 N N . GLU A 1 249 ? -6.728 -18.501 -8.892 1.00 51.41 249 GLU A N 1
ATOM 1991 C CA . GLU A 1 249 ? -6.364 -19.856 -9.361 1.00 51.41 249 GLU A CA 1
ATOM 1992 C C . GLU A 1 249 ? -4.914 -20.244 -8.990 1.00 51.41 249 GLU A C 1
ATOM 1994 O O . GLU A 1 249 ? -4.593 -21.428 -8.878 1.00 51.41 249 GLU A O 1
ATOM 1999 N N . ALA A 1 250 ? -4.034 -19.256 -8.783 1.00 60.12 250 ALA A N 1
ATOM 2000 C CA . ALA A 1 250 ? -2.649 -19.421 -8.338 1.00 60.12 250 ALA A CA 1
ATOM 2001 C C . ALA A 1 250 ? -2.148 -18.143 -7.646 1.00 60.12 250 ALA A C 1
ATOM 2003 O O . ALA A 1 250 ? -2.461 -17.051 -8.116 1.00 60.12 250 ALA A O 1
ATOM 2004 N N . ASN A 1 251 ? -1.348 -18.268 -6.574 1.00 62.50 251 ASN A N 1
ATOM 2005 C CA . ASN A 1 251 ? -0.803 -17.113 -5.846 1.00 62.50 251 ASN A CA 1
ATOM 2006 C C . ASN A 1 251 ? -0.168 -16.097 -6.818 1.00 62.50 251 ASN A C 1
ATOM 2008 O O . ASN A 1 251 ? 0.675 -16.500 -7.634 1.00 62.50 251 ASN A O 1
ATOM 2012 N N . PRO A 1 252 ? -0.537 -14.804 -6.740 1.00 66.62 252 PRO A N 1
ATOM 2013 C CA . PRO A 1 252 ? 0.029 -13.797 -7.620 1.00 66.62 252 PRO A CA 1
ATOM 2014 C C . PRO A 1 252 ? 1.541 -13.729 -7.405 1.00 66.62 252 PRO A C 1
ATOM 2016 O O . PRO A 1 252 ? 2.030 -13.745 -6.275 1.00 66.62 252 PRO A O 1
ATOM 2019 N N . LYS A 1 253 ? 2.301 -13.682 -8.501 1.00 72.31 253 LYS A N 1
ATOM 2020 C CA . LYS A 1 253 ? 3.751 -13.494 -8.425 1.00 72.31 253 LYS A CA 1
ATOM 2021 C C . LYS A 1 253 ? 4.039 -12.031 -8.105 1.00 72.31 253 LYS A C 1
ATOM 2023 O O . LYS A 1 253 ? 3.733 -11.148 -8.904 1.00 72.31 253 LYS A O 1
ATOM 2028 N N . GLY A 1 254 ? 4.600 -11.790 -6.926 1.00 78.31 254 GLY A N 1
ATOM 2029 C CA . GLY A 1 254 ? 5.078 -10.478 -6.506 1.00 78.31 254 GLY A CA 1
ATOM 2030 C C . GLY A 1 254 ? 6.474 -10.172 -7.048 1.00 78.31 254 GLY A C 1
ATOM 2031 O O . GLY A 1 254 ? 7.281 -11.081 -7.230 1.00 78.31 254 GLY A O 1
ATOM 2032 N N . HIS A 1 255 ? 6.743 -8.886 -7.273 1.00 89.88 255 HIS A N 1
ATOM 2033 C CA . HIS A 1 255 ? 8.075 -8.324 -7.521 1.00 89.88 255 HIS A CA 1
ATOM 2034 C C . HIS A 1 255 ? 8.280 -7.182 -6.537 1.00 89.88 255 HIS A C 1
ATOM 2036 O O . HIS A 1 255 ? 7.365 -6.371 -6.359 1.00 89.88 255 HIS A O 1
ATOM 2042 N N . THR A 1 256 ? 9.468 -7.070 -5.948 1.00 94.56 256 THR A N 1
ATOM 2043 C CA . THR A 1 256 ? 9.717 -6.025 -4.948 1.00 94.56 256 THR A CA 1
ATOM 2044 C C . THR A 1 256 ? 9.817 -4.639 -5.588 1.00 94.56 256 THR A C 1
ATOM 2046 O O . THR A 1 256 ? 10.084 -4.483 -6.790 1.00 94.56 256 THR A O 1
ATOM 2049 N N . ALA A 1 257 ? 9.636 -3.580 -4.795 1.00 94.19 257 ALA A N 1
ATOM 2050 C CA . ALA A 1 257 ? 9.737 -2.211 -5.288 1.00 94.19 257 ALA A CA 1
ATOM 2051 C C . ALA A 1 257 ? 11.118 -1.918 -5.904 1.00 94.19 257 ALA A C 1
ATOM 2053 O O . ALA A 1 257 ? 11.210 -1.218 -6.919 1.00 94.19 257 ALA A O 1
ATOM 2054 N N . VAL A 1 258 ? 12.195 -2.477 -5.347 1.00 93.62 258 VAL A N 1
ATOM 2055 C CA . VAL A 1 258 ? 13.556 -2.408 -5.893 1.00 93.62 258 VAL A CA 1
ATOM 2056 C C . VAL A 1 258 ? 13.648 -3.084 -7.257 1.00 93.62 258 VAL A C 1
ATOM 2058 O O . VAL A 1 258 ? 14.233 -2.502 -8.178 1.00 93.62 258 VAL A O 1
ATOM 2061 N N . GLU A 1 259 ? 13.100 -4.287 -7.410 1.00 91.19 259 GLU A N 1
ATOM 2062 C CA . GLU A 1 259 ? 13.124 -5.035 -8.670 1.00 91.19 259 GLU A CA 1
ATOM 2063 C C . GLU A 1 259 ? 12.396 -4.274 -9.778 1.00 91.19 259 GLU A C 1
ATOM 2065 O O . GLU A 1 259 ? 12.968 -4.005 -10.841 1.00 91.19 259 GLU A O 1
ATOM 2070 N N . LEU A 1 260 ? 11.178 -3.821 -9.489 1.00 90.44 260 LEU A N 1
ATOM 2071 C CA . LEU A 1 260 ? 10.358 -3.038 -10.409 1.00 90.44 260 LEU A CA 1
ATOM 2072 C C . LEU A 1 260 ? 11.018 -1.698 -10.759 1.00 90.44 260 LEU A C 1
ATOM 2074 O O . LEU A 1 260 ? 11.070 -1.302 -11.928 1.00 90.44 260 LEU A O 1
ATOM 2078 N N . HIS A 1 261 ? 11.602 -1.010 -9.775 1.00 88.75 261 HIS A N 1
ATOM 2079 C CA . HIS A 1 261 ? 12.321 0.241 -10.006 1.00 88.75 261 HIS A CA 1
ATOM 2080 C C . HIS A 1 261 ? 13.554 0.050 -10.901 1.00 88.75 261 HIS A C 1
ATOM 2082 O O . HIS A 1 261 ? 13.845 0.883 -11.771 1.00 88.75 261 HIS A O 1
ATOM 2088 N N . ARG A 1 262 ? 14.295 -1.051 -10.720 1.00 86.38 262 ARG A N 1
ATOM 2089 C CA . ARG A 1 262 ? 15.432 -1.417 -11.583 1.00 86.38 262 ARG A CA 1
ATOM 2090 C C . ARG A 1 262 ? 14.978 -1.737 -13.005 1.00 86.38 262 ARG A C 1
ATOM 2092 O O . ARG A 1 262 ? 15.656 -1.322 -13.944 1.00 86.38 262 ARG A O 1
ATOM 2099 N N . ALA A 1 263 ? 13.812 -2.362 -13.152 1.00 82.69 263 ALA A N 1
ATOM 2100 C CA . ALA A 1 263 ? 13.135 -2.607 -14.423 1.00 82.69 263 ALA A CA 1
ATOM 2101 C C . ALA A 1 263 ? 12.533 -1.333 -15.064 1.00 82.69 263 ALA A C 1
ATOM 2103 O O . ALA A 1 263 ? 11.953 -1.392 -16.147 1.00 82.69 263 ALA A O 1
ATOM 2104 N N . GLY A 1 264 ? 12.680 -0.157 -14.440 1.00 82.31 264 GLY A N 1
ATOM 2105 C CA . GLY A 1 264 ? 12.244 1.131 -14.991 1.00 82.31 264 GLY A CA 1
ATOM 2106 C C . GLY A 1 264 ? 10.817 1.541 -14.622 1.00 82.31 264 GLY A C 1
ATOM 2107 O O . GLY A 1 264 ? 10.359 2.584 -15.091 1.00 82.31 264 GLY A O 1
ATOM 2108 N N . MET A 1 265 ? 10.132 0.776 -13.770 1.00 87.38 265 MET A N 1
ATOM 2109 C CA . MET A 1 265 ? 8.828 1.164 -13.244 1.00 87.38 265 MET A CA 1
ATOM 2110 C C . MET A 1 265 ? 8.962 2.335 -12.262 1.00 87.38 265 MET A C 1
ATOM 2112 O O . MET A 1 265 ? 9.926 2.442 -11.496 1.00 87.38 265 MET A O 1
ATOM 2116 N N . LYS A 1 266 ? 7.990 3.245 -12.296 1.00 91.06 266 LYS A N 1
ATOM 2117 C CA . LYS A 1 266 ? 7.876 4.355 -11.346 1.00 91.06 266 LYS A CA 1
ATOM 2118 C C . LYS A 1 266 ? 6.705 4.124 -10.404 1.00 91.06 266 LYS A C 1
ATOM 2120 O O . LYS A 1 266 ? 5.676 3.607 -10.818 1.00 91.06 266 LYS A O 1
ATOM 2125 N N . PHE A 1 267 ? 6.846 4.599 -9.176 1.00 94.69 267 PHE A N 1
ATOM 2126 C CA . PHE A 1 267 ? 5.753 4.676 -8.215 1.00 94.69 267 PHE A CA 1
ATOM 2127 C C . PHE A 1 267 ? 5.302 6.129 -8.112 1.00 94.69 267 PHE A C 1
ATOM 2129 O O . PHE A 1 267 ? 6.136 7.042 -8.162 1.00 94.69 267 PHE A O 1
ATOM 2136 N N . LYS A 1 268 ? 3.993 6.360 -8.029 1.00 94.00 268 LYS A N 1
ATOM 2137 C CA . LYS A 1 268 ? 3.425 7.697 -7.826 1.00 94.00 268 LYS A CA 1
ATOM 2138 C C . LYS A 1 268 ? 2.195 7.645 -6.922 1.00 94.00 268 LYS A C 1
ATOM 2140 O O . LYS A 1 268 ? 1.496 6.637 -6.941 1.00 94.00 268 LYS A O 1
ATOM 2145 N N . PRO A 1 269 ? 1.895 8.731 -6.194 1.00 92.94 269 PRO A N 1
ATOM 2146 C CA . PRO A 1 269 ? 0.640 8.852 -5.466 1.00 92.94 269 PRO A CA 1
ATOM 2147 C C . PRO A 1 269 ? -0.577 8.690 -6.381 1.00 92.94 269 PRO A C 1
ATOM 2149 O O . PRO A 1 269 ? -0.572 9.162 -7.524 1.00 92.94 269 PRO A O 1
ATOM 2152 N N . ASN A 1 270 ? -1.605 8.036 -5.856 1.00 89.75 270 ASN A N 1
ATOM 2153 C CA . ASN A 1 270 ? -2.944 7.950 -6.406 1.00 89.75 270 ASN A CA 1
ATOM 2154 C C . ASN A 1 270 ? -3.910 8.604 -5.422 1.00 89.75 270 ASN A C 1
ATOM 2156 O O . ASN A 1 270 ? -4.008 8.174 -4.275 1.00 89.75 270 ASN A O 1
ATOM 2160 N N . GLU A 1 271 ? -4.622 9.620 -5.886 1.00 82.38 271 GLU A N 1
ATOM 2161 C CA . GLU A 1 271 ? -5.747 10.213 -5.170 1.00 82.38 271 GLU A CA 1
ATOM 2162 C C . GLU A 1 271 ? -7.001 9.811 -5.941 1.00 82.38 271 GLU A C 1
ATOM 2164 O O . GLU A 1 271 ? -7.384 10.465 -6.910 1.00 82.38 271 GLU A O 1
ATOM 2169 N N . ASP A 1 272 ? -7.559 8.656 -5.584 1.00 80.44 272 ASP A N 1
ATOM 2170 C CA . ASP A 1 272 ? -8.784 8.143 -6.189 1.00 80.44 272 ASP A CA 1
ATOM 2171 C C . ASP A 1 272 ? -9.995 8.611 -5.376 1.00 80.44 272 ASP A C 1
ATOM 2173 O O . ASP A 1 272 ? -10.023 8.471 -4.152 1.00 80.44 272 ASP A O 1
ATOM 2177 N N . GLU A 1 273 ? -10.985 9.185 -6.058 1.00 74.12 273 GLU A N 1
ATOM 2178 C CA . GLU A 1 273 ? -12.189 9.742 -5.431 1.00 74.12 273 GLU A CA 1
ATOM 2179 C C . GLU A 1 273 ? -13.191 8.662 -4.986 1.00 74.12 273 GLU A C 1
ATOM 2181 O O . GLU A 1 273 ? -14.095 8.953 -4.208 1.00 74.12 273 GLU A O 1
ATOM 2186 N N . ASN A 1 274 ? -13.045 7.418 -5.453 1.00 80.06 274 ASN A N 1
ATOM 2187 C CA . ASN A 1 274 ? -14.012 6.342 -5.224 1.00 80.06 274 ASN A CA 1
ATOM 2188 C C . ASN A 1 274 ? -13.480 5.224 -4.325 1.00 80.06 274 ASN A C 1
ATOM 2190 O O . ASN A 1 274 ? -14.270 4.418 -3.826 1.00 80.06 274 ASN A O 1
ATOM 2194 N N . TRP A 1 275 ? -12.162 5.128 -4.126 1.00 86.19 275 TRP A N 1
ATOM 2195 C CA . TRP A 1 275 ? -11.588 4.089 -3.279 1.00 86.19 275 TRP A CA 1
ATOM 2196 C C . TRP A 1 275 ? -10.237 4.476 -2.668 1.00 86.19 275 TRP A C 1
ATOM 2198 O O . TRP A 1 275 ? -9.228 4.611 -3.359 1.00 86.19 275 TRP A O 1
ATOM 2208 N N . ALA A 1 276 ? -10.190 4.552 -1.335 1.00 84.81 276 ALA A N 1
ATOM 2209 C CA . ALA A 1 276 ? -8.992 4.932 -0.581 1.00 84.81 276 ALA A CA 1
ATOM 2210 C C . ALA A 1 276 ? -7.784 3.998 -0.797 1.00 84.81 276 ALA A C 1
ATOM 2212 O O . ALA A 1 276 ? -6.650 4.427 -0.602 1.00 84.81 276 ALA A O 1
ATOM 2213 N N . MET A 1 277 ? -8.011 2.743 -1.210 1.00 89.44 277 MET A N 1
ATOM 2214 C CA . MET A 1 277 ? -6.956 1.751 -1.462 1.00 89.44 277 MET A CA 1
ATOM 2215 C C . MET A 1 277 ? -6.735 1.473 -2.961 1.00 89.44 277 MET A C 1
ATOM 2217 O O . MET A 1 277 ? -6.178 0.439 -3.331 1.00 89.44 277 MET A O 1
ATOM 2221 N N . ALA A 1 278 ? -7.169 2.370 -3.851 1.00 89.19 278 ALA A N 1
ATOM 2222 C CA . ALA A 1 278 ? -7.088 2.153 -5.294 1.00 89.19 278 ALA A CA 1
ATOM 2223 C C . ALA A 1 278 ? -5.649 2.082 -5.821 1.00 89.19 278 ALA A C 1
ATOM 2225 O O . ALA A 1 278 ? -4.877 3.042 -5.727 1.00 89.19 278 ALA A O 1
ATOM 2226 N N . LEU A 1 279 ? -5.330 0.970 -6.486 1.00 90.38 279 LEU A N 1
ATOM 2227 C CA . LEU A 1 279 ? -4.085 0.765 -7.220 1.00 90.38 279 LEU A CA 1
ATOM 2228 C C . LEU A 1 279 ? -4.354 0.802 -8.724 1.00 90.38 279 LEU A C 1
ATOM 2230 O O . LEU A 1 279 ? -5.183 0.052 -9.247 1.00 90.38 279 LEU A O 1
ATOM 2234 N N . LYS A 1 280 ? -3.624 1.666 -9.430 1.00 90.75 280 LYS A N 1
ATOM 2235 C CA . LYS A 1 280 ? -3.772 1.857 -10.874 1.00 90.75 280 LYS A CA 1
ATOM 2236 C C . LYS A 1 280 ? -2.436 1.690 -11.574 1.00 90.75 280 LYS A C 1
ATOM 2238 O O . LYS A 1 280 ? -1.491 2.436 -11.322 1.00 90.75 280 LYS A O 1
ATOM 2243 N N . LEU A 1 281 ? -2.378 0.745 -12.502 1.00 89.12 281 LEU A N 1
ATOM 2244 C CA . LEU A 1 281 ? -1.209 0.528 -13.337 1.00 89.12 281 LEU A CA 1
ATOM 2245 C C . LEU A 1 281 ? -1.377 1.253 -14.680 1.00 89.12 281 LEU A C 1
ATOM 2247 O O . LEU A 1 281 ? -2.335 1.022 -15.413 1.00 89.12 281 LEU A O 1
ATOM 2251 N N . GLU A 1 282 ? -0.445 2.145 -15.010 1.00 88.31 282 GLU A N 1
ATOM 2252 C CA . GLU A 1 282 ? -0.430 2.883 -16.276 1.00 88.31 282 GLU A CA 1
ATOM 2253 C C . GLU A 1 282 ? 0.652 2.309 -17.203 1.00 88.31 282 GLU A C 1
ATOM 2255 O O . GLU A 1 282 ? 1.825 2.693 -17.143 1.00 88.31 282 GLU A O 1
ATOM 2260 N N . LEU A 1 283 ? 0.235 1.375 -18.068 1.00 74.19 283 LEU A N 1
ATOM 2261 C CA . LEU A 1 283 ? 1.033 0.778 -19.144 1.00 74.19 283 LEU A CA 1
ATOM 2262 C C . LEU A 1 283 ? 0.557 1.327 -20.496 1.00 74.19 283 LEU A C 1
ATOM 2264 O O . LEU A 1 283 ? -0.385 0.810 -21.088 1.00 74.19 283 LEU A O 1
ATOM 2268 N N . GLN A 1 284 ? 1.190 2.377 -21.022 1.00 59.22 284 GLN A N 1
ATOM 2269 C CA . GLN A 1 284 ? 0.930 2.800 -22.403 1.00 59.22 284 GLN A CA 1
ATOM 2270 C C . GLN A 1 284 ? 1.876 2.070 -23.359 1.00 59.22 284 GLN A C 1
ATOM 2272 O O . GLN A 1 284 ? 2.935 2.576 -23.723 1.00 59.22 284 GLN A O 1
ATOM 2277 N N . LEU A 1 285 ? 1.493 0.861 -23.770 1.00 53.50 285 LEU A N 1
ATOM 2278 C CA . LEU A 1 285 ? 2.087 0.204 -24.934 1.00 53.50 285 LEU A CA 1
ATOM 2279 C C . LEU A 1 285 ? 1.294 0.627 -26.182 1.00 53.50 285 LEU A C 1
ATOM 2281 O O . LEU A 1 285 ? 0.076 0.452 -26.201 1.00 53.50 285 LEU A O 1
ATOM 2285 N N . PRO A 1 286 ? 1.923 1.177 -27.237 1.00 44.03 286 PRO A N 1
ATOM 2286 C CA . PRO A 1 286 ? 1.208 1.475 -28.468 1.00 44.03 286 PRO A CA 1
ATOM 2287 C C . PRO A 1 286 ? 0.848 0.156 -29.161 1.00 44.03 286 PRO A C 1
ATOM 2289 O O . PRO A 1 286 ? 1.694 -0.506 -29.763 1.00 44.03 286 PRO A O 1
ATOM 2292 N N . SER A 1 287 ? -0.427 -0.217 -29.085 1.00 41.22 287 SER A N 1
ATOM 2293 C CA . SER A 1 287 ? -1.007 -1.451 -29.629 1.00 41.22 287 SER A CA 1
ATOM 2294 C C . SER A 1 287 ? -1.031 -1.533 -31.165 1.00 41.22 287 SER A C 1
ATOM 2296 O O . SER A 1 287 ? -1.571 -2.485 -31.718 1.00 41.22 287 SER A O 1
ATOM 2298 N N . SER A 1 288 ? -0.422 -0.587 -31.887 1.00 42.66 288 SER A N 1
ATOM 2299 C CA . SER A 1 288 ? -0.557 -0.482 -33.348 1.00 42.66 288 SER A CA 1
ATOM 2300 C C . SER A 1 288 ? 0.741 -0.286 -34.144 1.00 42.66 288 SER A C 1
ATOM 2302 O O . SER A 1 288 ? 0.666 -0.106 -35.355 1.00 42.66 288 SER A O 1
ATOM 2304 N N . PHE A 1 289 ? 1.934 -0.380 -33.537 1.00 40.47 289 PHE A N 1
ATOM 2305 C CA . PHE A 1 289 ? 3.205 -0.222 -34.282 1.00 40.47 289 PHE A CA 1
ATOM 2306 C C . PHE A 1 289 ? 4.004 -1.521 -34.513 1.00 40.47 289 PHE A C 1
ATOM 2308 O O . PHE A 1 289 ? 4.893 -1.550 -35.362 1.00 40.47 289 PHE A O 1
ATOM 2315 N N . PHE A 1 290 ? 3.695 -2.607 -33.795 1.00 42.81 290 PHE A N 1
ATOM 2316 C CA . PHE A 1 290 ? 4.510 -3.835 -33.798 1.00 42.81 290 PHE A CA 1
ATOM 2317 C C . PHE A 1 290 ? 4.070 -4.922 -34.790 1.00 42.81 290 PHE A C 1
ATOM 2319 O O . PHE A 1 290 ? 4.755 -5.933 -34.924 1.00 42.81 290 PHE A O 1
ATOM 2326 N N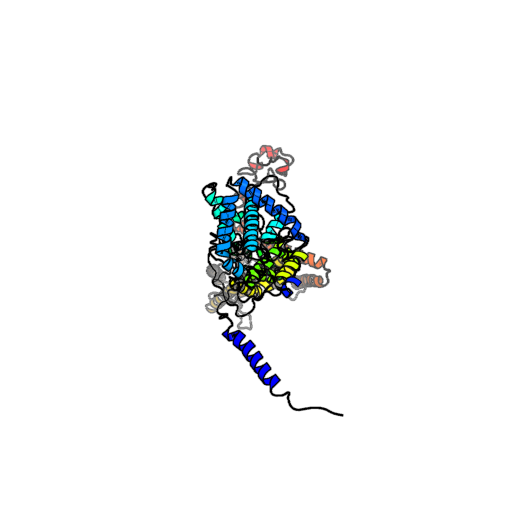 . SER A 1 291 ? 2.977 -4.732 -35.527 1.00 43.56 291 SER A N 1
ATOM 2327 C CA . SER A 1 291 ? 2.425 -5.772 -36.405 1.00 43.56 291 SER A CA 1
ATOM 2328 C C . SER A 1 291 ? 3.017 -5.825 -37.821 1.00 43.56 291 SER A C 1
ATOM 2330 O O . SER A 1 291 ? 2.691 -6.758 -38.547 1.00 43.56 291 SER A O 1
ATOM 2332 N N . LEU A 1 292 ? 3.891 -4.891 -38.239 1.00 38.88 292 LEU A N 1
ATOM 2333 C CA . LEU A 1 292 ? 4.303 -4.810 -39.655 1.00 38.88 292 LEU A CA 1
ATOM 2334 C C . LEU A 1 292 ? 5.800 -4.856 -39.998 1.00 38.88 292 LEU A C 1
ATOM 2336 O O . LEU A 1 292 ? 6.095 -4.979 -41.182 1.00 38.88 292 LEU A O 1
ATOM 2340 N N . LEU A 1 293 ? 6.760 -4.832 -39.063 1.00 36.56 293 LEU A N 1
ATOM 2341 C CA . LEU A 1 293 ? 8.184 -4.975 -39.436 1.00 36.56 293 LEU A CA 1
ATOM 2342 C C . LEU A 1 293 ? 9.024 -5.743 -38.394 1.00 36.56 293 LEU A C 1
ATOM 2344 O O . LEU A 1 293 ? 9.466 -5.149 -37.413 1.00 36.56 293 LEU A O 1
ATOM 2348 N N . PRO A 1 294 ? 9.361 -7.026 -38.643 1.00 41.19 294 PRO A N 1
ATOM 2349 C CA . PRO A 1 294 ? 10.215 -7.828 -37.756 1.00 41.19 294 PRO A CA 1
ATOM 2350 C C . PRO A 1 294 ? 11.705 -7.427 -37.736 1.00 41.19 294 PRO A C 1
ATOM 2352 O O . PRO A 1 294 ? 12.456 -7.938 -36.914 1.00 41.19 294 PRO A O 1
ATOM 2355 N N . ILE A 1 295 ? 12.167 -6.552 -38.644 1.00 42.88 295 ILE A N 1
ATOM 2356 C CA . ILE A 1 295 ? 13.610 -6.368 -38.930 1.00 42.88 295 ILE A CA 1
ATOM 2357 C C . ILE A 1 295 ? 14.178 -5.022 -38.420 1.00 42.88 295 ILE A C 1
ATOM 2359 O O . ILE A 1 295 ? 15.388 -4.888 -38.264 1.00 42.88 295 ILE A O 1
ATOM 2363 N N . PHE A 1 296 ? 13.344 -4.032 -38.073 1.00 36.72 296 PHE A N 1
ATOM 2364 C CA . PHE A 1 296 ? 13.808 -2.720 -37.568 1.00 36.72 296 PHE A CA 1
ATOM 2365 C C . PHE A 1 296 ? 13.839 -2.602 -36.032 1.00 36.72 296 PHE A C 1
ATOM 2367 O O . PHE A 1 296 ? 13.890 -1.505 -35.481 1.00 36.72 296 PHE A O 1
ATOM 2374 N N . THR A 1 297 ? 13.882 -3.724 -35.317 1.00 40.19 297 THR A N 1
ATOM 2375 C CA . THR A 1 297 ? 13.881 -3.804 -33.843 1.00 40.19 297 THR A CA 1
ATOM 2376 C C . THR A 1 297 ? 15.156 -3.285 -33.154 1.00 40.19 297 THR A C 1
ATOM 2378 O O . THR A 1 297 ? 15.271 -3.393 -31.937 1.00 40.19 297 THR A O 1
ATOM 2381 N N . ALA A 1 298 ? 16.105 -2.686 -33.882 1.00 41.22 298 ALA A N 1
ATOM 2382 C CA . ALA A 1 298 ? 17.379 -2.221 -33.321 1.00 41.22 298 ALA A CA 1
ATOM 2383 C C . ALA A 1 298 ? 17.460 -0.709 -33.026 1.00 41.22 298 ALA A C 1
ATOM 2385 O O . ALA A 1 298 ? 18.401 -0.280 -32.361 1.00 41.22 298 ALA A O 1
ATOM 2386 N N . ILE A 1 299 ? 16.513 0.116 -33.486 1.00 43.06 299 ILE A N 1
ATOM 2387 C CA . ILE A 1 299 ? 16.473 1.548 -33.138 1.00 43.06 299 ILE A CA 1
ATOM 2388 C C . ILE A 1 299 ? 15.015 1.935 -32.915 1.00 43.06 299 ILE A C 1
ATOM 2390 O O . ILE A 1 299 ? 14.261 1.984 -33.888 1.00 43.06 299 ILE A O 1
ATOM 2394 N N . PRO A 1 300 ? 14.574 2.211 -31.679 1.00 39.78 300 PRO A N 1
ATOM 2395 C CA . PRO A 1 300 ? 13.175 2.513 -31.478 1.00 39.78 300 PRO A CA 1
ATOM 2396 C C . PRO A 1 300 ? 12.918 4.015 -31.761 1.00 39.78 300 PRO A C 1
ATOM 2398 O O . PRO A 1 300 ? 13.787 4.862 -31.531 1.00 39.78 300 PRO A O 1
ATOM 2401 N N . PRO A 1 301 ? 11.748 4.379 -32.311 1.00 38.91 301 PRO A N 1
ATOM 2402 C CA . PRO A 1 301 ? 11.365 5.767 -32.567 1.00 38.91 301 PRO A CA 1
ATOM 2403 C C . PRO A 1 301 ? 10.981 6.457 -31.253 1.00 38.91 301 PRO A C 1
ATOM 2405 O O . PRO A 1 301 ? 10.276 5.856 -30.459 1.00 38.91 301 PRO A O 1
ATOM 2408 N N . PHE A 1 302 ? 11.429 7.700 -31.051 1.00 44.56 302 PHE A N 1
ATOM 2409 C CA . PHE A 1 302 ? 11.403 8.587 -29.865 1.00 44.56 302 PHE A CA 1
ATOM 2410 C C . PHE A 1 302 ? 10.088 8.768 -29.042 1.00 44.56 302 PHE A C 1
ATOM 2412 O O . PHE A 1 302 ? 9.965 9.737 -28.295 1.00 44.56 302 PHE A O 1
ATOM 2419 N N . SER A 1 303 ? 9.110 7.864 -29.103 1.00 40.16 303 SER A N 1
ATOM 2420 C CA . SER A 1 303 ? 7.792 7.991 -28.455 1.00 40.16 303 SER A CA 1
ATOM 2421 C C . SER A 1 303 ? 7.647 7.311 -27.073 1.00 40.16 303 SER A C 1
ATOM 2423 O O . SER A 1 303 ? 6.528 7.164 -26.600 1.00 40.16 303 SER A O 1
ATOM 2425 N N . TRP A 1 304 ? 8.730 6.932 -26.376 1.00 49.00 304 TRP A N 1
ATOM 2426 C CA . TRP A 1 304 ? 8.711 6.257 -25.046 1.00 49.00 304 TRP A CA 1
ATOM 2427 C C . TRP A 1 304 ? 8.928 7.230 -23.875 1.00 49.00 304 TRP A C 1
ATOM 2429 O O . TRP A 1 304 ? 9.606 6.931 -22.893 1.00 49.00 304 TRP A O 1
ATOM 2439 N N . LEU A 1 305 ? 8.386 8.446 -23.964 1.00 47.62 305 LEU A N 1
ATOM 2440 C CA . LEU A 1 305 ? 8.635 9.451 -22.925 1.00 47.62 305 LEU A CA 1
ATOM 2441 C C . LEU A 1 305 ? 7.876 9.178 -21.610 1.00 47.62 305 LEU A C 1
ATOM 2443 O O . LEU A 1 305 ? 8.197 9.783 -20.584 1.00 47.62 305 LEU A O 1
ATOM 2447 N N . GLN A 1 306 ? 6.905 8.259 -21.601 1.00 56.47 306 GLN A N 1
ATOM 2448 C CA . GLN A 1 306 ? 6.198 7.866 -20.384 1.00 56.47 306 GLN A CA 1
ATOM 2449 C C . GLN A 1 306 ? 6.642 6.486 -19.908 1.00 56.47 306 GLN A C 1
ATOM 2451 O O . GLN A 1 306 ? 6.503 5.479 -20.592 1.00 56.47 306 GLN A O 1
ATOM 2456 N N . TRP A 1 307 ? 7.211 6.486 -18.708 1.00 68.94 307 TRP A N 1
ATOM 2457 C CA . TRP A 1 307 ? 7.662 5.291 -18.014 1.00 68.94 307 TRP A CA 1
ATOM 2458 C C . TRP A 1 307 ? 6.454 4.591 -17.383 1.00 68.94 307 TRP A C 1
ATOM 2460 O O . TRP A 1 307 ? 5.595 5.293 -16.836 1.00 68.94 307 TRP A O 1
ATOM 2470 N N . PRO A 1 308 ? 6.402 3.249 -17.406 1.00 84.81 308 PRO A N 1
ATOM 2471 C CA . PRO A 1 308 ? 5.332 2.496 -16.766 1.00 84.81 308 PRO A CA 1
ATOM 2472 C C . PRO A 1 308 ? 5.266 2.879 -15.293 1.00 84.81 308 PRO A C 1
ATOM 2474 O O . PRO A 1 308 ? 6.294 2.962 -14.613 1.00 84.81 308 PRO A O 1
ATOM 2477 N N . THR A 1 309 ? 4.068 3.217 -14.830 1.00 90.25 309 THR A N 1
ATOM 2478 C CA . THR A 1 309 ? 3.880 3.816 -13.510 1.00 90.25 309 THR A CA 1
ATOM 2479 C C . THR A 1 309 ? 2.793 3.074 -12.748 1.00 90.25 309 THR A C 1
ATOM 2481 O O . THR A 1 309 ? 1.661 2.995 -13.220 1.00 90.25 309 THR A O 1
ATOM 2484 N N . LEU A 1 310 ? 3.129 2.579 -11.557 1.00 93.75 310 LEU A N 1
ATOM 2485 C CA . LEU A 1 310 ? 2.159 2.106 -10.580 1.00 93.75 310 LEU A CA 1
ATOM 2486 C C . LEU A 1 310 ? 1.746 3.289 -9.699 1.00 93.75 310 LEU A C 1
ATOM 2488 O O . LEU A 1 310 ? 2.564 3.868 -8.977 1.00 93.75 310 LEU A O 1
ATOM 2492 N N . LYS A 1 311 ? 0.479 3.681 -9.800 1.00 93.25 311 LYS A N 1
ATOM 2493 C CA . LYS A 1 311 ? -0.136 4.678 -8.931 1.00 93.25 311 LYS A CA 1
ATOM 2494 C C . LYS A 1 311 ? -0.743 3.983 -7.720 1.00 93.25 311 LYS A C 1
ATOM 2496 O O . LYS A 1 311 ? -1.531 3.053 -7.884 1.00 93.25 311 LYS A O 1
ATOM 2501 N N . MET A 1 312 ? -0.369 4.439 -6.529 1.00 92.50 312 MET A N 1
ATOM 2502 C CA . MET A 1 312 ? -0.729 3.826 -5.250 1.00 92.50 312 MET A CA 1
ATOM 2503 C C . MET A 1 312 ? -1.236 4.867 -4.253 1.00 92.50 312 MET A C 1
ATOM 2505 O O . MET A 1 312 ? -0.744 5.998 -4.285 1.00 92.50 312 MET A O 1
ATOM 2509 N N . PRO A 1 313 ? -2.162 4.510 -3.351 1.00 90.75 313 PRO A N 1
ATOM 2510 C CA . PRO A 1 313 ? -2.584 5.423 -2.299 1.00 90.75 313 PRO A CA 1
ATOM 2511 C C . PRO A 1 313 ? -1.398 5.756 -1.387 1.00 90.75 313 PRO A C 1
ATOM 2513 O O . PRO A 1 313 ? -0.489 4.942 -1.212 1.00 90.75 313 PRO A O 1
ATOM 2516 N N . ILE A 1 314 ? -1.397 6.961 -0.819 1.00 90.50 314 ILE A N 1
ATOM 2517 C CA . ILE A 1 314 ? -0.335 7.392 0.094 1.00 90.50 314 ILE A CA 1
ATOM 2518 C C . ILE A 1 314 ? -0.581 6.749 1.457 1.00 90.50 314 ILE A C 1
ATOM 2520 O O . ILE A 1 314 ? -1.541 7.118 2.133 1.00 90.50 314 ILE A O 1
ATOM 2524 N N . VAL A 1 315 ? 0.280 5.812 1.857 1.00 90.31 315 VAL A N 1
ATOM 2525 C CA . VAL A 1 315 ? 0.196 5.137 3.162 1.00 90.31 315 VAL A CA 1
ATOM 2526 C C . VAL A 1 315 ? 1.039 5.857 4.194 1.00 90.31 315 VAL A C 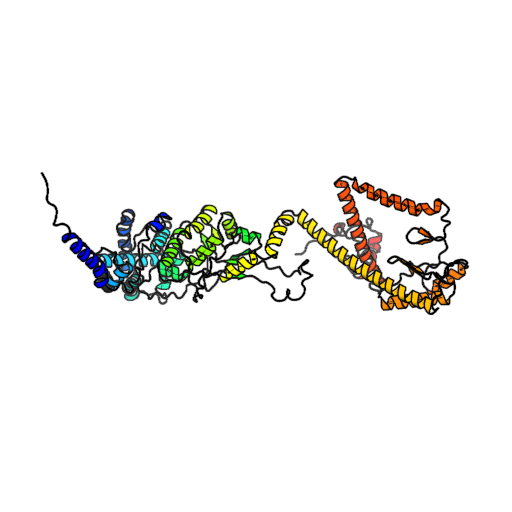1
ATOM 2528 O O . VAL A 1 315 ? 2.230 6.058 3.980 1.00 90.31 315 VAL A O 1
ATOM 2531 N N . CYS A 1 316 ? 0.462 6.167 5.346 1.00 89.00 316 CYS A N 1
ATOM 2532 C CA . CYS A 1 316 ? 1.186 6.657 6.505 1.00 89.00 316 CYS A CA 1
ATOM 2533 C C . CYS A 1 316 ? 1.436 5.513 7.494 1.00 89.00 316 CYS A C 1
ATOM 2535 O O . CYS A 1 316 ? 0.494 4.920 8.024 1.00 89.00 316 CYS A O 1
ATOM 2537 N N . ILE A 1 317 ? 2.710 5.209 7.745 1.00 88.50 317 ILE A N 1
ATOM 2538 C CA . ILE A 1 317 ? 3.133 4.205 8.723 1.00 88.50 317 ILE A CA 1
ATOM 2539 C C . ILE A 1 317 ? 3.659 4.921 9.965 1.00 88.50 317 ILE A C 1
ATOM 2541 O O . ILE A 1 317 ? 4.654 5.635 9.892 1.00 88.50 317 ILE A O 1
ATOM 2545 N N . HIS A 1 318 ? 3.006 4.710 11.103 1.00 84.19 318 HIS A N 1
ATOM 2546 C CA . HIS A 1 318 ? 3.372 5.220 12.424 1.00 84.19 318 HIS A CA 1
ATOM 2547 C C . HIS A 1 318 ? 3.252 4.106 13.480 1.00 84.19 318 HIS A C 1
ATOM 2549 O O . HIS A 1 318 ? 2.752 3.018 13.199 1.00 84.19 318 HIS A O 1
ATOM 2555 N N . ASP A 1 319 ? 3.647 4.384 14.725 1.00 80.62 319 ASP A N 1
ATOM 2556 C CA . ASP A 1 319 ? 3.766 3.392 15.817 1.00 80.62 319 ASP A CA 1
ATOM 2557 C C . ASP A 1 319 ? 2.487 2.597 16.151 1.00 80.62 319 ASP A C 1
ATOM 2559 O O . ASP A 1 319 ? 2.537 1.590 16.851 1.00 80.62 319 ASP A O 1
ATOM 2563 N N . MET A 1 320 ? 1.325 3.049 15.678 1.00 84.00 320 MET A N 1
ATOM 2564 C CA . MET A 1 320 ? 0.019 2.442 15.964 1.00 84.00 320 MET A CA 1
ATOM 2565 C C . MET A 1 320 ? -0.668 1.912 14.697 1.00 84.00 320 MET A C 1
ATOM 2567 O O . MET A 1 320 ? -1.763 1.359 14.788 1.00 84.00 320 MET A O 1
ATOM 2571 N N . SER A 1 321 ? -0.041 2.049 13.521 1.00 88.06 321 SER A N 1
ATOM 2572 C CA . SER A 1 321 ? -0.582 1.532 12.259 1.00 88.06 321 SER A CA 1
ATOM 2573 C C . SER A 1 321 ? -0.720 0.012 12.294 1.00 88.06 321 SER A C 1
ATOM 2575 O O . SER A 1 321 ? -1.738 -0.510 11.844 1.00 88.06 321 SER A O 1
ATOM 2577 N N . GLU A 1 322 ? 0.256 -0.689 12.887 1.00 90.19 322 GLU A N 1
ATOM 2578 C CA . GLU A 1 322 ? 0.220 -2.147 13.049 1.00 90.19 322 GLU A CA 1
ATOM 2579 C C . GLU A 1 322 ? -1.028 -2.596 13.812 1.00 90.19 322 GLU A C 1
ATOM 2581 O O . GLU A 1 322 ? -1.736 -3.493 13.361 1.00 90.19 322 GLU A O 1
ATOM 2586 N N . LEU A 1 323 ? -1.329 -1.932 14.933 1.00 91.06 323 LEU A N 1
ATOM 2587 C CA . LEU A 1 323 ? -2.471 -2.252 15.785 1.00 91.06 323 LEU A CA 1
ATOM 2588 C C . LEU A 1 323 ? -3.767 -2.216 14.979 1.00 91.06 323 LEU A C 1
ATOM 2590 O O . LEU A 1 323 ? -4.513 -3.194 14.970 1.00 91.06 323 LEU A O 1
ATOM 2594 N N . VAL A 1 324 ? -4.028 -1.127 14.259 1.00 90.25 324 VAL A N 1
ATOM 2595 C CA . VAL A 1 324 ? -5.307 -1.002 13.553 1.00 90.25 324 VAL A CA 1
ATOM 2596 C C . VAL A 1 324 ? -5.370 -1.908 12.325 1.00 90.25 324 VAL A C 1
ATOM 2598 O O . VAL A 1 324 ? -6.393 -2.557 12.113 1.00 90.25 324 VAL A O 1
ATOM 2601 N N . LEU A 1 325 ? -4.280 -2.032 11.558 1.00 92.19 325 LEU A N 1
ATOM 2602 C CA . LEU A 1 325 ? -4.237 -2.940 10.408 1.00 92.19 325 LEU A CA 1
ATOM 2603 C C . LEU A 1 325 ? -4.444 -4.397 10.836 1.00 92.19 325 LEU A C 1
ATOM 2605 O O . LEU A 1 325 ? -5.234 -5.093 10.208 1.00 92.19 325 LEU A O 1
ATOM 2609 N N . ARG A 1 326 ? -3.830 -4.855 11.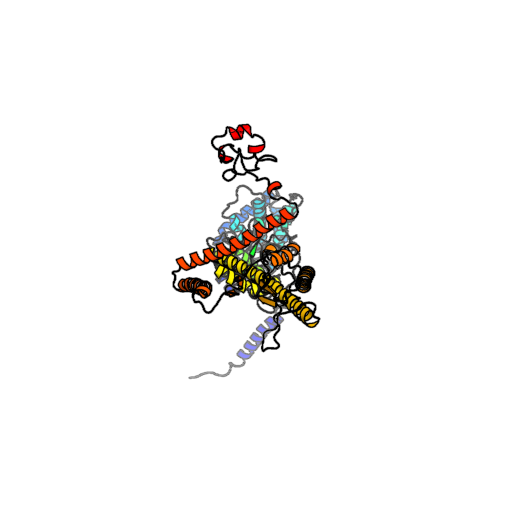937 1.00 92.38 326 ARG A N 1
ATOM 2610 C CA . ARG A 1 326 ? -4.061 -6.212 12.462 1.00 92.38 326 ARG A CA 1
ATOM 2611 C C . ARG A 1 326 ? -5.508 -6.440 12.867 1.00 92.38 326 ARG A C 1
ATOM 2613 O O . ARG A 1 326 ? -6.054 -7.490 12.553 1.00 92.38 326 ARG A O 1
ATOM 2620 N N . ASN A 1 327 ? -6.136 -5.476 13.535 1.00 93.56 327 ASN A N 1
ATOM 2621 C CA . ASN A 1 327 ? -7.538 -5.609 13.928 1.00 93.56 327 ASN A CA 1
ATOM 2622 C C . ASN A 1 327 ? -8.466 -5.657 12.703 1.00 93.56 327 ASN A C 1
ATOM 2624 O O . ASN A 1 327 ? -9.364 -6.494 12.668 1.00 93.56 327 ASN A O 1
ATOM 2628 N N . LEU A 1 328 ? -8.211 -4.848 11.667 1.00 92.81 328 LEU A N 1
ATOM 2629 C CA . LEU A 1 328 ? -8.947 -4.913 10.397 1.00 92.81 328 LEU A CA 1
ATOM 2630 C C . LEU A 1 328 ? -8.732 -6.242 9.656 1.00 92.81 328 LEU A C 1
ATOM 2632 O O . LEU A 1 328 ? -9.692 -6.816 9.151 1.00 92.81 328 LEU A O 1
ATOM 2636 N N . LEU A 1 329 ? -7.498 -6.755 9.617 1.00 92.56 329 LEU A N 1
ATOM 2637 C CA . LEU A 1 329 ? -7.189 -8.053 9.007 1.00 92.56 329 LEU A CA 1
ATOM 2638 C C . LEU A 1 329 ? -7.927 -9.183 9.723 1.00 92.56 329 LEU A C 1
ATOM 2640 O O . LEU A 1 329 ? -8.599 -9.980 9.083 1.00 92.56 329 LEU A O 1
ATOM 2644 N N . ILE A 1 330 ? -7.851 -9.233 11.052 1.00 91.50 330 ILE A N 1
ATOM 2645 C CA . ILE A 1 330 ? -8.555 -10.243 11.847 1.00 91.50 330 ILE A CA 1
ATOM 2646 C C . ILE A 1 330 ? -10.065 -10.134 11.654 1.00 91.50 330 ILE A C 1
ATOM 2648 O O . ILE A 1 330 ? -10.730 -11.144 11.434 1.00 91.50 330 ILE A O 1
ATOM 2652 N N . TYR A 1 331 ? -10.596 -8.915 11.618 1.00 92.12 331 TYR A N 1
ATOM 2653 C CA . TYR A 1 331 ? -11.993 -8.696 11.285 1.00 92.12 331 TYR A CA 1
ATOM 2654 C C . TYR A 1 331 ? -12.377 -9.320 9.928 1.00 92.12 331 TYR A C 1
ATOM 2656 O O . TYR A 1 331 ? -13.358 -10.057 9.872 1.00 92.12 331 TYR A O 1
ATOM 2664 N N . GLU A 1 332 ? -11.588 -9.117 8.867 1.00 91.88 332 GLU A N 1
ATOM 2665 C CA . GLU A 1 332 ? -11.836 -9.714 7.542 1.00 91.88 332 GLU A CA 1
ATOM 2666 C C . GLU A 1 332 ? -11.647 -11.236 7.480 1.00 91.88 332 GLU A C 1
ATOM 2668 O O . GLU A 1 332 ? -12.305 -11.902 6.685 1.00 91.88 332 GLU A O 1
ATOM 2673 N N . GLN A 1 333 ? -10.738 -11.800 8.278 1.00 88.81 333 GLN A N 1
ATOM 2674 C CA . GLN A 1 333 ? -10.432 -13.235 8.244 1.00 88.81 333 GLN A CA 1
ATOM 2675 C C . GLN A 1 333 ? -11.488 -14.088 8.955 1.00 88.81 333 GLN A C 1
ATOM 2677 O O . GLN A 1 333 ? -11.699 -15.241 8.581 1.00 88.81 333 GLN A O 1
ATOM 2682 N N . PHE A 1 334 ? -12.143 -13.537 9.977 1.00 86.69 334 PHE A N 1
ATOM 2683 C CA . PHE A 1 334 ? -13.123 -14.258 10.796 1.00 86.69 334 PHE A CA 1
ATOM 2684 C C . PHE A 1 334 ? -14.573 -13.821 10.548 1.00 86.69 334 PHE A C 1
ATOM 2686 O O . PHE A 1 334 ? -15.489 -14.470 11.052 1.00 86.69 334 PHE A O 1
ATOM 2693 N N . SER A 1 335 ? -14.795 -12.754 9.774 1.00 86.25 335 SER A N 1
ATOM 2694 C CA . SER A 1 335 ? -16.133 -12.286 9.396 1.00 86.25 335 SER A CA 1
ATOM 2695 C C . SER A 1 335 ? -16.420 -12.572 7.925 1.00 86.25 335 SER A C 1
ATOM 2697 O O . SER A 1 335 ? -15.517 -12.576 7.091 1.00 86.25 335 SER A O 1
ATOM 2699 N N . ASP A 1 336 ? -17.695 -12.751 7.587 1.00 84.88 336 ASP A N 1
ATOM 2700 C CA . ASP A 1 336 ? -18.146 -12.899 6.200 1.00 84.88 336 ASP A CA 1
ATOM 2701 C C . ASP A 1 336 ? -18.214 -11.527 5.503 1.00 84.88 336 ASP A C 1
ATOM 2703 O O . ASP A 1 336 ? -19.281 -10.949 5.294 1.00 84.88 336 ASP A O 1
ATOM 2707 N N . VAL A 1 337 ? -17.041 -10.946 5.238 1.00 86.00 337 VAL A N 1
ATOM 2708 C CA . VAL A 1 337 ? -16.876 -9.644 4.578 1.00 86.00 337 VAL A CA 1
ATOM 2709 C C . VAL A 1 337 ? -15.840 -9.721 3.458 1.00 86.00 337 VAL A C 1
ATOM 2711 O O . VAL A 1 337 ? -14.987 -10.610 3.407 1.00 86.00 337 VAL A O 1
ATOM 2714 N N . ASN A 1 338 ? -15.891 -8.750 2.545 1.00 87.38 338 ASN A N 1
ATOM 2715 C CA . ASN A 1 338 ? -14.888 -8.624 1.491 1.00 87.38 338 ASN A CA 1
ATOM 2716 C C . ASN A 1 338 ? -13.504 -8.302 2.073 1.00 87.38 338 ASN A C 1
ATOM 2718 O O . ASN A 1 338 ? -13.370 -7.445 2.946 1.00 87.38 338 ASN A O 1
ATOM 2722 N N . LYS A 1 339 ? -12.476 -8.953 1.523 1.00 89.75 339 LYS A N 1
ATOM 2723 C CA . LYS A 1 339 ? -11.087 -8.946 2.010 1.00 89.75 339 LYS A CA 1
ATOM 2724 C C . LYS A 1 339 ? -10.238 -7.830 1.379 1.00 89.75 339 LYS A C 1
ATOM 2726 O O . LYS A 1 339 ? -9.154 -8.083 0.842 1.00 89.75 339 LYS A O 1
ATOM 2731 N N . TYR A 1 340 ? -10.769 -6.607 1.345 1.00 89.50 340 TYR A N 1
ATOM 2732 C CA . TYR A 1 340 ? -10.124 -5.466 0.684 1.00 89.50 340 TYR A CA 1
ATOM 2733 C C . TYR A 1 340 ? -8.836 -5.039 1.397 1.00 89.50 340 TYR A C 1
ATOM 2735 O O . TYR A 1 340 ? -7.818 -4.824 0.739 1.00 89.50 340 TYR A O 1
ATOM 2743 N N . VAL A 1 341 ? -8.859 -4.949 2.731 1.00 91.69 341 VAL A N 1
ATOM 2744 C CA . VAL A 1 341 ? -7.690 -4.579 3.544 1.00 91.69 341 VAL A CA 1
ATOM 2745 C C . VAL A 1 341 ? -6.626 -5.668 3.446 1.00 91.69 341 VAL A C 1
ATOM 2747 O O . VAL A 1 341 ? -5.459 -5.364 3.226 1.00 91.69 341 VAL A O 1
ATOM 2750 N N . THR A 1 342 ? -7.027 -6.937 3.512 1.00 92.06 342 THR A N 1
ATOM 2751 C CA . THR A 1 342 ? -6.161 -8.106 3.318 1.00 92.06 342 THR A CA 1
ATOM 2752 C C . THR A 1 342 ? -5.467 -8.066 1.962 1.00 92.06 342 THR A C 1
ATOM 2754 O O . THR A 1 342 ? -4.246 -8.187 1.901 1.00 92.06 342 THR A O 1
ATOM 2757 N N . SER A 1 343 ? -6.216 -7.835 0.877 1.00 91.00 343 SER A N 1
ATOM 2758 C CA . SER A 1 343 ? -5.639 -7.713 -0.468 1.00 91.00 343 SER A CA 1
ATOM 2759 C C . SER A 1 343 ? -4.634 -6.569 -0.555 1.00 91.00 343 SER A C 1
ATOM 2761 O O . SER A 1 343 ? -3.589 -6.720 -1.184 1.00 91.00 343 SER A O 1
ATOM 2763 N N . TYR A 1 344 ? -4.927 -5.431 0.078 1.00 92.31 344 TYR A N 1
ATOM 2764 C CA . TYR A 1 344 ? -4.033 -4.278 0.070 1.00 92.31 344 TYR A CA 1
ATOM 2765 C C . TYR A 1 344 ? -2.747 -4.533 0.860 1.00 92.31 344 TYR A C 1
ATOM 2767 O O . TYR A 1 344 ? -1.652 -4.281 0.362 1.00 92.31 344 TYR A O 1
ATOM 2775 N N . VAL A 1 345 ? -2.862 -5.065 2.078 1.00 92.62 345 VAL A N 1
ATOM 2776 C CA . VAL A 1 345 ? -1.701 -5.404 2.908 1.00 92.62 345 VAL A CA 1
ATOM 2777 C C . VAL A 1 345 ? -0.831 -6.446 2.207 1.00 92.62 345 VAL A C 1
ATOM 2779 O O . VAL A 1 345 ? 0.387 -6.309 2.208 1.00 92.62 345 VAL A O 1
ATOM 2782 N N . TYR A 1 346 ? -1.435 -7.427 1.535 1.00 91.50 346 TYR A N 1
ATOM 2783 C CA . TYR A 1 346 ? -0.694 -8.413 0.752 1.00 91.50 346 TYR A CA 1
ATOM 2784 C C . TYR A 1 346 ? 0.001 -7.817 -0.478 1.00 91.50 346 TYR A C 1
ATOM 2786 O O . TYR A 1 346 ? 1.146 -8.143 -0.777 1.00 91.50 346 TYR A O 1
ATOM 2794 N N . ALA A 1 347 ? -0.668 -6.901 -1.178 1.00 92.12 347 ALA A N 1
ATOM 2795 C CA . ALA A 1 347 ? -0.058 -6.122 -2.248 1.00 92.12 347 ALA A CA 1
ATOM 2796 C C . ALA A 1 347 ? 1.164 -5.329 -1.755 1.00 92.12 347 ALA A C 1
ATOM 2798 O O . ALA A 1 347 ? 2.181 -5.276 -2.446 1.00 92.12 347 ALA A O 1
ATOM 2799 N N . MET A 1 348 ? 1.072 -4.733 -0.565 1.00 93.12 348 MET A N 1
ATOM 2800 C CA . MET A 1 348 ? 2.181 -4.011 0.055 1.00 93.12 348 MET A CA 1
ATOM 2801 C C . MET A 1 348 ? 3.329 -4.941 0.450 1.00 93.12 348 MET A C 1
ATOM 2803 O O . MET A 1 348 ? 4.460 -4.637 0.097 1.00 93.12 348 MET A O 1
ATOM 2807 N N . ASP A 1 349 ? 3.045 -6.079 1.085 1.00 93.00 349 ASP A N 1
ATOM 2808 C CA . ASP A 1 349 ? 4.028 -7.117 1.438 1.00 93.00 349 ASP A CA 1
ATOM 2809 C C . ASP A 1 349 ? 4.835 -7.587 0.220 1.00 93.00 349 ASP A C 1
ATOM 2811 O O . ASP A 1 349 ? 6.062 -7.559 0.240 1.00 93.00 349 ASP A O 1
ATOM 2815 N N . MET A 1 350 ? 4.169 -7.859 -0.909 1.00 91.94 350 MET A N 1
ATOM 2816 C CA . MET A 1 350 ? 4.852 -8.207 -2.163 1.00 91.94 350 MET A CA 1
ATOM 2817 C C . MET A 1 350 ? 5.772 -7.100 -2.704 1.00 91.94 350 MET A C 1
ATOM 2819 O O . MET A 1 350 ? 6.722 -7.393 -3.429 1.00 91.94 350 MET A O 1
ATOM 2823 N N . LEU A 1 351 ? 5.481 -5.831 -2.402 1.00 94.44 351 LEU A N 1
ATOM 2824 C CA . LEU A 1 351 ? 6.289 -4.690 -2.830 1.00 94.44 351 LEU A CA 1
ATOM 2825 C C . LEU A 1 351 ? 7.406 -4.350 -1.836 1.00 94.44 351 LEU A C 1
ATOM 2827 O O . LEU A 1 351 ? 8.369 -3.698 -2.243 1.00 94.44 351 LEU A O 1
ATOM 2831 N N . THR A 1 352 ? 7.295 -4.744 -0.565 1.00 93.38 352 THR A N 1
ATOM 2832 C CA . THR A 1 352 ? 8.194 -4.315 0.516 1.00 93.38 352 THR A CA 1
ATOM 2833 C C . THR A 1 352 ? 8.840 -5.484 1.245 1.00 93.38 352 THR A C 1
ATOM 2835 O O . THR A 1 352 ? 8.457 -5.789 2.364 1.00 93.38 352 THR A O 1
ATOM 2838 N N . ASP A 1 353 ? 9.884 -6.083 0.677 1.00 91.75 353 ASP A N 1
ATOM 2839 C CA . ASP A 1 353 ? 10.629 -7.137 1.374 1.00 91.75 353 ASP A CA 1
ATOM 2840 C C . ASP A 1 353 ? 11.754 -6.541 2.241 1.00 91.75 353 ASP A C 1
ATOM 2842 O O . ASP A 1 353 ? 11.950 -6.932 3.393 1.00 91.75 353 ASP A O 1
ATOM 2846 N N . THR A 1 354 ? 12.465 -5.527 1.728 1.00 94.44 354 THR A N 1
ATOM 2847 C CA . THR A 1 354 ? 13.652 -4.952 2.382 1.00 94.44 354 THR A CA 1
ATOM 2848 C C . THR A 1 354 ? 13.502 -3.464 2.751 1.00 94.44 354 THR A C 1
ATOM 2850 O O . THR A 1 354 ? 12.644 -2.749 2.219 1.00 94.44 354 THR A O 1
ATOM 2853 N N . PRO A 1 355 ? 14.365 -2.917 3.636 1.00 95.25 355 PRO A N 1
ATOM 2854 C CA . PRO A 1 355 ? 14.370 -1.484 3.957 1.00 95.25 355 PRO A CA 1
ATOM 2855 C C . PRO A 1 355 ? 14.616 -0.578 2.734 1.00 95.25 355 PRO A C 1
ATOM 2857 O O . PRO A 1 355 ? 14.213 0.590 2.723 1.00 95.25 355 PRO A O 1
ATOM 2860 N N . GLU A 1 356 ? 15.286 -1.091 1.699 1.00 94.94 356 GLU A N 1
ATOM 2861 C CA . GLU A 1 356 ? 15.500 -0.397 0.428 1.00 94.94 356 GLU A CA 1
ATOM 2862 C C . GLU A 1 356 ? 14.213 -0.266 -0.389 1.00 94.94 356 GLU A C 1
ATOM 2864 O O . GLU A 1 356 ? 14.013 0.773 -1.025 1.00 94.94 356 GLU A O 1
ATOM 2869 N N . ASP A 1 357 ? 13.333 -1.271 -0.351 1.00 96.06 357 ASP A N 1
ATOM 2870 C CA . ASP A 1 357 ? 12.014 -1.196 -0.983 1.00 96.06 357 ASP A CA 1
ATOM 2871 C C . ASP A 1 357 ? 11.204 -0.054 -0.369 1.00 96.06 357 ASP A C 1
ATOM 2873 O O . ASP A 1 357 ? 10.734 0.843 -1.078 1.00 96.06 357 ASP A O 1
ATOM 2877 N N . VAL A 1 358 ? 11.158 -0.005 0.967 1.00 95.62 358 VAL A N 1
ATOM 2878 C CA . VAL A 1 358 ? 10.531 1.095 1.713 1.00 95.62 358 VAL A CA 1
ATOM 2879 C C . VAL A 1 358 ? 11.154 2.436 1.321 1.00 95.62 358 VAL A C 1
ATOM 2881 O O . VAL A 1 358 ? 10.433 3.395 1.051 1.00 95.62 358 VAL A O 1
ATOM 2884 N N . ALA A 1 359 ? 12.483 2.522 1.202 1.00 95.75 359 ALA A N 1
ATOM 2885 C CA . ALA A 1 359 ? 13.158 3.757 0.800 1.00 95.75 359 ALA A CA 1
ATOM 2886 C C . ALA A 1 359 ? 12.727 4.250 -0.596 1.00 95.75 359 ALA A C 1
ATOM 2888 O O . ALA A 1 359 ? 12.595 5.459 -0.812 1.00 95.75 359 ALA A O 1
ATOM 2889 N N . ILE A 1 360 ? 12.494 3.341 -1.549 1.00 95.56 360 ILE A N 1
ATOM 2890 C CA . ILE A 1 360 ? 11.999 3.683 -2.890 1.00 95.56 360 ILE A CA 1
ATOM 2891 C C . ILE A 1 360 ? 10.568 4.212 -2.824 1.00 95.56 360 ILE A C 1
ATOM 2893 O O . ILE A 1 360 ? 10.273 5.225 -3.470 1.00 95.56 360 ILE A O 1
ATOM 2897 N N . LEU A 1 361 ? 9.700 3.573 -2.040 1.00 95.81 361 LEU A N 1
ATOM 2898 C CA . LEU A 1 361 ? 8.309 3.995 -1.864 1.00 95.81 361 LEU A CA 1
ATOM 2899 C C . LEU A 1 361 ? 8.214 5.360 -1.162 1.00 95.81 361 LEU A C 1
ATOM 2901 O O . LEU A 1 361 ? 7.499 6.247 -1.638 1.00 95.81 361 LEU A O 1
ATOM 2905 N N . VAL A 1 362 ? 9.031 5.589 -0.127 1.00 94.50 362 VAL A N 1
ATOM 2906 C CA . VAL A 1 362 ? 9.161 6.889 0.556 1.00 94.50 362 VAL A CA 1
ATOM 2907 C C . VAL A 1 362 ? 9.642 7.970 -0.404 1.00 94.50 362 VAL A C 1
ATOM 2909 O O . VAL A 1 362 ? 9.027 9.029 -0.533 1.00 94.50 362 VAL A O 1
ATOM 2912 N N . LYS A 1 363 ? 10.710 7.698 -1.163 1.00 95.38 363 LYS A N 1
ATOM 2913 C CA . LYS A 1 363 ? 11.235 8.640 -2.162 1.00 95.38 363 LYS A CA 1
ATOM 2914 C C . LYS A 1 363 ? 10.212 8.961 -3.256 1.00 95.38 363 LYS A C 1
ATOM 2916 O O . LYS A 1 363 ? 10.219 10.066 -3.802 1.00 95.38 363 LYS A O 1
ATOM 2921 N N . SER A 1 364 ? 9.346 8.004 -3.574 1.00 94.19 364 SER A N 1
ATOM 2922 C CA . SER A 1 364 ? 8.267 8.144 -4.556 1.00 94.19 364 SER A CA 1
ATOM 2923 C C . SER A 1 364 ? 7.007 8.811 -3.991 1.00 94.19 364 SER A C 1
ATOM 2925 O O . SER A 1 364 ? 6.073 9.057 -4.751 1.00 94.19 364 SER A O 1
ATOM 2927 N N . LYS A 1 365 ? 7.005 9.157 -2.693 1.00 93.25 365 LYS A N 1
ATOM 2928 C CA . LYS A 1 365 ? 5.906 9.798 -1.952 1.00 93.25 365 LYS A CA 1
ATOM 2929 C C . LYS A 1 365 ? 4.619 8.971 -1.866 1.00 93.25 365 LYS A C 1
ATOM 2931 O O . LYS A 1 365 ? 3.557 9.535 -1.650 1.00 93.25 365 LYS A O 1
ATOM 2936 N N . VAL A 1 366 ? 4.706 7.654 -2.045 1.00 93.06 366 VAL A N 1
ATOM 2937 C CA . VAL A 1 366 ? 3.561 6.738 -1.861 1.00 93.06 366 VAL A CA 1
ATOM 2938 C C . VAL A 1 366 ? 3.512 6.145 -0.453 1.00 93.06 366 VAL A C 1
ATOM 2940 O O . VAL A 1 366 ? 2.514 5.549 -0.071 1.00 93.06 366 VAL A O 1
ATOM 2943 N N . LEU A 1 367 ? 4.583 6.318 0.326 1.00 92.62 367 LEU A N 1
ATOM 2944 C CA . LEU A 1 367 ? 4.675 5.873 1.710 1.00 92.62 367 LEU A CA 1
ATOM 2945 C C . LEU A 1 367 ? 5.287 6.993 2.557 1.00 92.62 367 LEU A C 1
ATOM 2947 O O . LEU A 1 367 ? 6.413 7.424 2.311 1.00 92.62 367 LEU A O 1
ATOM 2951 N N . THR A 1 368 ? 4.560 7.459 3.563 1.00 89.94 368 THR A N 1
ATOM 2952 C CA . THR A 1 368 ? 5.053 8.360 4.604 1.00 89.94 368 THR A CA 1
ATOM 2953 C C . THR A 1 368 ? 5.512 7.500 5.779 1.00 89.94 368 THR A C 1
ATOM 2955 O O . THR A 1 368 ? 4.693 6.940 6.507 1.00 89.94 368 THR A O 1
ATOM 2958 N N . ASN A 1 369 ? 6.829 7.351 5.947 1.00 87.69 369 ASN A N 1
ATOM 2959 C CA . ASN A 1 369 ? 7.393 6.569 7.044 1.00 87.69 369 ASN A CA 1
ATOM 2960 C C . ASN A 1 369 ? 7.622 7.469 8.265 1.00 87.69 369 ASN A C 1
ATOM 2962 O O . ASN A 1 369 ? 8.590 8.229 8.300 1.00 87.69 369 ASN A O 1
ATOM 2966 N N . LEU A 1 370 ? 6.723 7.387 9.244 1.00 81.69 370 LEU A N 1
ATOM 2967 C CA . LEU A 1 370 ? 6.880 7.989 10.569 1.00 81.69 370 LEU A CA 1
ATOM 2968 C C . LEU A 1 370 ? 7.439 6.991 11.590 1.00 81.69 370 LEU A C 1
ATOM 2970 O O . LEU A 1 370 ? 7.678 7.374 12.734 1.00 81.69 370 LEU A O 1
ATOM 2974 N N . SER A 1 371 ? 7.673 5.732 11.201 1.00 73.69 371 SER A N 1
ATOM 2975 C CA . SER A 1 371 ? 8.448 4.812 12.025 1.00 73.69 371 SER A CA 1
ATOM 2976 C C . SER A 1 371 ? 9.887 5.302 12.147 1.00 73.69 371 SER A C 1
ATOM 2978 O O . SER A 1 371 ? 10.449 5.937 11.255 1.00 73.69 371 SER A O 1
ATOM 2980 N N . SER A 1 372 ? 10.520 4.951 13.261 1.00 74.69 372 SER A N 1
ATOM 2981 C CA . SER A 1 372 ? 11.899 5.341 13.568 1.00 74.69 372 SER A CA 1
ATOM 2982 C C . SER A 1 372 ? 12.945 4.875 12.540 1.00 74.69 372 SER A C 1
ATOM 2984 O O . SER A 1 372 ? 14.042 5.432 12.507 1.00 74.69 372 SER A O 1
ATOM 2986 N N . SER A 1 373 ? 12.635 3.885 11.691 1.00 89.75 373 SER A N 1
ATOM 2987 C CA . SER A 1 373 ? 13.502 3.425 10.598 1.00 89.75 373 SER A CA 1
ATOM 2988 C C . SER A 1 373 ? 12.710 2.780 9.448 1.00 89.75 373 SER A C 1
ATOM 2990 O O . SER A 1 373 ? 11.570 2.342 9.619 1.00 89.75 373 SER A O 1
ATOM 2992 N N . ASN A 1 374 ? 13.323 2.683 8.262 1.00 91.38 374 ASN A N 1
ATOM 2993 C CA . ASN A 1 374 ? 12.763 1.911 7.139 1.00 91.38 374 ASN A CA 1
ATOM 2994 C C . ASN A 1 374 ? 12.740 0.402 7.421 1.00 91.38 374 ASN A C 1
ATOM 2996 O O . ASN A 1 374 ? 11.892 -0.304 6.888 1.00 91.38 374 ASN A O 1
ATOM 3000 N N . GLU A 1 375 ? 13.650 -0.082 8.265 1.00 92.56 375 GLU A N 1
ATOM 3001 C CA . GLU A 1 375 ? 13.692 -1.479 8.700 1.00 92.56 375 GLU A CA 1
ATOM 3002 C C . GLU A 1 375 ? 12.480 -1.832 9.561 1.00 92.56 375 GLU A C 1
ATOM 3004 O O . GLU A 1 375 ? 11.839 -2.853 9.334 1.00 92.56 375 GLU A O 1
ATOM 3009 N N . ASN A 1 376 ? 12.098 -0.945 10.482 1.00 90.50 376 ASN A N 1
ATOM 3010 C CA . ASN A 1 376 ? 10.903 -1.136 11.297 1.00 90.50 376 ASN A CA 1
ATOM 3011 C C . ASN A 1 376 ? 9.637 -1.162 10.433 1.00 90.50 376 ASN A C 1
ATOM 3013 O O . ASN A 1 376 ? 8.780 -2.013 10.647 1.00 90.50 376 ASN A O 1
ATOM 3017 N N . ALA A 1 377 ? 9.546 -0.291 9.423 1.00 91.56 377 ALA A N 1
ATOM 3018 C CA . ALA A 1 377 ? 8.424 -0.288 8.488 1.00 91.56 377 ALA A CA 1
ATOM 3019 C C . ALA A 1 377 ? 8.348 -1.581 7.649 1.00 91.56 377 ALA A C 1
ATOM 3021 O O . ALA A 1 377 ? 7.271 -2.163 7.551 1.00 91.56 377 ALA A O 1
ATOM 3022 N N . ALA A 1 378 ? 9.472 -2.063 7.101 1.00 93.12 378 ALA A N 1
ATOM 3023 C CA . ALA A 1 378 ? 9.517 -3.322 6.346 1.00 93.12 378 ALA A CA 1
ATOM 3024 C C . ALA A 1 378 ? 9.128 -4.523 7.228 1.00 93.12 378 ALA A C 1
ATOM 3026 O O . ALA A 1 378 ? 8.236 -5.294 6.885 1.00 93.12 378 ALA A O 1
ATOM 3027 N N . ASN A 1 379 ? 9.722 -4.627 8.423 1.00 91.44 379 ASN A N 1
ATOM 3028 C CA . ASN A 1 379 ? 9.416 -5.691 9.383 1.00 91.44 379 ASN A CA 1
ATOM 3029 C C . ASN A 1 379 ? 7.947 -5.680 9.822 1.00 91.44 379 ASN A C 1
ATOM 3031 O O . ASN A 1 379 ? 7.351 -6.745 9.993 1.00 91.44 379 ASN A O 1
ATOM 3035 N N . MET A 1 380 ? 7.362 -4.491 10.000 1.00 91.06 380 MET A N 1
ATOM 3036 C CA . MET A 1 380 ? 5.948 -4.344 10.326 1.00 91.06 380 MET A CA 1
ATOM 3037 C C . MET A 1 380 ? 5.073 -4.890 9.194 1.00 91.06 380 MET A C 1
ATOM 3039 O O . MET A 1 380 ? 4.246 -5.756 9.466 1.00 91.06 380 MET A O 1
ATOM 3043 N N . ILE A 1 381 ? 5.266 -4.437 7.945 1.00 91.50 381 ILE A N 1
ATOM 3044 C CA . ILE A 1 381 ? 4.456 -4.879 6.793 1.00 91.50 381 ILE A CA 1
ATOM 3045 C C . ILE A 1 381 ? 4.553 -6.400 6.620 1.00 91.50 381 ILE A C 1
ATOM 3047 O O . ILE A 1 381 ? 3.524 -7.074 6.626 1.00 91.50 381 ILE A O 1
ATOM 3051 N N . ASN A 1 382 ? 5.770 -6.950 6.617 1.00 90.00 382 ASN A N 1
ATOM 3052 C CA . ASN A 1 382 ? 6.000 -8.394 6.477 1.00 90.00 382 ASN A CA 1
ATOM 3053 C C . ASN A 1 382 ? 5.429 -9.198 7.655 1.00 90.00 382 ASN A C 1
ATOM 3055 O O . ASN A 1 382 ? 5.058 -10.369 7.551 1.00 90.00 382 ASN A O 1
ATOM 3059 N N . GLY A 1 383 ? 5.349 -8.569 8.828 1.00 89.56 383 GLY A N 1
ATOM 3060 C CA . GLY A 1 383 ? 4.714 -9.131 10.011 1.00 89.56 383 GLY A CA 1
ATOM 3061 C C . GLY A 1 383 ? 3.185 -9.167 9.945 1.00 89.56 383 GLY A C 1
ATOM 3062 O O . GLY A 1 383 ? 2.590 -9.954 10.689 1.00 89.56 383 GLY A O 1
ATOM 3063 N N . LEU A 1 384 ? 2.541 -8.340 9.113 1.00 89.62 384 LEU A N 1
ATOM 3064 C CA . LEU A 1 384 ? 1.078 -8.259 9.010 1.00 89.62 384 LEU A CA 1
ATOM 3065 C C . LEU A 1 384 ? 0.473 -9.439 8.240 1.00 89.62 384 LEU A C 1
ATOM 3067 O O . LEU A 1 384 ? -0.618 -9.874 8.592 1.00 89.62 384 LEU A O 1
ATOM 3071 N N . VAL A 1 385 ? 1.174 -9.981 7.240 1.00 84.56 385 VAL A N 1
ATOM 3072 C CA . VAL A 1 385 ? 0.670 -11.072 6.376 1.00 84.56 385 VAL A CA 1
ATOM 3073 C C . VAL A 1 385 ? 0.813 -12.463 7.016 1.00 84.56 385 VAL A C 1
ATOM 3075 O O . VAL A 1 385 ? 0.197 -13.437 6.576 1.00 84.56 385 VAL A O 1
ATOM 3078 N N . LYS A 1 386 ? 1.571 -12.593 8.112 1.00 82.25 386 LYS A N 1
ATOM 3079 C CA . LYS A 1 386 ? 1.721 -13.873 8.825 1.00 82.25 386 LYS A CA 1
ATOM 3080 C C . LYS A 1 386 ? 0.357 -14.393 9.307 1.00 82.25 386 LYS A C 1
ATOM 3082 O O . LYS A 1 386 ? -0.330 -13.707 10.056 1.00 82.25 386 LYS A O 1
ATOM 3087 N N . PHE A 1 387 ? 0.022 -15.635 8.939 1.00 72.06 387 PHE A N 1
ATOM 3088 C CA . PHE A 1 387 ? -1.242 -16.330 9.260 1.00 72.06 387 PHE A CA 1
ATOM 3089 C C . PHE A 1 387 ? -2.510 -15.731 8.631 1.00 72.06 387 PHE A C 1
ATOM 3091 O O . PHE A 1 387 ? -3.617 -16.043 9.065 1.00 72.06 387 PHE A O 1
ATOM 3098 N N . VAL A 1 388 ? -2.365 -14.920 7.583 1.00 79.88 388 VAL A N 1
ATOM 3099 C CA . VAL A 1 388 ? -3.492 -14.393 6.808 1.00 79.88 388 VAL A CA 1
ATOM 3100 C C . VAL A 1 388 ? -3.773 -15.315 5.620 1.00 79.88 388 VAL A C 1
ATOM 3102 O O . VAL A 1 388 ? -2.862 -15.669 4.873 1.00 79.88 388 VAL A O 1
ATOM 3105 N N . SER A 1 389 ? -5.033 -15.717 5.440 1.00 76.19 389 SER A N 1
ATOM 3106 C CA . SER A 1 389 ? -5.479 -16.480 4.272 1.00 76.19 389 SER A CA 1
ATOM 3107 C C . SER A 1 389 ? -5.981 -15.538 3.180 1.00 76.19 389 SER A C 1
ATOM 3109 O O . SER A 1 389 ? -6.699 -14.573 3.456 1.00 76.19 389 SER A O 1
ATOM 3111 N N . ILE A 1 390 ? -5.621 -15.822 1.927 1.00 71.81 390 ILE A N 1
ATOM 3112 C CA . ILE A 1 390 ? -5.906 -14.947 0.780 1.00 71.81 390 ILE A CA 1
ATOM 3113 C C . ILE A 1 390 ? -6.622 -15.747 -0.311 1.00 71.81 390 ILE A C 1
ATOM 3115 O O . ILE A 1 390 ? -6.014 -16.121 -1.311 1.00 71.81 390 ILE A O 1
ATOM 3119 N N . PRO A 1 391 ? -7.914 -16.060 -0.117 1.00 67.81 391 PRO A N 1
ATOM 3120 C CA . PRO A 1 391 ? -8.709 -16.707 -1.158 1.00 67.81 391 PRO A CA 1
ATOM 3121 C C . PRO A 1 391 ? -9.040 -15.752 -2.319 1.00 67.81 391 PRO A C 1
ATOM 3123 O O . PRO A 1 391 ? -9.185 -16.193 -3.457 1.00 67.81 391 PRO A O 1
ATOM 3126 N N . ASP A 1 392 ? -9.117 -14.446 -2.037 1.00 77.25 392 ASP A N 1
ATOM 3127 C CA . ASP A 1 392 ? -9.529 -13.400 -2.974 1.00 77.25 392 ASP A CA 1
ATOM 3128 C C . ASP A 1 392 ? -8.454 -12.302 -3.034 1.00 77.25 392 ASP A C 1
ATOM 3130 O O . ASP A 1 392 ? -7.989 -11.845 -1.986 1.00 77.25 392 ASP A O 1
ATOM 3134 N N . PHE A 1 393 ? -8.078 -11.856 -4.240 1.00 86.81 393 PHE A N 1
ATOM 3135 C CA . PHE A 1 393 ? -7.105 -10.774 -4.442 1.00 86.81 393 PHE A CA 1
ATOM 3136 C C . PHE A 1 393 ? -7.630 -9.717 -5.424 1.00 86.81 393 PHE A C 1
ATOM 3138 O O . PHE A 1 393 ? -7.696 -9.938 -6.633 1.00 86.81 393 PHE A O 1
ATOM 3145 N N . PHE A 1 394 ? -7.979 -8.534 -4.908 1.00 88.12 394 PHE A N 1
ATOM 3146 C CA . PHE A 1 394 ? -8.640 -7.467 -5.685 1.00 88.12 394 PHE A CA 1
ATOM 3147 C C . PHE A 1 394 ? -7.729 -6.709 -6.668 1.00 88.12 394 PHE A C 1
ATOM 3149 O O . PHE A 1 394 ? -8.214 -5.865 -7.420 1.00 88.12 394 PHE A O 1
ATOM 3156 N N . TYR A 1 395 ? -6.426 -7.006 -6.692 1.00 88.38 395 TYR A N 1
ATOM 3157 C CA . TYR A 1 395 ? -5.463 -6.374 -7.603 1.00 88.38 395 TYR A CA 1
ATOM 3158 C C . TYR A 1 395 ? -4.845 -7.356 -8.608 1.00 88.38 395 TYR A C 1
ATOM 3160 O O . TYR A 1 395 ? -3.795 -7.081 -9.188 1.00 88.38 395 TYR A O 1
ATOM 3168 N N . ASP A 1 396 ? -5.477 -8.514 -8.818 1.00 86.06 396 ASP A N 1
ATOM 3169 C CA . ASP A 1 396 ? -4.953 -9.595 -9.662 1.00 86.06 396 ASP A CA 1
ATOM 3170 C C . ASP A 1 396 ? -4.576 -9.124 -11.074 1.00 86.06 396 ASP A C 1
ATOM 3172 O O . ASP A 1 396 ? -3.471 -9.396 -11.545 1.00 86.06 396 ASP A O 1
ATOM 3176 N N . GLN A 1 397 ? -5.437 -8.334 -11.723 1.00 84.06 397 GLN A N 1
ATOM 3177 C CA . GLN A 1 397 ? -5.168 -7.824 -13.068 1.00 84.06 397 GLN A CA 1
ATOM 3178 C C . GLN A 1 397 ? -3.934 -6.909 -13.101 1.00 84.06 397 GLN A C 1
ATOM 3180 O O . GLN A 1 397 ? -3.055 -7.085 -13.943 1.00 84.06 397 GLN A O 1
ATOM 3185 N N . GLN A 1 398 ? -3.826 -5.968 -12.158 1.00 88.00 398 GLN A N 1
ATOM 3186 C CA . GLN A 1 398 ? -2.682 -5.063 -12.048 1.00 88.00 398 GLN A CA 1
ATOM 3187 C C . GLN A 1 398 ? -1.380 -5.843 -11.813 1.00 88.00 398 GLN A C 1
ATOM 3189 O O . GLN A 1 398 ? -0.354 -5.498 -12.396 1.00 88.00 398 GLN A O 1
ATOM 3194 N N . TRP A 1 399 ? -1.408 -6.906 -11.003 1.00 89.19 399 TRP A N 1
ATOM 3195 C CA . TRP A 1 399 ? -0.229 -7.738 -10.747 1.00 89.19 399 TRP A CA 1
ATOM 3196 C C . TRP A 1 399 ? 0.146 -8.609 -11.944 1.00 89.19 399 TRP A C 1
ATOM 3198 O O . TRP A 1 399 ? 1.328 -8.699 -12.266 1.00 89.19 399 TRP A O 1
ATOM 3208 N N . LYS A 1 400 ? -0.830 -9.190 -12.652 1.00 86.00 400 LYS A N 1
ATOM 3209 C CA . LYS A 1 400 ? -0.591 -9.935 -13.900 1.00 86.00 400 LYS A CA 1
ATOM 3210 C C . LYS A 1 400 ? 0.057 -9.057 -14.964 1.00 86.00 400 LYS A C 1
ATOM 3212 O O . LYS A 1 400 ? 1.047 -9.454 -15.575 1.00 86.00 400 LYS A O 1
ATOM 3217 N N . ASP A 1 401 ? -0.459 -7.847 -15.149 1.00 84.88 401 ASP A N 1
ATOM 3218 C CA . ASP A 1 401 ? 0.082 -6.885 -16.108 1.00 84.88 401 ASP A CA 1
ATOM 3219 C C . ASP A 1 401 ? 1.489 -6.404 -15.709 1.00 84.88 401 ASP A C 1
ATOM 3221 O O . ASP A 1 401 ? 2.368 -6.228 -16.559 1.00 84.88 401 ASP A O 1
ATOM 3225 N N . MET A 1 402 ? 1.734 -6.235 -14.408 1.00 87.56 402 MET A N 1
ATOM 3226 C CA . MET A 1 402 ? 3.045 -5.885 -13.861 1.00 87.56 402 MET A CA 1
ATOM 3227 C C . MET A 1 402 ? 4.073 -7.014 -14.032 1.00 87.56 402 MET A C 1
ATOM 3229 O O . MET A 1 402 ? 5.201 -6.745 -14.454 1.00 87.56 402 MET A O 1
ATOM 3233 N N . ASP A 1 403 ? 3.690 -8.265 -13.770 1.00 87.25 403 ASP A N 1
ATOM 3234 C CA . ASP A 1 403 ? 4.531 -9.448 -13.983 1.00 87.25 403 ASP A CA 1
ATOM 3235 C C . ASP A 1 403 ? 4.841 -9.649 -15.475 1.00 87.25 403 ASP A C 1
ATOM 3237 O O . ASP A 1 403 ? 5.995 -9.864 -15.859 1.00 87.25 403 ASP A O 1
ATOM 3241 N N . ALA A 1 404 ? 3.841 -9.482 -16.348 1.00 83.94 404 ALA A N 1
ATOM 3242 C CA . ALA A 1 404 ? 4.025 -9.523 -17.796 1.00 83.94 404 ALA A CA 1
ATOM 3243 C C . ALA A 1 404 ? 4.995 -8.434 -18.283 1.00 83.94 404 ALA A C 1
ATOM 3245 O O . ALA A 1 404 ? 5.855 -8.697 -19.130 1.00 83.94 404 ALA A O 1
ATOM 3246 N N . TYR A 1 405 ? 4.899 -7.219 -17.727 1.00 82.19 405 TYR A N 1
ATOM 3247 C CA . TYR A 1 405 ? 5.858 -6.153 -17.998 1.00 82.19 405 TYR A CA 1
ATOM 3248 C C . TYR A 1 405 ? 7.268 -6.551 -17.555 1.00 82.19 405 TYR A C 1
ATOM 3250 O O . TYR A 1 405 ? 8.182 -6.515 -18.379 1.00 82.19 405 TYR A O 1
ATOM 3258 N N . TYR A 1 406 ? 7.457 -6.956 -16.298 1.00 81.56 406 TYR A N 1
ATOM 3259 C CA . TYR A 1 406 ? 8.774 -7.289 -15.750 1.00 81.56 406 TYR A CA 1
ATOM 3260 C C . TYR A 1 406 ? 9.483 -8.388 -16.558 1.00 81.56 406 TYR A C 1
ATOM 3262 O O . TYR A 1 406 ? 10.661 -8.259 -16.900 1.00 81.56 406 TYR A O 1
ATOM 3270 N N . ASN A 1 407 ? 8.741 -9.428 -16.947 1.00 81.44 407 ASN A N 1
ATOM 3271 C CA . ASN A 1 407 ? 9.261 -10.555 -17.724 1.00 81.44 407 ASN A CA 1
ATOM 3272 C C . ASN A 1 407 ? 9.453 -10.249 -19.222 1.00 81.44 407 ASN A C 1
ATOM 3274 O O . ASN A 1 407 ? 9.971 -11.086 -19.965 1.00 81.44 407 ASN A O 1
ATOM 3278 N N . SER A 1 408 ? 9.067 -9.061 -19.699 1.00 76.50 408 SER A N 1
ATOM 3279 C CA . SER A 1 408 ? 9.260 -8.680 -21.099 1.00 76.50 408 SER A CA 1
ATOM 3280 C C . SER A 1 408 ? 10.737 -8.382 -21.436 1.00 76.50 408 SER A C 1
ATOM 3282 O O . SER A 1 408 ? 11.591 -8.149 -20.577 1.00 76.50 408 SER A O 1
ATOM 3284 N N . TYR A 1 409 ? 11.077 -8.409 -22.730 1.00 64.06 409 TYR A N 1
ATOM 3285 C CA . TYR A 1 409 ? 12.465 -8.264 -23.204 1.00 64.06 409 TYR A CA 1
ATOM 3286 C C . TYR A 1 409 ? 13.084 -6.888 -22.883 1.00 64.06 409 TYR A C 1
ATOM 3288 O O . TYR A 1 409 ? 14.276 -6.769 -22.577 1.00 64.06 409 TYR A O 1
ATOM 3296 N N . TRP A 1 410 ? 12.277 -5.829 -22.967 1.00 66.62 410 TRP A N 1
ATOM 3297 C CA . TRP A 1 410 ? 12.743 -4.444 -22.872 1.00 66.62 410 TRP A CA 1
ATOM 3298 C C . TRP A 1 410 ? 13.205 -4.029 -21.469 1.00 66.62 410 TRP A C 1
ATOM 3300 O O . TRP A 1 410 ? 14.292 -3.457 -21.375 1.00 66.62 410 TRP A O 1
ATOM 3310 N N . PRO A 1 411 ? 12.477 -4.325 -20.380 1.00 65.56 411 PRO A N 1
ATOM 3311 C CA . PRO A 1 411 ? 12.877 -3.944 -19.024 1.00 65.56 411 PRO A CA 1
ATOM 3312 C C . PRO A 1 411 ? 14.199 -4.570 -18.585 1.00 65.56 411 PRO A C 1
ATOM 3314 O O . PRO A 1 411 ? 15.063 -3.869 -18.061 1.00 65.56 411 PRO A O 1
ATOM 3317 N N . ASN A 1 412 ? 14.421 -5.847 -18.905 1.00 64.19 412 ASN A N 1
ATOM 3318 C CA . ASN A 1 412 ? 15.683 -6.542 -18.634 1.00 64.19 412 ASN A CA 1
ATOM 3319 C C . ASN A 1 412 ? 16.863 -5.926 -19.399 1.00 64.19 412 ASN A C 1
ATOM 3321 O O . ASN A 1 412 ? 17.940 -5.680 -18.846 1.00 64.19 412 ASN A O 1
ATOM 3325 N N . THR A 1 413 ? 16.643 -5.605 -20.675 1.00 66.19 413 THR A N 1
ATOM 3326 C CA . THR A 1 413 ? 17.656 -4.955 -21.514 1.00 66.19 413 THR A CA 1
ATOM 3327 C C . THR A 1 413 ? 17.957 -3.539 -21.014 1.00 66.19 413 THR A C 1
ATOM 3329 O O . THR A 1 413 ? 19.119 -3.136 -20.935 1.00 66.19 413 THR A O 1
ATOM 3332 N N . LEU A 1 414 ? 16.929 -2.791 -20.606 1.00 64.25 414 LEU A N 1
ATOM 3333 C CA . LEU A 1 414 ? 17.050 -1.431 -20.089 1.00 64.25 414 LEU A CA 1
ATOM 3334 C C . LEU A 1 414 ? 17.741 -1.382 -18.724 1.00 64.25 414 LEU A C 1
ATOM 3336 O O . LEU A 1 414 ? 18.595 -0.520 -18.516 1.00 64.25 414 LEU A O 1
ATOM 3340 N N . ALA A 1 415 ? 17.441 -2.321 -17.824 1.00 63.56 415 ALA A N 1
ATOM 3341 C CA . ALA A 1 415 ? 18.138 -2.474 -16.549 1.00 63.56 415 ALA A CA 1
ATOM 3342 C C . ALA A 1 415 ? 19.639 -2.731 -16.774 1.00 63.56 415 ALA A C 1
ATOM 3344 O O . ALA A 1 415 ? 20.489 -2.068 -16.170 1.00 63.56 415 ALA A O 1
ATOM 3345 N N . GLY A 1 416 ? 19.976 -3.614 -17.723 1.00 66.94 416 GLY A N 1
ATOM 3346 C CA . GLY A 1 416 ? 21.356 -3.872 -18.139 1.00 66.94 416 GLY A CA 1
ATOM 3347 C C . GLY A 1 416 ? 22.048 -2.646 -18.750 1.00 66.94 416 GLY A C 1
ATOM 3348 O O . GLY A 1 416 ? 23.209 -2.369 -18.436 1.00 66.94 416 GLY A O 1
ATOM 3349 N N . LEU A 1 417 ? 21.340 -1.877 -19.585 1.00 66.25 417 LEU A N 1
ATOM 3350 C CA . LEU A 1 417 ? 21.849 -0.636 -20.174 1.00 66.25 417 LEU A CA 1
ATOM 3351 C C . LEU A 1 417 ? 22.087 0.442 -19.110 1.00 66.25 417 LEU A C 1
ATOM 3353 O O . LEU A 1 417 ? 23.167 1.035 -19.081 1.00 66.25 417 LEU A O 1
ATOM 3357 N N . LYS A 1 418 ? 21.122 0.666 -18.208 1.00 65.25 418 LYS A N 1
ATOM 3358 C CA . LYS A 1 418 ? 21.230 1.614 -17.090 1.00 65.25 418 LYS A CA 1
ATOM 3359 C C . LYS A 1 418 ? 22.431 1.283 -16.211 1.00 65.25 418 LYS A C 1
ATOM 3361 O O . LYS A 1 418 ? 23.272 2.150 -15.982 1.00 65.25 418 LYS A O 1
ATOM 3366 N N . GLY A 1 419 ? 22.553 0.017 -15.809 1.00 66.19 419 GLY A N 1
ATOM 3367 C CA . GLY A 1 419 ? 23.644 -0.458 -14.962 1.00 66.19 419 GLY A CA 1
ATOM 3368 C C . GLY A 1 419 ? 25.033 -0.282 -15.584 1.00 66.19 419 GLY A C 1
ATOM 3369 O O . GLY A 1 419 ? 25.964 0.123 -14.889 1.00 66.19 419 GLY A O 1
ATOM 3370 N N . LYS A 1 420 ? 25.185 -0.541 -16.891 1.00 67.00 420 LYS A N 1
ATOM 3371 C CA . LYS A 1 420 ? 26.493 -0.494 -17.575 1.00 67.00 420 LYS A CA 1
ATOM 3372 C C . LYS A 1 420 ? 26.884 0.899 -18.075 1.00 67.00 420 LYS A C 1
ATOM 3374 O O . LYS A 1 420 ? 28.058 1.269 -18.003 1.00 67.00 420 LYS A O 1
ATOM 3379 N N . TYR A 1 421 ? 25.930 1.671 -18.596 1.00 60.88 421 TYR A N 1
ATOM 3380 C CA . TYR A 1 421 ? 26.229 2.904 -19.333 1.00 60.88 421 TYR A CA 1
ATOM 3381 C C . TYR A 1 421 ? 25.809 4.180 -18.611 1.00 60.88 421 TYR A C 1
ATOM 3383 O O . TYR A 1 421 ? 26.523 5.171 -18.703 1.00 60.88 421 TYR A O 1
ATOM 3391 N N . PHE A 1 422 ? 24.701 4.179 -17.869 1.00 65.75 422 PHE A N 1
ATOM 3392 C CA . PHE A 1 422 ? 24.142 5.416 -17.304 1.00 65.75 422 PHE A CA 1
ATOM 3393 C C . PHE A 1 422 ? 24.665 5.763 -15.905 1.00 65.75 422 PHE A C 1
ATOM 3395 O O . PHE A 1 422 ? 24.415 6.861 -15.418 1.00 65.75 422 PHE A O 1
ATOM 3402 N N . ASN A 1 423 ? 25.448 4.875 -15.291 1.00 66.06 423 ASN A N 1
ATOM 3403 C CA . ASN A 1 423 ? 26.126 5.145 -14.021 1.00 66.06 423 ASN A CA 1
ATOM 3404 C C . ASN A 1 423 ? 27.417 5.967 -14.182 1.00 66.06 423 ASN A C 1
ATOM 3406 O O . ASN A 1 423 ? 27.924 6.505 -13.202 1.00 66.06 423 ASN A O 1
ATOM 3410 N N . ASN A 1 424 ? 27.960 6.072 -15.402 1.00 71.38 424 ASN A N 1
ATOM 3411 C CA . ASN A 1 424 ? 29.165 6.847 -15.685 1.00 71.38 424 ASN A CA 1
ATOM 3412 C C . ASN A 1 424 ? 28.896 7.828 -16.840 1.00 71.38 424 ASN A C 1
ATOM 3414 O O . ASN A 1 424 ? 28.633 7.378 -17.958 1.00 71.38 424 ASN A O 1
ATOM 3418 N N . PRO A 1 425 ? 29.016 9.150 -16.625 1.00 71.25 425 PRO A N 1
ATOM 3419 C CA . PRO A 1 425 ? 28.764 10.143 -17.670 1.00 71.25 425 PRO A CA 1
ATOM 3420 C C . PRO A 1 425 ? 29.628 9.931 -18.925 1.00 71.25 425 PRO A C 1
ATOM 3422 O O . PRO A 1 425 ? 29.172 10.194 -20.037 1.00 71.25 425 PRO A O 1
ATOM 3425 N N . TRP A 1 426 ? 30.838 9.379 -18.791 1.00 73.06 426 TRP A N 1
ATOM 3426 C CA . TRP A 1 426 ? 31.700 9.063 -19.933 1.00 73.06 426 TRP A CA 1
ATOM 3427 C C . TRP A 1 426 ? 31.166 7.918 -20.791 1.00 73.06 426 TRP A C 1
ATOM 3429 O O . TRP A 1 426 ? 31.287 7.970 -22.015 1.00 73.06 426 TRP A O 1
ATOM 3439 N N . ASN A 1 427 ? 30.532 6.914 -20.180 1.00 70.56 427 ASN A N 1
ATOM 3440 C CA . ASN A 1 427 ? 29.918 5.811 -20.917 1.00 70.56 427 ASN A CA 1
ATOM 3441 C C . ASN A 1 427 ? 28.692 6.294 -21.708 1.00 70.56 427 ASN A C 1
ATOM 3443 O O . ASN A 1 427 ? 28.476 5.833 -22.828 1.00 70.56 427 ASN A O 1
ATOM 3447 N N . VAL A 1 428 ? 27.941 7.264 -21.172 1.00 67.62 428 VAL A N 1
ATOM 3448 C CA . VAL A 1 428 ? 26.832 7.921 -21.886 1.00 67.62 428 VAL A CA 1
ATOM 3449 C C . VAL A 1 428 ? 27.346 8.690 -23.104 1.00 67.62 428 VAL A C 1
ATOM 3451 O O . VAL A 1 428 ? 26.840 8.502 -24.209 1.00 67.62 428 VAL A O 1
ATOM 3454 N N . ILE A 1 429 ? 28.390 9.510 -22.939 1.00 69.94 429 ILE A N 1
ATOM 3455 C CA . ILE A 1 429 ? 28.997 10.262 -24.051 1.00 69.94 429 ILE A CA 1
ATOM 3456 C C . ILE A 1 429 ? 29.560 9.307 -25.113 1.00 69.94 429 ILE A C 1
ATOM 3458 O O . ILE A 1 429 ? 29.370 9.535 -26.307 1.00 69.94 429 ILE A O 1
ATOM 3462 N N . ALA A 1 430 ? 30.215 8.220 -24.696 1.00 74.56 430 ALA A N 1
ATOM 3463 C CA . ALA A 1 430 ? 30.740 7.208 -25.609 1.00 74.56 430 ALA A CA 1
ATOM 3464 C C . ALA A 1 430 ? 29.626 6.508 -26.404 1.00 74.56 430 ALA A C 1
ATOM 3466 O O . ALA A 1 430 ? 29.774 6.316 -27.611 1.00 74.56 430 ALA A O 1
ATOM 3467 N N . LEU A 1 431 ? 28.500 6.176 -25.758 1.00 75.25 431 LEU A N 1
ATOM 3468 C CA . LEU A 1 431 ? 27.333 5.584 -26.415 1.00 75.25 431 LEU A CA 1
ATOM 3469 C C . LEU A 1 431 ? 26.727 6.541 -27.451 1.00 75.25 431 LEU A C 1
ATOM 3471 O O . LEU A 1 431 ? 26.488 6.140 -28.588 1.00 75.25 431 LEU A O 1
ATOM 3475 N N . ILE A 1 432 ? 26.539 7.815 -27.091 1.00 71.19 432 ILE A N 1
ATOM 3476 C CA . ILE A 1 432 ? 26.040 8.844 -28.016 1.00 71.19 432 ILE A CA 1
ATOM 3477 C C . ILE A 1 432 ? 27.002 9.007 -29.198 1.00 71.19 432 ILE A C 1
ATOM 3479 O O . ILE A 1 432 ? 26.572 9.006 -30.350 1.00 71.19 432 ILE A O 1
ATOM 3483 N N . GLY A 1 433 ? 28.308 9.086 -28.931 1.00 73.81 433 GLY A N 1
ATOM 3484 C CA . GLY A 1 433 ? 29.330 9.159 -29.973 1.00 73.81 433 GLY A CA 1
ATOM 3485 C C . GLY A 1 433 ? 29.280 7.963 -30.927 1.00 73.81 433 GLY A C 1
ATOM 3486 O O . GLY A 1 433 ? 29.342 8.148 -32.141 1.00 73.81 433 GLY A O 1
ATOM 3487 N N . ALA A 1 434 ? 29.103 6.747 -30.403 1.00 74.69 434 ALA A N 1
ATOM 3488 C CA . ALA A 1 434 ? 28.967 5.536 -31.208 1.00 74.69 434 ALA A CA 1
ATOM 3489 C C . ALA A 1 434 ? 27.697 5.546 -32.076 1.00 74.69 434 ALA A C 1
ATOM 3491 O O . ALA A 1 434 ? 27.771 5.201 -33.254 1.00 74.69 434 ALA A O 1
ATOM 3492 N N . LEU A 1 435 ? 26.557 5.991 -31.535 1.00 72.31 435 LEU A N 1
ATOM 3493 C CA . LEU A 1 435 ? 25.301 6.117 -32.284 1.00 72.31 435 LEU A CA 1
ATOM 3494 C C . LEU A 1 435 ? 25.405 7.145 -33.416 1.00 72.31 435 LEU A C 1
ATOM 3496 O O . LEU A 1 435 ? 24.963 6.875 -34.530 1.00 72.31 435 LEU A O 1
ATOM 3500 N N . VAL A 1 436 ? 26.034 8.296 -33.162 1.00 75.25 436 VAL A N 1
ATOM 3501 C CA . VAL A 1 436 ? 26.278 9.316 -34.195 1.00 75.25 436 VAL A CA 1
ATOM 3502 C C . VAL A 1 436 ? 27.198 8.769 -35.285 1.00 75.25 436 VAL A C 1
ATOM 3504 O O . VAL A 1 436 ? 26.899 8.916 -36.467 1.00 75.25 436 VAL A O 1
ATOM 3507 N N . LEU A 1 437 ? 28.291 8.095 -34.912 1.00 75.62 437 LEU A N 1
ATOM 3508 C CA . LEU A 1 437 ? 29.191 7.462 -35.879 1.00 75.62 437 LEU A CA 1
ATOM 3509 C C . LEU A 1 437 ? 28.467 6.402 -36.714 1.00 75.62 437 LEU A C 1
ATOM 3511 O O . LEU A 1 437 ? 28.667 6.355 -37.923 1.00 75.62 437 LEU A O 1
ATOM 3515 N N . PHE A 1 438 ? 27.601 5.600 -36.097 1.00 76.81 438 PHE A N 1
ATOM 3516 C CA . PHE A 1 438 ? 26.792 4.610 -36.801 1.00 76.81 438 PHE A CA 1
ATOM 3517 C C . PHE A 1 438 ? 25.789 5.256 -37.770 1.00 76.81 438 PHE A C 1
ATOM 3519 O O . PHE A 1 438 ? 25.670 4.839 -38.918 1.00 76.81 438 PHE A O 1
ATOM 3526 N N . ALA A 1 439 ? 25.099 6.321 -37.359 1.00 70.69 439 ALA A N 1
ATOM 3527 C CA . ALA A 1 439 ? 24.208 7.053 -38.257 1.00 70.69 439 ALA A CA 1
ATOM 3528 C C . ALA A 1 439 ? 24.977 7.623 -39.463 1.00 70.69 439 ALA A C 1
ATOM 3530 O O . ALA A 1 439 ? 24.534 7.504 -40.606 1.00 70.69 439 ALA A O 1
ATOM 3531 N N . LEU A 1 440 ? 26.171 8.175 -39.226 1.00 75.25 440 LEU A N 1
ATOM 3532 C CA . LEU A 1 440 ? 27.042 8.676 -40.287 1.00 75.25 440 LEU A CA 1
ATOM 3533 C C . LEU A 1 440 ? 27.510 7.561 -41.233 1.00 75.25 440 LEU A C 1
ATOM 3535 O O . LEU A 1 440 ? 27.530 7.783 -42.444 1.00 75.25 440 LEU A O 1
ATOM 3539 N N . THR A 1 441 ? 27.841 6.365 -40.734 1.00 74.88 441 THR A N 1
ATOM 3540 C CA . THR A 1 441 ? 28.232 5.240 -41.603 1.00 74.88 441 THR A CA 1
ATOM 3541 C C . THR A 1 441 ? 27.063 4.730 -42.439 1.00 74.88 441 THR A C 1
ATOM 3543 O O . THR A 1 441 ? 27.264 4.400 -43.608 1.00 74.88 441 THR A O 1
ATOM 3546 N N . VAL A 1 442 ? 25.841 4.717 -41.901 1.00 74.00 442 VAL A N 1
ATOM 3547 C CA . VAL A 1 442 ? 24.630 4.380 -42.668 1.00 74.00 442 VAL A CA 1
ATOM 3548 C C . VAL A 1 442 ? 24.409 5.390 -43.795 1.00 74.00 442 VAL A C 1
ATOM 3550 O O . VAL A 1 442 ? 24.249 4.994 -44.951 1.00 74.00 442 VAL A O 1
ATOM 3553 N N . VAL A 1 443 ? 24.487 6.690 -43.494 1.00 76.88 443 VAL A N 1
ATOM 3554 C CA . VAL A 1 443 ? 24.362 7.762 -44.496 1.00 76.88 443 VAL A CA 1
ATOM 3555 C C . VAL A 1 443 ? 25.450 7.640 -45.567 1.00 76.88 443 VAL A C 1
ATOM 3557 O O . VAL A 1 443 ? 25.155 7.664 -46.763 1.00 76.88 443 VAL A O 1
ATOM 3560 N N . GLN A 1 444 ? 26.706 7.438 -45.164 1.00 73.62 444 GLN A N 1
ATOM 3561 C CA . GLN A 1 444 ? 27.822 7.235 -46.088 1.00 73.62 444 GLN A CA 1
ATOM 3562 C C . GLN A 1 444 ? 27.606 6.010 -46.989 1.00 73.62 444 GLN A C 1
ATOM 3564 O O . GLN A 1 444 ? 27.860 6.076 -48.195 1.00 73.62 444 GLN A O 1
ATOM 3569 N N . THR A 1 445 ? 27.119 4.903 -46.427 1.00 76.44 445 THR A N 1
ATOM 3570 C CA . THR A 1 445 ? 26.850 3.665 -47.171 1.00 76.44 445 THR A CA 1
ATOM 3571 C C . THR A 1 445 ? 25.760 3.896 -48.215 1.00 76.44 445 THR A C 1
ATOM 3573 O O . THR A 1 445 ? 25.930 3.513 -49.372 1.00 76.44 445 THR A O 1
ATOM 3576 N N . PHE A 1 446 ? 24.689 4.607 -47.852 1.00 77.62 446 PHE A N 1
ATOM 3577 C CA . PHE A 1 446 ? 23.613 4.966 -48.774 1.00 77.62 446 PHE A CA 1
ATOM 3578 C C . PHE A 1 446 ? 24.118 5.786 -49.972 1.00 77.62 446 PHE A C 1
ATOM 3580 O O . PHE A 1 446 ? 23.846 5.435 -51.123 1.00 77.62 446 PHE A O 1
ATOM 3587 N N . PHE A 1 447 ? 24.909 6.839 -49.729 1.00 72.88 447 PHE A N 1
ATOM 3588 C CA . PHE A 1 447 ? 25.491 7.643 -50.811 1.00 72.88 447 PHE A CA 1
ATOM 3589 C C . PHE A 1 447 ? 26.468 6.843 -51.681 1.00 72.88 447 PHE A C 1
ATOM 3591 O O . PHE A 1 447 ? 26.464 7.000 -52.903 1.00 72.88 447 PHE A O 1
ATOM 3598 N N . THR A 1 448 ? 27.251 5.942 -51.081 1.00 73.69 448 THR A N 1
ATOM 3599 C CA . THR A 1 448 ? 28.176 5.061 -51.813 1.00 73.69 448 THR A CA 1
ATOM 3600 C C . THR A 1 448 ? 27.427 4.103 -52.747 1.00 73.69 448 THR A C 1
ATOM 3602 O O . THR A 1 448 ? 27.797 3.971 -53.912 1.00 73.69 448 THR A O 1
ATOM 3605 N N . ILE A 1 449 ? 26.335 3.486 -52.278 1.00 75.31 449 ILE A N 1
ATOM 3606 C CA . ILE A 1 449 ? 25.488 2.599 -53.095 1.00 75.31 449 ILE A CA 1
ATOM 3607 C C . ILE A 1 449 ? 24.836 3.382 -54.240 1.00 75.31 449 ILE A C 1
ATOM 3609 O O . ILE A 1 449 ? 24.850 2.932 -55.387 1.00 75.31 449 ILE A O 1
ATOM 3613 N N . LYS A 1 450 ? 24.303 4.578 -53.954 1.00 72.94 450 LYS A N 1
ATOM 3614 C CA . LYS A 1 450 ? 23.696 5.441 -54.976 1.00 72.94 450 LYS A CA 1
ATOM 3615 C C . LYS A 1 450 ? 24.700 5.803 -56.077 1.00 72.94 450 LYS A C 1
ATOM 3617 O O . LYS A 1 450 ? 24.363 5.703 -57.255 1.00 72.94 450 LYS A O 1
ATOM 3622 N N . ALA A 1 451 ? 25.924 6.182 -55.705 1.00 72.38 451 ALA A N 1
ATOM 3623 C CA . ALA A 1 451 ? 26.989 6.490 -56.657 1.00 72.38 451 ALA A CA 1
ATOM 3624 C C . ALA A 1 451 ? 27.390 5.262 -57.492 1.00 72.38 451 ALA A C 1
ATOM 3626 O O . ALA A 1 451 ? 27.440 5.350 -58.717 1.00 72.38 451 ALA A O 1
ATOM 3627 N N . ALA A 1 452 ? 27.591 4.100 -56.859 1.00 75.12 452 ALA A N 1
ATOM 3628 C CA . ALA A 1 452 ? 27.955 2.864 -57.554 1.00 75.12 452 ALA A CA 1
ATOM 3629 C C . ALA A 1 452 ? 26.900 2.439 -58.594 1.00 75.12 452 ALA A C 1
ATOM 3631 O O . ALA A 1 452 ? 27.242 2.098 -59.729 1.00 75.12 452 ALA A O 1
ATOM 3632 N N . ASN A 1 453 ? 25.614 2.525 -58.243 1.00 78.44 453 ASN A N 1
ATOM 3633 C CA . ASN A 1 453 ? 24.517 2.209 -59.160 1.00 78.44 453 ASN A CA 1
ATOM 3634 C C . ASN A 1 453 ? 24.462 3.171 -60.355 1.00 78.44 453 ASN A C 1
ATOM 3636 O O . ASN A 1 453 ? 24.234 2.737 -61.485 1.00 78.44 453 ASN A O 1
ATOM 3640 N N . ALA A 1 454 ? 24.716 4.463 -60.133 1.00 79.94 454 ALA A N 1
ATOM 3641 C CA . ALA A 1 454 ? 24.764 5.440 -61.214 1.00 79.94 454 ALA A CA 1
ATOM 3642 C C . ALA A 1 454 ? 25.941 5.173 -62.172 1.00 79.94 454 ALA A C 1
ATOM 3644 O O . ALA A 1 454 ? 25.746 5.135 -63.388 1.00 79.94 454 ALA A O 1
ATOM 3645 N N . THR A 1 455 ? 27.139 4.898 -61.647 1.00 80.38 455 THR A N 1
ATOM 3646 C CA . THR A 1 455 ? 28.321 4.549 -62.455 1.00 80.38 455 THR A CA 1
ATOM 3647 C C . THR A 1 455 ? 28.099 3.273 -63.278 1.00 80.38 455 THR A C 1
ATOM 3649 O O . THR A 1 455 ? 28.478 3.219 -64.450 1.00 80.38 455 THR A O 1
ATOM 3652 N N . ASN A 1 456 ? 27.407 2.272 -62.721 1.00 82.56 456 ASN A N 1
ATOM 3653 C CA . ASN A 1 456 ? 26.996 1.076 -63.465 1.00 82.56 456 ASN A CA 1
ATOM 3654 C C . ASN A 1 456 ? 26.037 1.409 -64.618 1.00 82.56 456 ASN A C 1
ATOM 3656 O O . ASN A 1 456 ? 26.218 0.907 -65.727 1.00 82.56 456 ASN A O 1
ATOM 3660 N N . GLY A 1 457 ? 25.060 2.293 -64.392 1.00 84.56 457 GLY A N 1
ATOM 3661 C CA . GLY A 1 457 ? 24.174 2.781 -65.452 1.00 84.56 457 GLY A CA 1
ATOM 3662 C C . GLY A 1 457 ? 24.944 3.461 -66.589 1.00 84.56 457 GLY A C 1
ATOM 3663 O O . GLY A 1 457 ? 24.708 3.171 -67.762 1.00 84.56 457 GLY A O 1
ATOM 3664 N N . LEU A 1 458 ? 25.928 4.302 -66.257 1.00 85.06 458 LEU A N 1
ATOM 3665 C CA . LEU A 1 458 ? 26.769 4.967 -67.253 1.00 85.06 458 LEU A CA 1
ATOM 3666 C C . LEU A 1 458 ? 27.649 3.980 -68.038 1.00 85.06 458 LEU A C 1
ATOM 3668 O O . LEU A 1 458 ? 27.835 4.158 -69.239 1.00 85.06 458 LEU A O 1
ATOM 3672 N N . ASN A 1 459 ? 28.144 2.915 -67.399 1.00 86.62 459 ASN A N 1
ATOM 3673 C CA . ASN A 1 459 ? 28.906 1.845 -68.060 1.00 86.62 459 ASN A CA 1
ATOM 3674 C C . ASN A 1 459 ? 28.064 1.155 -69.144 1.00 86.62 459 ASN A C 1
ATOM 3676 O O . ASN A 1 459 ? 28.513 1.004 -70.280 1.00 86.62 459 ASN A O 1
ATOM 3680 N N . VAL A 1 460 ? 26.806 0.821 -68.835 1.00 86.69 460 VAL A N 1
ATOM 3681 C CA . VAL A 1 460 ? 25.875 0.227 -69.810 1.00 86.69 460 VAL A CA 1
ATOM 3682 C C . VAL A 1 460 ? 25.629 1.173 -70.989 1.00 86.69 460 VAL A C 1
ATOM 3684 O O . VAL A 1 460 ? 25.719 0.747 -72.141 1.00 86.69 460 VAL A O 1
ATOM 3687 N N . VAL A 1 461 ? 25.392 2.462 -70.721 1.00 87.12 461 VAL A N 1
ATOM 3688 C CA . VAL A 1 461 ? 25.210 3.481 -71.772 1.00 87.12 461 VAL A CA 1
ATOM 3689 C C . VAL A 1 461 ? 26.449 3.581 -72.663 1.00 87.12 461 VAL A C 1
ATOM 3691 O O . VAL A 1 461 ? 26.326 3.577 -73.886 1.00 87.12 461 VAL A O 1
ATOM 3694 N N . MET A 1 462 ? 27.645 3.616 -72.071 1.00 87.38 462 MET A N 1
ATOM 3695 C CA . MET A 1 462 ? 28.902 3.716 -72.815 1.00 87.38 462 MET A CA 1
ATOM 3696 C C . MET A 1 462 ? 29.186 2.474 -73.659 1.00 87.38 462 MET A C 1
ATOM 3698 O O . MET A 1 462 ? 29.587 2.611 -74.816 1.00 87.38 462 MET A O 1
ATOM 3702 N N . LYS A 1 463 ? 28.952 1.268 -73.126 1.00 85.69 463 LYS A N 1
ATOM 3703 C CA . LYS A 1 463 ? 29.068 0.022 -73.900 1.00 85.69 463 LYS A CA 1
ATOM 3704 C C . LYS A 1 463 ? 28.116 0.031 -75.090 1.00 85.69 463 LYS A C 1
ATOM 3706 O O . LYS A 1 463 ? 28.556 -0.199 -76.214 1.00 85.69 463 LYS A O 1
ATOM 3711 N N . LYS A 1 464 ? 26.852 0.410 -74.873 1.00 86.50 464 LYS A N 1
ATOM 3712 C CA . LYS A 1 464 ? 25.861 0.471 -75.951 1.00 86.50 464 LYS A CA 1
ATOM 3713 C C . LYS A 1 464 ? 26.205 1.519 -77.010 1.00 86.50 464 LYS A C 1
ATOM 3715 O O . LYS A 1 464 ? 26.033 1.275 -78.202 1.00 86.50 464 LYS A O 1
ATOM 3720 N N . ALA A 1 465 ? 26.739 2.664 -76.592 1.00 86.44 465 ALA A N 1
ATOM 3721 C CA . ALA A 1 465 ? 27.213 3.699 -77.504 1.00 86.44 465 ALA A CA 1
ATOM 3722 C C . ALA A 1 465 ? 28.400 3.232 -78.361 1.00 86.44 465 ALA A C 1
ATOM 3724 O O . ALA A 1 465 ? 28.498 3.639 -79.519 1.00 86.44 465 ALA A O 1
ATOM 3725 N N . CYS A 1 466 ? 29.268 2.367 -77.823 1.00 86.25 466 CYS A N 1
ATOM 3726 C CA . CYS A 1 466 ? 30.349 1.743 -78.587 1.00 86.25 466 CYS A CA 1
ATOM 3727 C C . CYS A 1 466 ? 29.820 0.704 -79.583 1.00 86.25 466 CYS A C 1
ATOM 3729 O O . CYS A 1 466 ? 30.224 0.731 -80.741 1.00 86.25 466 CYS A O 1
ATOM 3731 N N . GLU A 1 467 ? 28.879 -0.153 -79.169 1.00 84.69 467 GLU A N 1
ATOM 3732 C CA . GLU A 1 467 ? 28.239 -1.154 -80.043 1.00 84.69 467 GLU A CA 1
ATOM 3733 C C . GLU A 1 467 ? 27.547 -0.523 -81.259 1.00 84.69 467 GLU A C 1
ATOM 3735 O O . GLU A 1 467 ? 27.682 -1.012 -82.374 1.00 84.69 467 GLU A O 1
ATOM 3740 N N . ILE A 1 468 ? 26.813 0.578 -81.053 1.00 87.75 468 ILE A N 1
ATOM 3741 C CA . ILE A 1 468 ? 26.079 1.282 -82.122 1.00 87.75 468 ILE A CA 1
ATOM 3742 C C . ILE A 1 468 ? 27.022 2.193 -82.943 1.00 87.75 468 ILE A C 1
ATOM 3744 O O . ILE A 1 468 ? 26.631 2.757 -83.962 1.00 87.75 468 ILE A O 1
ATOM 3748 N N . GLY A 1 469 ? 28.281 2.362 -82.521 1.00 84.31 469 GLY A N 1
ATOM 3749 C CA . GLY A 1 469 ? 29.261 3.220 -83.195 1.00 84.31 469 GLY A CA 1
ATOM 3750 C C . GLY A 1 469 ? 29.070 4.725 -82.958 1.00 84.31 469 GLY A C 1
ATOM 3751 O O . GLY A 1 469 ? 29.703 5.535 -83.638 1.00 84.31 469 GLY A O 1
ATOM 3752 N N . ILE A 1 470 ? 28.233 5.111 -81.986 1.00 86.75 470 ILE A N 1
ATOM 3753 C CA . ILE A 1 470 ? 28.021 6.504 -81.550 1.00 86.75 470 ILE A CA 1
ATOM 3754 C C . ILE A 1 470 ? 29.280 7.055 -80.869 1.00 86.75 470 ILE A C 1
ATOM 3756 O O . ILE A 1 470 ? 29.605 8.236 -81.025 1.00 86.75 470 ILE A O 1
ATOM 3760 N N . PHE A 1 471 ? 29.981 6.198 -80.123 1.00 87.56 471 PHE A N 1
ATOM 3761 C CA . PHE A 1 471 ? 31.276 6.494 -79.524 1.00 87.56 471 PHE A CA 1
ATOM 3762 C C . PHE A 1 471 ? 32.317 5.486 -80.013 1.00 87.56 471 PHE A C 1
ATOM 3764 O O . PHE A 1 471 ? 32.113 4.281 -79.914 1.00 87.56 471 PHE A O 1
ATOM 3771 N N . LYS A 1 472 ? 33.444 5.967 -80.537 1.00 86.50 472 LYS A N 1
ATOM 3772 C CA . LYS A 1 472 ? 34.530 5.114 -81.038 1.00 86.50 472 LYS A CA 1
ATOM 3773 C C . LYS A 1 472 ? 35.656 5.074 -80.016 1.00 86.50 472 LYS A C 1
ATOM 3775 O O . LYS A 1 472 ? 36.342 6.080 -79.818 1.00 86.50 472 LYS A O 1
ATOM 3780 N N . GLY A 1 473 ? 35.806 3.931 -79.348 1.00 83.94 473 GLY A N 1
ATOM 3781 C CA . GLY A 1 473 ? 36.918 3.662 -78.435 1.00 83.94 473 GLY A CA 1
ATOM 3782 C C . GLY A 1 473 ? 38.239 3.426 -79.174 1.00 83.94 473 GLY A C 1
ATOM 3783 O O . GLY A 1 473 ? 38.290 3.442 -80.403 1.00 83.94 473 GLY A O 1
ATOM 3784 N N . VAL A 1 474 ? 39.312 3.202 -78.419 1.00 82.12 474 VAL A N 1
ATOM 3785 C CA . VAL A 1 474 ? 40.646 2.904 -78.961 1.00 82.12 474 VAL A CA 1
ATOM 3786 C C . VAL A 1 474 ? 40.926 1.407 -78.833 1.00 82.12 474 VAL A C 1
ATOM 3788 O O . VAL A 1 474 ? 40.864 0.858 -77.734 1.00 82.12 474 VAL A O 1
ATOM 3791 N N . GLY A 1 475 ? 41.222 0.744 -79.953 1.00 75.25 475 GLY A N 1
ATOM 3792 C CA . GLY A 1 475 ? 41.627 -0.665 -79.981 1.00 75.25 475 GLY A CA 1
ATOM 3793 C C . GLY A 1 475 ? 43.087 -0.848 -79.563 1.00 75.25 475 GLY A C 1
ATOM 3794 O O . GLY A 1 475 ? 43.947 -0.049 -79.937 1.00 75.25 475 GLY A O 1
ATOM 3795 N N . ILE A 1 476 ? 43.376 -1.895 -78.793 1.00 74.88 476 ILE A N 1
ATOM 3796 C CA . ILE A 1 476 ? 44.749 -2.271 -78.437 1.00 74.88 476 ILE A CA 1
ATOM 3797 C C . ILE A 1 476 ? 45.307 -3.187 -79.534 1.00 74.88 476 ILE A C 1
ATOM 3799 O O . ILE A 1 476 ? 44.687 -4.195 -79.868 1.00 74.88 476 ILE A O 1
ATOM 3803 N N . LEU A 1 477 ? 46.487 -2.868 -80.084 1.00 57.81 477 LEU A N 1
ATOM 3804 C CA . LEU A 1 477 ? 47.157 -3.741 -81.056 1.00 57.81 477 LEU A CA 1
ATOM 3805 C C . LEU A 1 477 ? 47.367 -5.145 -80.459 1.00 57.81 477 LEU A C 1
ATOM 3807 O O . LEU A 1 477 ? 47.883 -5.264 -79.353 1.00 57.81 477 LEU A O 1
ATOM 3811 N N . GLN A 1 478 ? 47.005 -6.181 -81.227 1.00 60.88 478 GLN A N 1
ATOM 3812 C CA . GLN A 1 478 ? 47.080 -7.614 -80.874 1.00 60.88 478 GLN A CA 1
ATOM 3813 C C . GLN A 1 478 ? 45.989 -8.146 -79.920 1.00 60.88 478 GLN A C 1
ATOM 3815 O O . GLN A 1 478 ? 46.126 -9.247 -79.393 1.00 60.88 478 GLN A O 1
ATOM 3820 N N . SER A 1 479 ? 44.877 -7.426 -79.733 1.00 63.12 479 SER A N 1
ATOM 3821 C CA . SER A 1 479 ? 43.690 -7.956 -79.043 1.00 63.12 479 SER A CA 1
ATOM 3822 C C . SER A 1 479 ? 42.396 -7.363 -79.606 1.00 63.12 479 SER A C 1
ATOM 3824 O O . SER A 1 479 ? 42.400 -6.223 -80.059 1.00 63.12 479 SER A O 1
ATOM 3826 N N . ASP A 1 480 ? 41.272 -8.071 -79.477 1.00 66.94 480 ASP A N 1
ATOM 3827 C CA . ASP A 1 480 ? 39.936 -7.536 -79.808 1.00 66.94 480 ASP A CA 1
ATOM 3828 C C . ASP A 1 480 ? 39.412 -6.532 -78.753 1.00 66.94 480 ASP A C 1
ATOM 3830 O O . ASP A 1 480 ? 38.259 -6.094 -78.788 1.00 66.94 480 ASP A O 1
ATOM 3834 N N . LEU A 1 481 ? 40.244 -6.155 -77.772 1.00 73.19 481 LEU A N 1
ATOM 3835 C CA . LEU A 1 481 ? 39.852 -5.279 -76.676 1.00 73.19 481 LEU A CA 1
ATOM 3836 C C . LEU A 1 481 ? 39.865 -3.807 -77.117 1.00 73.19 481 LEU A C 1
ATOM 3838 O O . LEU A 1 481 ? 40.913 -3.222 -77.397 1.00 73.19 481 LEU A O 1
ATOM 3842 N N . THR A 1 482 ? 38.683 -3.187 -77.109 1.00 75.62 482 THR A N 1
ATOM 3843 C CA . THR A 1 482 ? 38.506 -1.744 -77.329 1.00 75.62 482 THR A CA 1
ATOM 3844 C C . THR A 1 482 ? 38.305 -1.033 -75.993 1.00 75.62 482 THR A C 1
ATOM 3846 O O . THR A 1 482 ? 37.318 -1.271 -75.297 1.00 75.62 482 THR A O 1
ATOM 3849 N N . ILE A 1 483 ? 39.220 -0.132 -75.633 1.00 82.00 483 ILE A N 1
ATOM 3850 C CA . ILE A 1 483 ? 39.099 0.698 -74.430 1.00 82.00 483 ILE A CA 1
ATOM 3851 C C . ILE A 1 483 ? 38.291 1.947 -74.782 1.00 82.00 483 ILE A C 1
ATOM 3853 O O . ILE A 1 483 ? 38.712 2.754 -75.610 1.00 82.00 483 ILE A O 1
ATOM 3857 N N . SER A 1 484 ? 37.137 2.120 -74.134 1.00 83.69 484 SER A N 1
ATOM 3858 C CA . SER A 1 484 ? 36.293 3.315 -74.280 1.00 83.69 484 SER A CA 1
ATOM 3859 C C . SER A 1 484 ? 36.161 4.136 -72.998 1.00 83.69 484 SER A C 1
ATOM 3861 O O . SER A 1 484 ? 36.076 5.363 -73.047 1.00 83.69 484 SER A O 1
ATOM 3863 N N . HIS A 1 485 ? 36.146 3.476 -71.840 1.00 86.81 485 HIS A N 1
ATOM 3864 C CA . HIS A 1 485 ? 35.999 4.125 -70.543 1.00 86.81 485 HIS A CA 1
ATOM 3865 C C . HIS A 1 485 ? 36.571 3.267 -69.408 1.00 86.81 485 HIS A C 1
ATOM 3867 O O . HIS A 1 485 ? 36.606 2.041 -69.495 1.00 86.81 485 HIS A O 1
ATOM 3873 N N . LEU A 1 486 ? 37.002 3.928 -68.336 1.00 83.75 486 LEU A N 1
ATOM 3874 C CA . LEU A 1 486 ? 37.479 3.345 -67.087 1.00 83.75 486 LEU A CA 1
ATOM 3875 C C . LEU A 1 486 ? 36.860 4.137 -65.934 1.00 83.75 486 LEU A C 1
ATOM 3877 O O . LEU A 1 486 ? 37.017 5.356 -65.862 1.00 83.75 486 LEU A O 1
ATOM 3881 N N . PHE A 1 487 ? 36.144 3.449 -65.048 1.00 82.69 487 PHE A N 1
ATOM 3882 C CA . PHE A 1 487 ? 35.499 4.064 -63.892 1.00 82.69 487 PHE A CA 1
ATOM 3883 C C . PHE A 1 487 ? 36.091 3.528 -62.598 1.00 82.69 487 PHE A C 1
ATOM 3885 O O . PHE A 1 487 ? 36.238 2.317 -62.429 1.00 82.69 487 PHE A O 1
ATOM 3892 N N . TYR A 1 488 ? 36.375 4.434 -61.670 1.00 75.88 488 TYR A N 1
ATOM 3893 C CA . TYR A 1 488 ? 36.730 4.099 -60.302 1.00 75.88 488 TYR A CA 1
ATOM 3894 C C . TYR A 1 488 ? 36.060 5.095 -59.354 1.00 75.88 488 TYR A C 1
ATOM 3896 O O . TYR A 1 488 ? 36.451 6.255 -59.302 1.00 75.88 488 TYR A O 1
ATOM 3904 N N . ALA A 1 489 ? 35.046 4.637 -58.612 1.00 68.69 489 ALA A N 1
ATOM 3905 C CA . ALA A 1 489 ? 34.196 5.488 -57.774 1.00 68.69 489 ALA A CA 1
ATOM 3906 C C . ALA A 1 489 ? 33.626 6.698 -58.552 1.00 68.69 489 ALA A C 1
ATOM 3908 O O . ALA A 1 489 ? 32.789 6.505 -59.436 1.00 68.69 489 ALA A O 1
ATOM 3909 N N . ASP A 1 490 ? 34.063 7.911 -58.213 1.00 68.62 490 ASP A N 1
ATOM 3910 C CA . ASP A 1 490 ? 33.711 9.192 -58.830 1.00 68.62 490 ASP A CA 1
ATOM 3911 C C . ASP A 1 490 ? 34.663 9.625 -59.965 1.00 68.62 490 ASP A C 1
ATOM 3913 O O . ASP A 1 490 ? 34.316 10.510 -60.750 1.00 68.62 490 ASP A O 1
ATOM 3917 N N . ASP A 1 491 ? 35.819 8.971 -60.114 1.00 79.56 491 ASP A N 1
ATOM 3918 C CA . ASP A 1 491 ? 36.807 9.265 -61.152 1.00 79.56 491 ASP A CA 1
ATOM 3919 C C . ASP A 1 491 ? 36.520 8.478 -62.443 1.00 79.56 491 ASP A C 1
ATOM 3921 O O . ASP A 1 491 ? 36.705 7.256 -62.528 1.00 79.56 491 ASP A O 1
ATOM 3925 N N . ALA A 1 492 ? 36.123 9.200 -63.492 1.00 83.94 492 ALA A N 1
ATOM 3926 C CA . ALA A 1 492 ? 35.847 8.646 -64.814 1.00 83.94 492 ALA A CA 1
ATOM 3927 C C . ALA A 1 492 ? 36.896 9.066 -65.853 1.00 83.94 492 ALA A C 1
ATOM 3929 O O . ALA A 1 492 ? 37.133 10.254 -66.070 1.00 83.94 492 ALA A O 1
ATOM 3930 N N . LEU A 1 493 ? 37.490 8.087 -66.539 1.00 86.00 493 LEU A N 1
ATOM 3931 C CA . LEU A 1 493 ? 38.406 8.296 -67.657 1.00 86.00 493 LEU A CA 1
ATOM 3932 C C . LEU A 1 493 ? 37.775 7.758 -68.943 1.00 86.00 493 LEU A C 1
ATOM 3934 O O . LEU A 1 493 ? 37.518 6.564 -69.057 1.00 86.00 493 LEU A O 1
ATOM 3938 N N . PHE A 1 494 ? 37.554 8.630 -69.922 1.00 87.69 494 PHE A N 1
ATOM 3939 C CA . PHE A 1 494 ? 37.039 8.261 -71.242 1.00 87.69 494 PHE A CA 1
ATOM 3940 C C . PHE A 1 494 ? 38.170 8.287 -72.269 1.00 87.69 494 PHE A C 1
ATOM 3942 O O . PHE A 1 494 ? 38.963 9.227 -72.295 1.00 87.69 494 PHE A O 1
ATOM 3949 N N . VAL A 1 495 ? 38.239 7.265 -73.121 1.00 86.50 495 VAL A N 1
ATOM 3950 C CA . VAL A 1 495 ? 39.293 7.091 -74.129 1.00 86.50 495 VAL A CA 1
ATOM 3951 C C . VAL A 1 495 ? 38.629 6.820 -75.472 1.00 86.50 495 VAL A C 1
ATOM 3953 O O . VAL A 1 495 ? 37.815 5.913 -75.589 1.00 86.50 495 VAL A O 1
ATOM 3956 N N . GLY A 1 496 ? 38.945 7.602 -76.497 1.00 86.38 496 GLY A N 1
ATOM 3957 C CA . GLY A 1 496 ? 38.310 7.442 -77.800 1.00 86.38 496 GLY A CA 1
ATOM 3958 C C . GLY A 1 496 ? 39.097 8.078 -78.931 1.00 86.38 496 GLY A C 1
ATOM 3959 O O . GLY A 1 496 ? 40.046 8.826 -78.705 1.00 86.38 496 GLY A O 1
ATOM 3960 N N . GLU A 1 497 ? 38.685 7.772 -80.159 1.00 84.88 497 GLU A N 1
ATOM 3961 C CA . GLU A 1 497 ? 39.261 8.346 -81.372 1.00 84.88 497 GLU A CA 1
ATOM 3962 C C . GLU A 1 497 ? 39.164 9.883 -81.348 1.00 84.88 497 GLU A C 1
ATOM 3964 O O . GLU A 1 497 ? 38.122 10.438 -80.969 1.00 84.88 497 GLU A O 1
ATOM 3969 N N . TRP A 1 498 ? 40.236 10.569 -81.768 1.00 85.25 498 TRP A N 1
ATOM 3970 C CA . TRP A 1 498 ? 40.337 12.033 -81.788 1.00 85.25 498 TRP A CA 1
ATOM 3971 C C . TRP A 1 498 ? 39.488 12.647 -82.917 1.00 85.25 498 TRP A C 1
ATOM 3973 O O . TRP A 1 498 ? 39.987 13.161 -83.915 1.00 85.25 498 TRP A O 1
ATOM 3983 N N . LYS A 1 499 ? 38.162 12.562 -82.766 1.00 84.19 499 LYS A N 1
ATOM 3984 C CA . LYS A 1 499 ? 37.157 13.114 -83.684 1.00 84.19 499 LYS A CA 1
ATOM 3985 C C . LYS A 1 499 ? 36.187 14.022 -82.941 1.00 84.19 499 LYS A C 1
ATOM 3987 O O . LYS A 1 499 ? 35.674 13.680 -81.874 1.00 84.19 499 LYS A O 1
ATOM 3992 N N . ARG A 1 500 ? 35.846 15.155 -83.561 1.00 81.38 500 ARG A N 1
ATOM 3993 C CA . ARG A 1 500 ? 34.924 16.155 -82.994 1.00 81.38 500 ARG A CA 1
ATOM 3994 C C . ARG A 1 500 ? 33.541 15.580 -82.665 1.00 81.38 500 ARG A C 1
ATOM 3996 O O . ARG A 1 500 ? 32.916 16.001 -81.694 1.00 81.38 500 ARG A O 1
ATOM 4003 N N . GLU A 1 501 ? 33.059 14.636 -83.468 1.00 83.62 501 GLU A N 1
ATOM 4004 C CA . GLU A 1 501 ? 31.784 13.940 -83.244 1.00 83.62 501 GLU A CA 1
ATOM 4005 C C . GLU A 1 501 ? 31.814 13.084 -81.975 1.00 83.62 501 GLU A C 1
ATOM 4007 O O . GLU A 1 501 ? 30.879 13.141 -81.181 1.00 83.62 501 GLU A O 1
ATOM 4012 N N . ASN A 1 502 ? 32.924 12.382 -81.732 1.00 86.56 502 ASN A N 1
ATOM 4013 C CA . ASN A 1 502 ? 33.108 11.488 -80.590 1.00 86.56 502 ASN A CA 1
ATOM 4014 C C . ASN A 1 502 ? 33.020 12.254 -79.257 1.00 86.56 502 ASN A C 1
ATOM 4016 O O . ASN A 1 502 ? 32.296 11.871 -78.339 1.00 86.56 502 ASN A O 1
ATOM 4020 N N . ILE A 1 503 ? 33.685 13.411 -79.192 1.00 84.50 503 ILE A N 1
ATOM 4021 C CA . ILE A 1 503 ? 33.689 14.292 -78.017 1.00 84.50 503 ILE A CA 1
ATOM 4022 C C . ILE A 1 503 ? 32.316 14.947 -77.792 1.00 84.50 503 ILE A C 1
ATOM 4024 O O . ILE A 1 503 ? 31.826 14.999 -76.663 1.00 84.50 503 ILE A O 1
ATOM 4028 N N . LYS A 1 504 ? 31.644 15.402 -78.860 1.00 84.75 504 LYS A N 1
ATOM 4029 C CA . LYS A 1 504 ? 30.273 15.936 -78.764 1.00 84.75 504 LYS A CA 1
ATOM 4030 C C . LYS A 1 504 ? 29.279 14.879 -78.280 1.00 84.75 504 LYS A C 1
ATOM 4032 O O . LYS A 1 504 ? 28.408 15.194 -77.470 1.00 84.75 504 LYS A O 1
ATOM 4037 N N . ASN A 1 505 ? 29.396 13.646 -78.767 1.00 88.38 505 ASN A N 1
ATOM 4038 C CA . ASN A 1 505 ? 28.530 12.546 -78.358 1.00 88.38 505 ASN A CA 1
ATOM 4039 C C . ASN A 1 505 ? 28.771 12.171 -76.893 1.00 88.38 505 ASN A C 1
ATOM 4041 O O . ASN A 1 505 ? 27.801 12.024 -76.154 1.00 88.38 505 ASN A O 1
ATOM 4045 N N . LEU A 1 506 ? 30.026 12.141 -76.434 1.00 88.19 506 LEU A N 1
ATOM 4046 C CA . LEU A 1 506 ? 30.347 11.961 -75.015 1.00 88.19 506 LEU A CA 1
ATOM 4047 C C . LEU A 1 506 ? 29.704 13.043 -74.136 1.00 88.19 506 LEU A C 1
ATOM 4049 O O . LEU A 1 506 ? 29.040 12.725 -73.153 1.00 88.19 506 LEU A O 1
ATOM 4053 N N . ALA A 1 507 ? 29.815 14.314 -74.523 1.00 85.56 507 ALA A N 1
ATOM 4054 C CA . ALA A 1 507 ? 29.198 15.415 -73.785 1.00 85.56 507 ALA A CA 1
ATOM 4055 C C . ALA A 1 507 ? 27.664 15.302 -73.713 1.00 85.56 507 ALA A C 1
ATOM 4057 O O . ALA A 1 507 ? 27.064 15.561 -72.669 1.00 85.56 507 ALA A O 1
ATOM 4058 N N . ARG A 1 508 ? 27.017 14.872 -74.806 1.00 86.69 508 ARG A N 1
ATOM 4059 C CA . ARG A 1 508 ? 25.569 14.603 -74.836 1.00 86.69 508 ARG A CA 1
ATOM 4060 C C . ARG A 1 508 ? 25.190 13.448 -73.913 1.00 86.69 508 ARG A C 1
ATOM 4062 O O . ARG A 1 508 ? 24.240 13.591 -73.152 1.00 86.69 508 ARG A O 1
ATOM 4069 N N . MET A 1 509 ? 25.946 12.351 -73.934 1.00 87.38 509 MET A N 1
ATOM 4070 C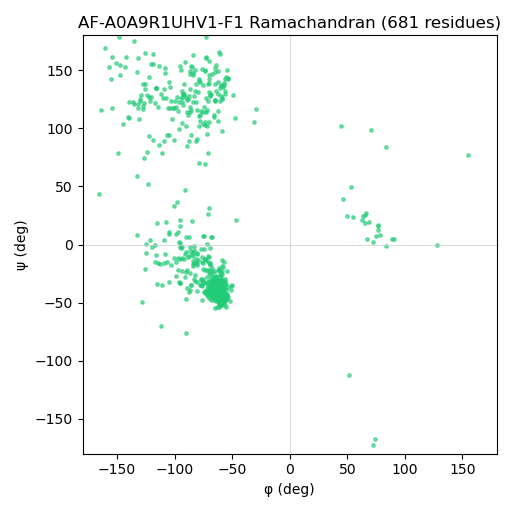 CA . MET A 1 509 ? 25.713 11.202 -73.053 1.00 87.38 509 MET A CA 1
ATOM 4071 C C . MET A 1 509 ? 25.853 11.581 -71.578 1.00 87.38 509 MET A C 1
ATOM 4073 O O . MET A 1 509 ? 24.990 11.228 -70.780 1.00 87.38 509 MET A O 1
ATOM 4077 N N . LEU A 1 510 ? 26.869 12.371 -71.219 1.00 86.31 510 LEU A N 1
ATOM 4078 C CA . LEU A 1 510 ? 27.043 12.876 -69.853 1.00 86.31 510 LEU A CA 1
ATOM 4079 C C . LEU A 1 510 ? 25.914 13.829 -69.432 1.00 86.31 510 LEU A C 1
ATOM 4081 O O . LEU A 1 510 ? 25.497 13.821 -68.275 1.00 86.31 510 LEU A O 1
ATOM 4085 N N . ARG A 1 511 ? 25.360 14.613 -70.365 1.00 84.88 511 ARG A N 1
ATOM 4086 C CA . ARG A 1 511 ? 24.176 15.445 -70.107 1.00 84.88 511 ARG A CA 1
ATOM 4087 C C . ARG A 1 511 ? 22.915 14.604 -69.896 1.00 84.88 511 ARG A C 1
ATOM 4089 O O . ARG A 1 511 ? 22.157 14.886 -68.973 1.00 84.88 511 ARG A O 1
ATOM 4096 N N . CYS A 1 512 ? 22.698 13.569 -70.707 1.00 84.44 512 CYS A N 1
ATOM 4097 C CA . CYS A 1 512 ? 21.602 12.617 -70.507 1.00 84.44 512 CYS A CA 1
ATOM 4098 C C . CYS A 1 512 ? 21.740 11.891 -69.165 1.00 84.44 512 CYS A C 1
ATOM 4100 O O . CYS A 1 512 ? 20.762 11.794 -68.433 1.00 84.44 512 CYS A O 1
ATOM 4102 N N . PHE A 1 513 ? 22.959 11.478 -68.807 1.00 85.38 513 PHE A N 1
ATOM 4103 C CA . PHE A 1 513 ? 23.269 10.880 -67.513 1.00 85.38 513 PHE A CA 1
ATOM 4104 C C . PHE A 1 513 ? 22.954 11.821 -66.346 1.00 85.38 513 PHE A C 1
ATOM 4106 O O . PHE A 1 513 ? 22.386 11.385 -65.347 1.00 85.38 513 PHE A O 1
ATOM 4113 N N . HIS A 1 514 ? 23.270 13.112 -66.472 1.00 85.19 514 HIS A N 1
ATOM 4114 C CA . HIS A 1 514 ? 22.909 14.106 -65.464 1.00 85.19 514 HIS A CA 1
ATOM 4115 C C . HIS A 1 514 ? 21.391 14.208 -65.275 1.00 85.19 514 HIS A C 1
ATOM 4117 O O . HIS A 1 514 ? 20.916 14.166 -64.143 1.00 85.19 514 HIS A O 1
ATOM 4123 N N . ILE A 1 515 ? 20.633 14.274 -66.375 1.00 82.50 515 ILE A N 1
ATOM 4124 C CA . ILE A 1 515 ? 19.165 14.345 -66.338 1.00 82.50 515 ILE A CA 1
ATOM 4125 C C . ILE A 1 515 ? 18.567 13.066 -65.732 1.00 82.50 515 ILE A C 1
ATOM 4127 O O . ILE A 1 515 ? 17.628 13.150 -64.948 1.00 82.50 515 ILE A O 1
ATOM 4131 N N . SER A 1 516 ? 19.110 11.888 -66.055 1.00 79.25 516 SER A N 1
ATOM 4132 C CA . SER A 1 516 ? 18.560 10.606 -65.598 1.00 79.25 516 SER A CA 1
ATOM 4133 C C . SER A 1 516 ? 18.962 10.224 -64.170 1.00 79.25 516 SER A C 1
ATOM 4135 O O . SER A 1 516 ? 18.203 9.542 -63.489 1.00 79.25 516 SER A O 1
ATOM 4137 N N . SER A 1 517 ? 20.158 10.612 -63.713 1.00 80.50 517 SER A N 1
ATOM 4138 C CA . SER A 1 517 ? 20.691 10.231 -62.391 1.00 80.50 517 SER A CA 1
ATOM 4139 C C . SER A 1 517 ? 20.609 11.341 -61.338 1.00 80.50 517 SER A C 1
ATOM 4141 O O . SER A 1 517 ? 20.747 11.069 -60.144 1.00 80.50 517 SER A O 1
ATOM 4143 N N . GLY A 1 518 ? 20.434 12.597 -61.764 1.00 79.69 518 GLY A N 1
ATOM 4144 C CA . GLY A 1 518 ? 20.551 13.780 -60.910 1.00 79.69 518 GLY A CA 1
ATOM 4145 C C . GLY A 1 518 ? 21.991 14.124 -60.498 1.00 79.69 518 GLY A C 1
ATOM 4146 O O . GLY A 1 518 ? 22.192 15.083 -59.757 1.00 79.69 518 GLY A O 1
ATOM 4147 N N . LEU A 1 519 ? 23.007 13.378 -60.955 1.00 80.75 519 LEU A N 1
ATOM 4148 C CA . LEU A 1 519 ? 24.418 13.634 -60.639 1.00 80.75 519 LEU A CA 1
ATOM 4149 C C . LEU A 1 519 ? 25.035 14.582 -61.672 1.00 80.75 519 LEU A C 1
ATOM 4151 O O . LEU A 1 519 ? 24.970 14.332 -62.874 1.00 80.75 519 LEU A O 1
ATOM 4155 N N . LYS A 1 520 ? 25.617 15.700 -61.230 1.00 81.12 520 LYS A N 1
ATOM 4156 C CA . LYS A 1 520 ? 26.236 16.702 -62.114 1.00 81.12 520 LYS A CA 1
ATOM 4157 C C . LYS A 1 520 ? 27.725 16.413 -62.292 1.00 81.12 520 LYS A C 1
ATOM 4159 O O . LYS A 1 520 ? 28.458 16.312 -61.313 1.00 81.12 520 LYS A O 1
ATOM 4164 N N . VAL A 1 521 ? 28.179 16.327 -63.542 1.00 80.50 521 VAL A N 1
ATOM 4165 C CA . VAL A 1 521 ? 29.611 16.233 -63.857 1.00 80.50 521 VAL A CA 1
ATOM 4166 C C . VAL A 1 521 ? 30.280 17.563 -63.525 1.00 80.50 521 VAL A C 1
ATOM 4168 O O . VAL A 1 521 ? 29.838 18.624 -63.969 1.00 80.50 521 VAL A O 1
ATOM 4171 N N . ASN A 1 522 ? 31.359 17.511 -62.747 1.00 80.69 522 ASN A N 1
ATOM 4172 C CA . ASN A 1 522 ? 32.162 18.687 -62.450 1.00 80.69 522 ASN A CA 1
ATOM 4173 C C . ASN A 1 522 ? 33.132 18.957 -63.613 1.00 80.69 522 ASN A C 1
ATOM 4175 O O . ASN A 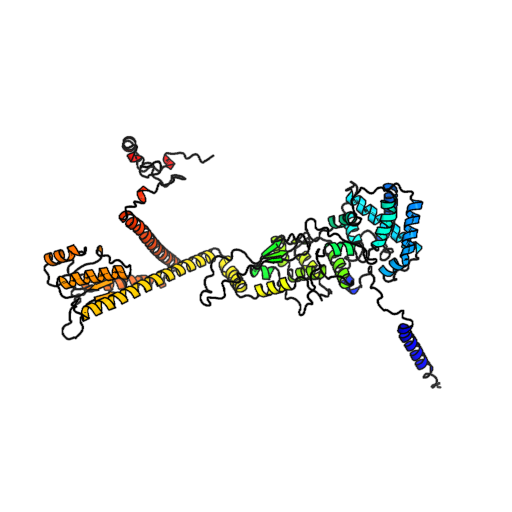1 522 ? 34.260 18.460 -63.635 1.00 80.69 522 ASN A O 1
ATOM 4179 N N . PHE A 1 523 ? 32.677 19.734 -64.599 1.00 80.25 523 PHE A N 1
ATOM 4180 C CA . PHE A 1 523 ? 33.474 20.066 -65.784 1.00 80.25 523 PHE A CA 1
ATOM 4181 C C . PHE A 1 523 ? 34.728 20.897 -65.455 1.00 80.25 523 PHE A C 1
ATOM 4183 O O . PHE A 1 523 ? 35.743 20.717 -66.117 1.00 80.25 523 PHE A O 1
ATOM 4190 N N . HIS A 1 524 ? 34.729 21.680 -64.367 1.00 76.38 524 HIS A N 1
ATOM 4191 C CA . HIS A 1 524 ? 35.920 22.410 -63.900 1.00 76.38 524 HIS A CA 1
ATOM 4192 C C . HIS A 1 524 ? 37.042 21.489 -63.403 1.00 76.38 524 HIS A C 1
ATOM 4194 O O . HIS A 1 524 ? 38.217 21.818 -63.526 1.00 76.38 524 HIS A O 1
ATOM 4200 N N . LYS A 1 525 ? 36.701 20.317 -62.853 1.00 78.88 525 LYS A N 1
ATOM 4201 C CA . LYS A 1 525 ? 37.685 19.284 -62.480 1.00 78.88 525 LYS A CA 1
ATOM 4202 C C . LYS A 1 525 ? 38.013 18.327 -63.629 1.00 78.88 525 LYS A C 1
ATOM 4204 O O . LYS A 1 525 ? 38.940 17.528 -63.510 1.00 78.88 525 LYS A O 1
ATOM 4209 N N . SER A 1 526 ? 37.268 18.394 -64.731 1.00 84.19 526 SER A N 1
ATOM 4210 C CA . SER A 1 526 ? 37.430 17.505 -65.880 1.00 84.19 526 SER A CA 1
ATOM 4211 C C . SER A 1 526 ? 38.485 18.052 -66.839 1.00 84.19 526 SER A C 1
ATOM 4213 O O . SER A 1 526 ? 38.480 19.229 -67.196 1.00 84.19 526 SER A O 1
ATOM 4215 N N . ARG A 1 527 ? 39.393 17.183 -67.289 1.00 84.69 527 ARG A N 1
ATOM 4216 C CA . ARG A 1 527 ? 40.491 17.544 -68.195 1.00 84.69 527 ARG A CA 1
ATOM 4217 C C . ARG A 1 527 ? 40.426 16.722 -69.468 1.00 84.69 527 ARG A C 1
ATOM 4219 O O . ARG A 1 527 ? 40.089 15.541 -69.427 1.00 84.69 527 ARG A O 1
ATOM 4226 N N . VAL A 1 528 ? 40.781 17.342 -70.588 1.00 85.94 528 VAL A N 1
ATOM 4227 C CA . VAL A 1 528 ? 40.842 16.673 -71.894 1.00 85.94 528 VAL A CA 1
ATOM 4228 C C . VAL A 1 528 ? 42.278 16.670 -72.393 1.00 85.94 528 VAL A C 1
ATOM 4230 O O . VAL A 1 528 ? 42.965 17.691 -72.348 1.00 85.94 528 VAL A O 1
ATOM 4233 N N . PHE A 1 529 ? 42.708 15.514 -72.892 1.00 84.19 529 PHE A N 1
ATOM 4234 C CA . PHE A 1 529 ? 44.066 15.269 -73.359 1.00 84.19 529 PHE A CA 1
ATOM 4235 C C . PHE A 1 529 ? 44.027 14.844 -74.828 1.00 84.19 529 PHE A C 1
ATOM 4237 O O . PHE A 1 529 ? 43.365 13.865 -75.168 1.00 84.19 529 PHE A O 1
ATOM 4244 N N . GLY A 1 530 ? 44.736 15.571 -75.693 1.00 82.75 530 GLY A N 1
ATOM 4245 C CA . GLY A 1 530 ? 44.938 15.185 -77.091 1.00 82.75 530 GLY A CA 1
ATOM 4246 C C . GLY A 1 530 ? 46.272 14.474 -77.271 1.00 82.75 530 GLY A C 1
ATOM 4247 O O . GLY A 1 530 ? 47.324 15.077 -77.073 1.00 82.75 530 GLY A O 1
ATOM 4248 N N . ILE A 1 531 ? 46.246 13.194 -77.641 1.00 79.50 531 ILE A N 1
ATOM 4249 C CA . ILE A 1 531 ? 47.459 12.414 -77.919 1.00 79.50 531 ILE A CA 1
ATOM 4250 C C . ILE A 1 531 ? 47.834 12.627 -79.387 1.00 79.50 531 ILE A C 1
ATOM 4252 O O . ILE A 1 531 ? 47.082 12.234 -80.272 1.00 79.50 531 ILE A O 1
ATOM 4256 N N . GLY A 1 532 ? 48.974 13.274 -79.644 1.00 73.56 532 GLY A N 1
ATOM 4257 C CA . GLY A 1 532 ? 49.416 13.608 -81.006 1.00 73.56 532 GLY A CA 1
ATOM 4258 C C . GLY A 1 532 ? 48.665 14.778 -81.659 1.00 73.56 532 GLY A C 1
ATOM 4259 O O . GLY A 1 532 ? 48.892 15.053 -82.832 1.00 73.56 532 GLY A O 1
ATOM 4260 N N . ALA A 1 533 ? 47.800 15.476 -80.913 1.00 80.69 533 ALA A N 1
ATOM 4261 C CA . ALA A 1 533 ? 47.072 16.656 -81.380 1.00 80.69 533 ALA A CA 1
ATOM 4262 C C . ALA A 1 533 ? 47.807 17.955 -81.016 1.00 80.69 533 ALA A C 1
ATOM 4264 O O . ALA A 1 533 ? 48.479 18.038 -79.983 1.00 80.69 533 ALA A O 1
ATOM 4265 N N . HIS A 1 534 ? 47.653 18.996 -81.837 1.00 80.69 534 HIS A N 1
ATOM 4266 C CA . HIS A 1 534 ? 48.292 20.285 -81.572 1.00 80.69 534 HIS A CA 1
ATOM 4267 C C . HIS A 1 534 ? 47.625 20.982 -80.362 1.00 80.69 534 HIS A C 1
ATOM 4269 O O . HIS A 1 534 ? 46.394 21.008 -80.289 1.00 80.69 534 HIS A O 1
ATOM 4275 N N . PRO A 1 535 ? 48.363 21.611 -79.424 1.00 80.25 535 PRO A N 1
ATOM 4276 C CA . PRO A 1 535 ? 47.776 22.202 -78.208 1.00 80.25 535 PRO A CA 1
ATOM 4277 C C . PRO A 1 535 ? 46.653 23.224 -78.462 1.00 80.25 535 PRO A C 1
ATOM 4279 O O . PRO A 1 535 ? 45.682 23.294 -77.710 1.00 80.25 535 PRO A O 1
ATOM 4282 N N . GLN A 1 536 ? 46.749 23.983 -79.557 1.00 80.81 536 GLN A N 1
ATOM 4283 C CA . GLN A 1 536 ? 45.709 24.931 -79.981 1.00 80.81 536 GLN A CA 1
ATOM 4284 C C . GLN A 1 536 ? 44.411 24.227 -80.416 1.00 80.81 536 GLN A C 1
ATOM 4286 O O . GLN A 1 536 ? 43.317 24.754 -80.220 1.00 80.81 536 GLN A O 1
ATOM 4291 N N . GLU A 1 537 ? 44.521 23.028 -80.988 1.00 80.88 537 GLU A N 1
ATOM 4292 C CA . GLU A 1 537 ? 43.383 22.206 -81.394 1.00 80.88 537 GLU A CA 1
ATOM 4293 C C . GLU A 1 537 ? 42.659 21.630 -80.172 1.00 80.88 537 GLU A C 1
ATOM 4295 O O . GLU A 1 537 ? 41.432 21.704 -80.095 1.00 80.88 537 GLU A O 1
ATOM 4300 N N . VAL A 1 538 ? 43.418 21.159 -79.175 1.00 82.56 538 VAL A N 1
ATOM 4301 C CA . VAL A 1 538 ? 42.879 20.697 -77.887 1.00 82.56 538 VAL A CA 1
ATOM 4302 C C . VAL A 1 538 ? 42.103 21.828 -77.207 1.00 82.56 538 VAL A C 1
ATOM 4304 O O . VAL A 1 538 ? 40.931 21.648 -76.889 1.00 82.56 538 VAL A O 1
ATOM 4307 N N . ALA A 1 539 ? 42.694 23.022 -77.079 1.00 81.94 539 ALA A N 1
ATOM 4308 C CA . ALA A 1 539 ? 42.028 24.185 -76.482 1.00 81.94 539 ALA A CA 1
ATOM 4309 C C . ALA A 1 539 ? 40.743 24.594 -77.229 1.00 81.94 539 ALA A C 1
ATOM 4311 O O . ALA A 1 539 ? 39.726 24.928 -76.615 1.00 81.94 539 ALA A O 1
ATOM 4312 N N . ARG A 1 540 ? 40.749 24.513 -78.566 1.00 81.50 540 ARG A N 1
ATOM 4313 C CA . ARG A 1 540 ? 39.570 24.802 -79.397 1.00 81.50 540 ARG A CA 1
ATOM 4314 C C . ARG A 1 540 ? 38.424 23.819 -79.146 1.00 81.50 540 ARG A C 1
ATOM 4316 O O . ARG A 1 540 ? 37.260 24.187 -79.299 1.00 81.50 540 ARG A O 1
ATOM 4323 N N . TRP A 1 541 ? 38.734 22.567 -78.814 1.00 79.06 541 TRP A N 1
ATOM 4324 C CA . TRP A 1 541 ? 37.739 21.513 -78.608 1.00 79.06 541 TRP A CA 1
ATOM 4325 C C . TRP A 1 541 ? 37.248 21.430 -77.159 1.00 79.06 541 TRP A C 1
ATOM 4327 O O . TRP A 1 541 ? 36.123 20.982 -76.938 1.00 79.06 541 TRP A O 1
ATOM 4337 N N . THR A 1 542 ? 38.028 21.910 -76.188 1.00 79.31 542 THR A N 1
ATOM 4338 C CA . THR A 1 542 ? 37.624 21.963 -74.775 1.00 79.31 542 THR A CA 1
ATOM 4339 C C . THR A 1 542 ? 36.783 23.183 -74.419 1.00 79.31 542 THR A C 1
ATOM 4341 O O . THR A 1 542 ? 35.918 23.076 -73.551 1.00 79.31 542 THR A O 1
ATOM 4344 N N . ALA A 1 543 ? 36.968 24.314 -75.111 1.00 75.75 543 ALA A N 1
ATOM 4345 C CA . ALA A 1 543 ? 36.245 25.557 -74.827 1.00 75.75 543 ALA A CA 1
ATOM 4346 C C . ALA A 1 543 ? 34.701 25.410 -74.817 1.00 75.75 543 ALA A C 1
ATOM 4348 O O . ALA A 1 543 ? 34.078 25.902 -73.879 1.00 75.75 543 ALA A O 1
ATOM 4349 N N . PRO A 1 544 ? 34.051 24.683 -75.755 1.00 71.69 544 PRO A N 1
ATOM 4350 C CA . PRO A 1 544 ? 32.597 24.472 -75.716 1.00 71.69 544 PRO A CA 1
ATOM 4351 C C . PRO A 1 544 ? 32.106 23.539 -74.597 1.00 71.69 544 PRO A C 1
ATOM 4353 O O . PRO A 1 544 ? 30.904 23.473 -74.354 1.00 71.69 544 PRO A O 1
ATOM 4356 N N . LEU A 1 545 ? 33.003 22.773 -73.967 1.00 71.62 545 LEU A N 1
ATOM 4357 C CA . LEU A 1 545 ? 32.681 21.820 -72.898 1.00 71.62 545 LEU A CA 1
ATOM 4358 C C . LEU A 1 545 ? 32.878 22.411 -71.498 1.00 71.62 545 LEU A C 1
ATOM 4360 O O . LEU A 1 545 ? 32.459 21.794 -70.525 1.00 71.62 545 LEU A O 1
ATOM 4364 N N . GLY A 1 546 ? 33.534 23.573 -71.394 1.00 71.56 546 GLY A N 1
ATOM 4365 C CA . GLY A 1 546 ? 33.924 24.156 -70.109 1.00 71.56 546 GLY A CA 1
ATOM 4366 C C . GLY A 1 546 ? 35.024 23.372 -69.381 1.00 71.56 546 GLY A C 1
ATOM 4367 O O . GLY A 1 546 ? 35.165 23.528 -68.172 1.00 71.56 546 GLY A O 1
ATOM 4368 N N . CYS A 1 547 ? 35.782 22.528 -70.095 1.00 80.94 547 CYS A N 1
ATOM 4369 C CA . CYS A 1 547 ? 36.904 21.756 -69.547 1.00 80.94 547 CYS A CA 1
ATOM 4370 C C . CYS A 1 547 ? 38.244 22.468 -69.783 1.00 80.94 547 CYS A C 1
ATOM 4372 O O . CYS A 1 547 ? 38.426 23.156 -70.791 1.00 80.94 547 CYS A O 1
ATOM 4374 N N . GLU A 1 548 ? 39.229 22.215 -68.922 1.00 79.69 548 GLU A N 1
ATOM 4375 C CA . GLU A 1 548 ? 40.595 22.704 -69.132 1.00 79.69 548 GLU A CA 1
ATOM 4376 C C . GLU A 1 548 ? 41.382 21.780 -70.089 1.00 79.69 548 GLU A C 1
ATOM 4378 O O . GLU A 1 548 ? 41.375 20.552 -69.910 1.00 79.69 548 GLU A O 1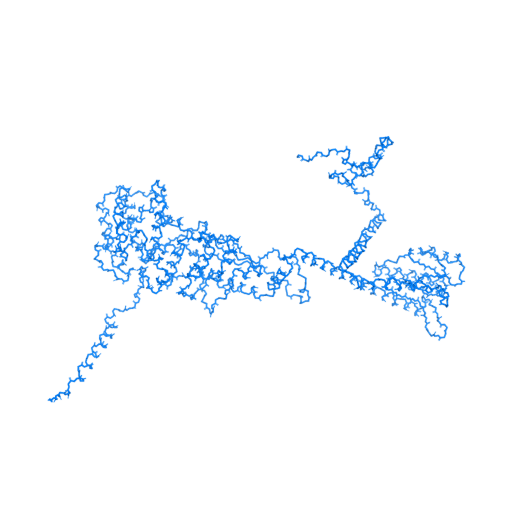
ATOM 4383 N N . PRO A 1 549 ? 42.077 22.327 -71.110 1.00 81.88 549 PRO A N 1
ATOM 4384 C CA . PRO A 1 549 ? 42.993 21.546 -71.936 1.00 81.88 549 PRO A CA 1
ATOM 4385 C C . PRO A 1 549 ? 44.232 21.155 -71.119 1.00 81.88 549 PRO A C 1
ATOM 4387 O O . PRO A 1 549 ? 44.766 21.960 -70.357 1.00 81.88 549 PRO A O 1
ATOM 4390 N N . SER A 1 550 ? 44.715 19.922 -71.273 1.00 80.50 550 SER A N 1
ATOM 4391 C CA . SER A 1 550 ? 45.888 19.438 -70.537 1.00 80.50 550 SER A CA 1
ATOM 4392 C C . SER A 1 550 ? 46.783 18.540 -71.403 1.00 80.50 550 SER A C 1
ATOM 4394 O O . SER A 1 550 ? 46.367 18.048 -72.452 1.00 80.50 550 SER A O 1
ATOM 4396 N N . SER A 1 551 ? 48.039 18.354 -70.988 1.00 79.44 551 SER A N 1
ATOM 4397 C CA . SER A 1 551 ? 49.067 17.600 -71.718 1.00 79.44 551 SER A CA 1
ATOM 4398 C C . SER A 1 551 ? 49.564 16.398 -70.913 1.00 79.44 551 SER A C 1
ATOM 4400 O O . SER A 1 551 ? 49.507 16.393 -69.684 1.00 79.44 551 SER A O 1
ATOM 4402 N N . LEU A 1 552 ? 50.082 15.377 -71.600 1.00 77.06 552 LEU A N 1
ATOM 4403 C CA . LEU A 1 552 ? 50.750 14.246 -70.949 1.00 77.06 552 LEU A CA 1
ATOM 4404 C C . LEU A 1 552 ? 52.104 14.684 -70.352 1.00 77.06 552 LEU A C 1
ATOM 4406 O O . LEU A 1 552 ? 52.781 15.510 -70.970 1.00 77.06 552 LEU A O 1
ATOM 4410 N N . PRO A 1 553 ? 52.542 14.119 -69.206 1.00 76.75 553 PRO A N 1
ATOM 4411 C CA . PRO A 1 553 ? 51.873 13.109 -68.370 1.00 76.75 553 PRO A CA 1
ATOM 4412 C C . PRO A 1 553 ? 50.893 13.695 -67.327 1.00 76.75 553 PRO A C 1
ATOM 4414 O O . PRO A 1 553 ? 51.103 14.797 -66.827 1.00 76.75 553 PRO A O 1
ATOM 4417 N N . PHE A 1 554 ? 49.871 12.929 -66.919 1.00 77.81 554 PHE A N 1
ATOM 4418 C CA . PHE A 1 554 ? 48.908 13.307 -65.860 1.00 77.81 554 PHE A CA 1
ATOM 4419 C C . PHE A 1 554 ? 48.813 12.248 -64.755 1.00 77.81 554 PHE A C 1
ATOM 4421 O O . PHE A 1 554 ? 49.271 11.131 -64.936 1.00 77.81 554 PHE A O 1
ATOM 4428 N N . THR A 1 555 ? 48.229 12.569 -63.595 1.00 75.31 555 THR A N 1
ATOM 4429 C CA . THR A 1 555 ? 48.039 11.591 -62.504 1.00 75.31 555 THR A CA 1
ATOM 4430 C C . THR A 1 555 ? 46.607 11.057 -62.505 1.00 75.31 555 THR A C 1
ATOM 4432 O O . THR A 1 555 ? 45.680 11.847 -62.370 1.00 75.31 555 THR A O 1
ATOM 4435 N N . TYR A 1 556 ? 46.426 9.736 -62.589 1.00 76.62 556 TYR A N 1
ATOM 4436 C CA . TYR A 1 556 ? 45.130 9.057 -62.440 1.00 76.62 556 TYR A CA 1
ATOM 4437 C C . TYR A 1 556 ? 45.215 8.003 -61.340 1.00 76.62 556 TYR A C 1
ATOM 4439 O O . TYR A 1 556 ? 46.165 7.220 -61.315 1.00 76.62 556 TYR A O 1
ATOM 4447 N N . LEU A 1 557 ? 44.282 8.030 -60.381 1.00 70.25 557 LEU A N 1
ATOM 4448 C CA . LEU A 1 557 ? 44.285 7.164 -59.186 1.00 70.25 557 LEU A CA 1
ATOM 4449 C C . LEU A 1 557 ? 45.624 7.136 -58.433 1.00 70.25 557 LEU A C 1
ATOM 4451 O O . LEU A 1 557 ? 45.957 6.208 -57.699 1.00 70.25 557 LEU A O 1
ATOM 4455 N N . GLY A 1 558 ? 46.409 8.198 -58.602 1.00 69.38 558 GLY A N 1
ATOM 4456 C CA . GLY A 1 558 ? 47.712 8.327 -57.992 1.00 69.38 558 GLY A CA 1
ATOM 4457 C C . GLY A 1 558 ? 48.914 7.776 -58.749 1.00 69.38 558 GLY A C 1
ATOM 4458 O O . GLY A 1 558 ? 50.027 7.823 -58.218 1.00 69.38 558 GLY A O 1
ATOM 4459 N N . VAL A 1 559 ? 48.711 7.301 -59.969 1.00 73.81 559 VAL A N 1
ATOM 4460 C CA . VAL A 1 559 ? 49.773 6.823 -60.850 1.00 73.81 559 VAL A CA 1
ATOM 4461 C C . VAL A 1 559 ? 49.952 7.827 -61.993 1.00 73.81 559 VAL A C 1
ATOM 4463 O O . VAL A 1 559 ? 48.952 8.287 -62.550 1.00 73.81 559 VAL A O 1
ATOM 4466 N N . PRO A 1 560 ? 51.191 8.217 -62.343 1.00 75.75 560 PRO A N 1
ATOM 4467 C CA . PRO A 1 560 ? 51.424 9.064 -63.504 1.00 75.75 560 PRO A CA 1
ATOM 4468 C C . PRO A 1 560 ? 51.207 8.269 -64.802 1.00 75.75 560 PRO A C 1
ATOM 4470 O O . PRO A 1 560 ? 51.933 7.324 -65.100 1.00 75.75 560 PRO A O 1
ATOM 4473 N N . VAL A 1 561 ? 50.207 8.667 -65.582 1.00 73.94 561 VAL A N 1
ATOM 4474 C CA . VAL A 1 561 ? 49.837 8.125 -66.893 1.00 73.94 561 VAL A CA 1
ATOM 4475 C C . VAL A 1 561 ? 50.512 8.950 -67.994 1.00 73.94 561 VAL A C 1
ATOM 4477 O O . VAL A 1 561 ? 50.490 10.182 -67.968 1.00 73.94 561 VAL A O 1
ATOM 4480 N N . GLY A 1 562 ? 51.140 8.272 -68.962 1.00 71.25 562 GLY A N 1
ATOM 4481 C CA . GLY A 1 562 ? 51.908 8.896 -70.052 1.00 71.25 562 GLY A CA 1
ATOM 4482 C C . GLY A 1 562 ? 53.357 9.254 -69.703 1.00 71.25 562 GLY A C 1
ATOM 4483 O O . GLY A 1 562 ? 54.084 9.753 -70.557 1.00 71.25 562 GLY A O 1
ATOM 4484 N N . ALA A 1 563 ? 53.794 9.001 -68.465 1.00 75.69 563 ALA A N 1
ATOM 4485 C CA . ALA A 1 563 ? 55.198 9.102 -68.073 1.00 75.69 563 ALA A CA 1
ATOM 4486 C C . ALA A 1 563 ? 55.941 7.796 -68.399 1.00 75.69 563 ALA A C 1
ATOM 4488 O O . ALA A 1 563 ? 55.347 6.719 -68.387 1.00 75.69 563 ALA A O 1
ATOM 4489 N N . ASN A 1 564 ? 57.254 7.866 -68.646 1.00 76.38 564 ASN A N 1
ATOM 4490 C CA . ASN A 1 564 ? 58.058 6.661 -68.847 1.00 76.38 564 ASN A CA 1
ATOM 4491 C C . ASN A 1 564 ? 58.246 5.920 -67.511 1.00 76.38 564 ASN A C 1
ATOM 4493 O O . ASN A 1 564 ? 59.158 6.220 -66.736 1.00 76.38 564 ASN A O 1
ATOM 4497 N N . MET A 1 565 ? 57.384 4.937 -67.255 1.00 71.00 565 MET A N 1
ATOM 4498 C CA . MET A 1 565 ? 57.395 4.140 -66.027 1.00 71.00 565 MET A CA 1
ATOM 4499 C C . MET A 1 565 ? 58.607 3.202 -65.913 1.00 71.00 565 MET A C 1
ATOM 4501 O O . MET A 1 565 ? 58.793 2.598 -64.864 1.00 71.00 565 MET A O 1
ATOM 4505 N N . ASN A 1 566 ? 59.499 3.132 -66.906 1.00 71.69 566 ASN A N 1
ATOM 4506 C CA . ASN A 1 566 ? 60.780 2.431 -66.752 1.00 71.69 566 ASN A CA 1
ATOM 4507 C C . ASN A 1 566 ? 61.802 3.248 -65.934 1.00 71.69 566 ASN A C 1
ATOM 4509 O O . ASN A 1 566 ? 62.838 2.726 -65.531 1.00 71.69 566 ASN A O 1
ATOM 4513 N N . LEU A 1 567 ? 61.529 4.529 -65.647 1.00 72.00 567 LEU A N 1
ATOM 4514 C CA . LEU A 1 567 ? 62.415 5.392 -64.863 1.00 72.00 567 LEU A CA 1
ATOM 4515 C C . LEU A 1 567 ? 61.972 5.474 -63.393 1.00 72.00 567 LEU A C 1
ATOM 4517 O O . LEU A 1 567 ? 60.858 5.902 -63.085 1.00 72.00 567 LEU A O 1
ATOM 4521 N N . ARG A 1 568 ? 62.897 5.190 -62.461 1.00 67.06 568 ARG A N 1
ATOM 4522 C CA . ARG A 1 568 ? 62.672 5.235 -60.996 1.00 67.06 568 ARG A CA 1
ATOM 4523 C C . ARG A 1 568 ? 62.022 6.538 -60.509 1.00 67.06 568 ARG A C 1
ATOM 4525 O O . ARG A 1 568 ? 61.205 6.511 -59.592 1.00 67.06 568 ARG A O 1
ATOM 4532 N N . LYS A 1 569 ? 62.348 7.677 -61.132 1.00 74.50 569 LYS A N 1
ATOM 4533 C CA . LYS A 1 569 ? 61.808 8.999 -60.762 1.00 74.50 569 LYS A CA 1
ATOM 4534 C C . LYS A 1 569 ? 60.278 9.083 -60.858 1.00 74.50 569 LYS A C 1
ATOM 4536 O O . LYS A 1 569 ? 59.668 9.776 -60.053 1.00 74.50 569 LYS A O 1
ATOM 4541 N N . HIS A 1 570 ? 59.657 8.350 -61.785 1.00 72.62 570 HIS A N 1
ATOM 4542 C CA . HIS A 1 570 ? 58.204 8.375 -61.984 1.00 72.62 570 HIS A CA 1
ATOM 4543 C C . HIS A 1 570 ? 57.441 7.433 -61.033 1.00 72.62 570 HIS A C 1
ATOM 4545 O O . HIS A 1 570 ? 56.246 7.619 -60.831 1.00 72.62 570 HIS A O 1
ATOM 4551 N N . TRP A 1 571 ? 58.128 6.509 -60.348 1.00 74.44 571 TRP A N 1
ATOM 4552 C CA . TRP A 1 571 ? 57.547 5.675 -59.280 1.00 74.44 571 TRP A CA 1
ATOM 4553 C C . TRP A 1 571 ? 57.504 6.360 -57.911 1.00 74.44 571 TRP A C 1
ATOM 4555 O O . TRP A 1 571 ? 56.784 5.919 -57.012 1.00 74.44 571 TRP A O 1
ATOM 4565 N N . LYS A 1 572 ? 58.252 7.456 -57.737 1.00 73.56 572 LYS A N 1
ATOM 4566 C CA . LYS A 1 572 ? 58.392 8.153 -56.454 1.00 73.56 572 LYS A CA 1
ATOM 4567 C C . LYS A 1 572 ? 57.052 8.561 -55.801 1.00 73.56 572 LYS A C 1
ATOM 4569 O O . LYS A 1 572 ? 56.896 8.268 -54.619 1.00 73.56 572 LYS A O 1
ATOM 4574 N N . PRO A 1 573 ? 56.041 9.100 -56.517 1.00 71.12 573 PRO A N 1
ATOM 4575 C CA . PRO A 1 573 ? 54.741 9.444 -55.918 1.00 71.12 573 PRO A CA 1
ATOM 4576 C C . PRO A 1 573 ? 53.948 8.246 -55.371 1.00 71.12 573 PRO A C 1
ATOM 4578 O O . PRO A 1 573 ? 53.131 8.395 -54.460 1.00 71.12 573 PRO A O 1
ATOM 4581 N N . VAL A 1 574 ? 54.157 7.055 -55.937 1.00 72.62 574 VAL A N 1
ATOM 4582 C CA . VAL A 1 574 ? 53.528 5.814 -55.464 1.00 72.62 574 VAL A CA 1
ATOM 4583 C C . VAL A 1 574 ? 54.236 5.344 -54.194 1.00 72.62 574 VAL A C 1
ATOM 4585 O O . VAL A 1 574 ? 53.584 5.091 -53.183 1.00 72.62 574 VAL A O 1
ATOM 4588 N N . VAL A 1 575 ? 55.572 5.320 -54.215 1.00 74.50 575 VAL A N 1
ATOM 4589 C CA . VAL A 1 575 ? 56.419 4.941 -53.071 1.00 74.50 575 VAL A CA 1
ATOM 4590 C C . VAL A 1 575 ? 56.204 5.871 -51.873 1.00 74.50 575 VAL A C 1
ATOM 4592 O O . VAL A 1 575 ? 56.004 5.399 -50.755 1.00 74.50 575 VAL A O 1
ATOM 4595 N N . ASP A 1 576 ? 56.148 7.185 -52.095 1.00 74.19 576 ASP A N 1
ATOM 4596 C CA . ASP A 1 576 ? 55.908 8.172 -51.036 1.00 74.19 576 ASP A CA 1
ATOM 4597 C C . ASP A 1 576 ? 54.523 7.960 -50.382 1.00 74.19 576 ASP A C 1
ATOM 4599 O O . ASP A 1 576 ? 54.376 8.067 -49.163 1.00 74.19 576 ASP A O 1
ATOM 4603 N N . ARG A 1 577 ? 53.513 7.535 -51.154 1.00 68.88 577 ARG A N 1
ATOM 4604 C CA . ARG A 1 577 ? 52.194 7.148 -50.625 1.00 68.88 577 ARG A CA 1
ATOM 4605 C C . ARG A 1 577 ? 52.242 5.908 -49.734 1.00 68.88 577 ARG A C 1
ATOM 4607 O O . ARG A 1 577 ? 51.567 5.875 -48.703 1.00 68.88 577 ARG A O 1
ATOM 4614 N N . PHE A 1 578 ? 53.026 4.900 -50.113 1.00 69.88 578 PHE A N 1
ATOM 4615 C CA . PHE A 1 578 ? 53.253 3.726 -49.269 1.00 69.88 578 PHE A CA 1
ATOM 4616 C C . PHE A 1 578 ? 53.970 4.107 -47.972 1.00 69.88 578 PHE A C 1
ATOM 4618 O O . PHE A 1 578 ? 53.550 3.659 -46.906 1.00 69.88 578 PHE A O 1
ATOM 4625 N N . HIS A 1 579 ? 54.964 4.998 -48.022 1.00 68.88 579 HIS A N 1
ATOM 4626 C CA . HIS A 1 579 ? 55.629 5.505 -46.819 1.00 68.88 579 HIS A CA 1
ATOM 4627 C C . HIS A 1 579 ? 54.667 6.238 -45.871 1.00 68.88 579 HIS A C 1
ATOM 4629 O O . HIS A 1 579 ? 54.727 6.012 -44.663 1.00 68.88 579 HIS A O 1
ATOM 4635 N N . VAL A 1 580 ? 53.739 7.048 -46.395 1.00 67.25 580 VAL A N 1
ATOM 4636 C CA . VAL A 1 580 ? 52.706 7.732 -45.591 1.00 67.25 580 VAL A CA 1
ATOM 4637 C C . VAL A 1 580 ? 51.707 6.747 -44.964 1.00 67.25 580 VAL A C 1
ATOM 4639 O O . VAL A 1 580 ? 51.278 6.929 -43.826 1.00 67.25 580 VAL A O 1
ATOM 4642 N N . LYS A 1 581 ? 51.334 5.671 -45.665 1.00 61.62 581 LYS A N 1
ATOM 4643 C CA . LYS A 1 581 ? 50.467 4.629 -45.083 1.00 61.62 581 LYS A CA 1
ATOM 4644 C C . LYS A 1 581 ? 51.201 3.789 -44.030 1.00 61.62 581 LYS A C 1
ATOM 4646 O O . LYS A 1 581 ? 50.627 3.479 -42.988 1.00 61.62 581 LYS A O 1
ATOM 4651 N N . LEU A 1 582 ? 52.476 3.474 -44.256 1.00 59.41 582 LEU A N 1
ATOM 4652 C CA . LEU A 1 582 ? 53.318 2.734 -43.310 1.00 59.41 582 LEU A CA 1
ATOM 4653 C C . LEU A 1 582 ? 53.602 3.534 -42.030 1.00 59.41 582 LEU A C 1
ATOM 4655 O O . LEU A 1 582 ? 53.599 2.964 -40.938 1.00 59.41 582 LEU A O 1
ATOM 4659 N N . SER A 1 583 ? 53.779 4.855 -42.123 1.00 58.41 583 SER A N 1
ATOM 4660 C CA . SER A 1 583 ? 53.938 5.707 -40.938 1.00 58.41 583 SER A CA 1
ATOM 4661 C C . SER A 1 583 ? 52.668 5.759 -40.077 1.00 58.41 583 SER A C 1
ATOM 4663 O O . SER A 1 583 ? 52.770 5.801 -38.852 1.00 58.41 583 SER A O 1
ATOM 4665 N N . SER A 1 584 ? 51.478 5.640 -40.680 1.00 54.28 584 SER A N 1
ATOM 4666 C CA . SER A 1 584 ? 50.211 5.470 -39.953 1.00 54.28 584 SER A CA 1
ATOM 4667 C C . SER A 1 584 ? 50.112 4.121 -39.228 1.00 54.28 584 SER A C 1
ATOM 4669 O O . SER A 1 584 ? 49.580 4.070 -38.121 1.00 54.28 584 SER A O 1
ATOM 4671 N N . TRP A 1 585 ? 50.653 3.033 -39.782 1.00 51.72 585 TRP A N 1
ATOM 4672 C CA . TRP A 1 585 ? 50.680 1.729 -39.100 1.00 51.72 585 TRP A CA 1
ATOM 4673 C C . TRP A 1 585 ? 51.623 1.699 -37.892 1.00 51.72 585 TRP A C 1
ATOM 4675 O O . TRP A 1 585 ? 51.346 0.995 -36.919 1.00 51.72 585 TRP A O 1
ATOM 4685 N N . LYS A 1 586 ? 52.651 2.558 -37.882 1.00 52.97 586 LYS A N 1
ATOM 4686 C CA . LYS A 1 586 ? 53.502 2.838 -36.711 1.00 52.97 586 LYS A CA 1
ATOM 4687 C C . LYS A 1 586 ? 52.713 3.378 -35.502 1.00 52.97 586 LYS A C 1
ATOM 4689 O O . LYS A 1 586 ? 53.223 3.380 -34.388 1.00 52.97 586 LYS A O 1
ATOM 4694 N N . SER A 1 587 ? 51.451 3.794 -35.681 1.00 48.28 587 SER A N 1
ATOM 4695 C CA . SER A 1 587 ? 50.577 4.213 -34.579 1.00 48.28 587 SER A CA 1
ATOM 4696 C C . SER A 1 587 ? 50.033 3.051 -33.737 1.00 48.28 587 SER A C 1
ATOM 4698 O O . SER A 1 587 ? 49.543 3.298 -32.635 1.00 48.28 587 SER A O 1
ATOM 4700 N N . LYS A 1 588 ? 50.091 1.796 -34.212 1.00 49.94 588 LYS A N 1
ATOM 4701 C CA . LYS A 1 588 ? 49.664 0.623 -33.420 1.00 49.94 588 LYS A CA 1
ATOM 4702 C C . LYS A 1 588 ? 50.598 0.334 -32.236 1.00 49.94 588 LYS A C 1
ATOM 4704 O O . LYS A 1 588 ? 50.172 -0.318 -31.289 1.00 49.94 588 LYS A O 1
ATOM 4709 N N . THR A 1 589 ? 51.812 0.887 -32.249 1.00 50.38 589 THR A N 1
ATOM 4710 C CA . THR A 1 589 ? 52.799 0.834 -31.156 1.00 50.38 589 THR A CA 1
ATOM 4711 C C . THR A 1 589 ? 52.814 2.096 -30.278 1.00 50.38 589 THR A C 1
ATOM 4713 O O . THR A 1 589 ? 53.705 2.245 -29.449 1.00 50.38 589 THR A O 1
ATOM 4716 N N . LEU A 1 590 ? 51.860 3.027 -30.442 1.00 49.88 590 LEU A N 1
ATOM 4717 C CA . LEU A 1 590 ? 51.772 4.243 -29.618 1.00 49.88 590 LEU A CA 1
ATOM 4718 C C . LEU A 1 590 ? 50.982 4.016 -28.318 1.00 49.88 590 LEU A C 1
ATOM 4720 O O . LEU A 1 590 ? 49.997 3.272 -28.284 1.00 49.88 590 LEU A O 1
ATOM 4724 N N . SER A 1 591 ? 51.399 4.721 -27.261 1.00 54.44 591 SER A N 1
ATOM 4725 C CA . SER A 1 591 ? 50.761 4.736 -25.939 1.00 54.44 591 SER A CA 1
ATOM 4726 C C . SER A 1 591 ? 49.313 5.257 -25.981 1.00 54.44 591 SER A C 1
ATOM 4728 O O . SER A 1 591 ? 48.871 5.857 -26.964 1.00 54.44 591 SER A O 1
ATOM 4730 N N . PHE A 1 592 ? 48.558 5.044 -24.897 1.00 46.94 592 PHE A N 1
ATOM 4731 C CA . PHE A 1 592 ? 47.146 5.439 -24.766 1.00 46.94 592 PHE A CA 1
ATOM 4732 C C . PHE A 1 592 ? 46.890 6.922 -25.120 1.00 46.94 592 PHE A C 1
ATOM 4734 O O . PHE A 1 592 ? 45.944 7.225 -25.848 1.00 46.94 592 PHE A O 1
ATOM 4741 N N . GLY A 1 593 ? 47.794 7.835 -24.736 1.00 45.69 593 GLY A N 1
ATOM 4742 C CA . GLY A 1 593 ? 47.722 9.255 -25.116 1.00 45.69 593 GLY A CA 1
ATOM 4743 C C . GLY A 1 593 ? 47.899 9.514 -26.622 1.00 45.69 593 GLY A C 1
ATOM 4744 O O . GLY A 1 593 ? 47.238 10.384 -27.189 1.00 45.69 593 GLY A O 1
ATOM 4745 N N . GLY A 1 594 ? 48.716 8.709 -27.311 1.00 47.66 594 GLY A N 1
ATOM 4746 C CA . GLY A 1 594 ? 48.872 8.772 -28.768 1.00 47.66 594 GLY A CA 1
ATOM 4747 C C . GLY A 1 594 ? 47.630 8.295 -29.529 1.00 47.66 594 GLY A C 1
ATOM 4748 O O . GLY A 1 594 ? 47.310 8.839 -30.586 1.00 47.66 594 GLY A O 1
ATOM 4749 N N . LYS A 1 595 ? 46.882 7.331 -28.973 1.00 49.97 595 LYS A N 1
ATOM 4750 C CA . LYS A 1 595 ? 45.608 6.855 -29.542 1.00 49.97 595 LYS A CA 1
ATOM 4751 C C . LYS A 1 595 ? 44.503 7.911 -29.430 1.00 49.97 595 LYS A C 1
ATOM 4753 O O . LYS A 1 595 ? 43.795 8.131 -30.409 1.00 49.97 595 LYS A O 1
ATOM 4758 N N . ILE A 1 596 ? 44.414 8.615 -28.298 1.00 50.47 596 ILE A N 1
ATOM 4759 C CA . ILE A 1 596 ? 43.460 9.723 -28.095 1.00 50.47 596 ILE A CA 1
ATOM 4760 C C . ILE A 1 596 ? 43.727 10.869 -29.078 1.00 50.47 596 ILE A C 1
ATOM 4762 O O . ILE A 1 596 ? 42.799 11.343 -29.730 1.00 50.47 596 ILE A O 1
ATOM 4766 N N . ASN A 1 597 ? 44.989 11.269 -29.265 1.00 50.41 597 ASN A N 1
ATOM 4767 C CA . ASN A 1 597 ? 45.328 12.321 -30.229 1.00 50.41 597 ASN A CA 1
ATOM 4768 C C . ASN A 1 597 ? 45.010 11.926 -31.678 1.00 50.41 597 ASN A C 1
ATOM 4770 O O . ASN A 1 597 ? 44.570 12.767 -32.461 1.00 50.41 597 ASN A O 1
ATOM 4774 N N . ASN A 1 598 ? 45.177 10.653 -32.042 1.00 48.78 598 ASN A N 1
ATOM 4775 C CA . ASN A 1 598 ? 44.851 10.174 -33.386 1.00 48.78 598 ASN A CA 1
ATOM 4776 C C . ASN A 1 598 ? 43.328 10.078 -33.621 1.00 48.78 598 ASN A C 1
ATOM 4778 O O . ASN A 1 598 ? 42.853 10.345 -34.728 1.00 48.78 598 ASN A O 1
ATOM 4782 N N . LEU A 1 599 ? 42.560 9.762 -32.570 1.00 46.50 599 LEU A N 1
ATOM 4783 C CA . LEU A 1 599 ? 41.095 9.800 -32.576 1.00 46.50 599 LEU A CA 1
ATOM 4784 C C . LEU A 1 599 ? 40.585 11.244 -32.712 1.00 46.50 599 LEU A C 1
ATOM 4786 O O . LEU A 1 599 ? 39.755 11.527 -33.571 1.00 46.50 599 LEU A O 1
ATOM 4790 N N . LEU A 1 600 ? 41.156 12.180 -31.945 1.00 46.28 600 LEU A N 1
ATOM 4791 C CA . LEU A 1 600 ? 40.893 13.619 -32.068 1.00 46.28 600 LEU A CA 1
ATOM 4792 C C . LEU A 1 600 ? 41.249 14.150 -33.460 1.00 46.28 600 LEU A C 1
ATOM 4794 O O . LEU A 1 600 ? 40.529 14.989 -33.993 1.00 46.28 600 LEU A O 1
ATOM 4798 N N . LEU A 1 601 ? 42.321 13.652 -34.083 1.00 49.59 601 LEU A N 1
ATOM 4799 C CA . LEU A 1 601 ? 42.691 14.017 -35.451 1.00 49.59 601 LEU A CA 1
ATOM 4800 C C . LEU A 1 601 ? 41.669 13.505 -36.481 1.00 49.59 601 LEU A C 1
ATOM 4802 O O . LEU A 1 601 ? 41.348 14.223 -37.427 1.00 49.59 601 LEU A O 1
ATOM 4806 N N . HIS A 1 602 ? 41.128 12.296 -36.295 1.00 50.03 602 HIS A N 1
ATOM 4807 C CA . HIS A 1 602 ? 40.056 11.758 -37.142 1.00 50.03 602 HIS A CA 1
ATOM 4808 C C . HIS A 1 602 ? 38.739 12.517 -36.955 1.00 50.03 602 HIS A C 1
ATOM 4810 O O . HIS A 1 602 ? 38.098 12.864 -37.944 1.00 50.03 602 HIS A O 1
ATOM 4816 N N . ILE A 1 603 ? 38.385 12.858 -35.714 1.00 49.12 603 ILE A N 1
ATOM 4817 C CA . ILE A 1 603 ? 37.217 13.688 -35.398 1.00 49.12 603 ILE A CA 1
ATOM 4818 C C . ILE A 1 603 ? 37.376 15.084 -36.018 1.00 49.12 603 ILE A C 1
ATOM 4820 O O . ILE A 1 603 ? 36.463 15.561 -36.683 1.00 49.12 603 ILE A O 1
ATOM 4824 N N . LYS A 1 604 ? 38.557 15.710 -35.915 1.00 44.81 604 LYS A N 1
ATOM 4825 C CA . LYS A 1 604 ? 38.849 16.996 -36.575 1.00 44.81 604 LYS A CA 1
ATOM 4826 C C . LYS A 1 604 ? 38.729 16.917 -38.101 1.00 44.81 604 LYS A C 1
ATOM 4828 O O . LYS A 1 604 ? 38.201 17.845 -38.702 1.00 44.81 604 LYS A O 1
ATOM 4833 N N . LYS A 1 605 ? 39.168 15.820 -38.733 1.00 47.31 605 LYS A N 1
ATOM 4834 C CA . LYS A 1 605 ? 39.011 15.608 -40.186 1.00 47.31 605 LYS A CA 1
ATOM 4835 C C . LYS A 1 605 ? 37.551 15.407 -40.601 1.00 47.31 605 LYS A C 1
ATOM 4837 O O . LYS A 1 605 ? 37.146 15.944 -41.627 1.00 47.31 605 LYS A O 1
ATOM 4842 N N . ALA A 1 606 ? 36.764 14.679 -39.810 1.00 43.47 606 ALA A N 1
ATOM 4843 C CA . ALA A 1 606 ? 35.336 14.488 -40.061 1.00 43.47 606 ALA A CA 1
ATOM 4844 C C . ALA A 1 606 ? 34.554 15.804 -39.905 1.00 43.47 606 ALA A C 1
ATOM 4846 O O . ALA A 1 606 ? 33.762 16.157 -40.776 1.00 43.47 606 ALA A O 1
ATOM 4847 N N . ILE A 1 607 ? 34.848 16.576 -38.853 1.00 42.91 607 ILE A N 1
ATOM 4848 C CA . ILE A 1 607 ? 34.273 17.908 -38.620 1.00 42.91 607 ILE A CA 1
ATOM 4849 C C . ILE A 1 607 ? 34.649 18.869 -39.759 1.00 42.91 607 ILE A C 1
ATOM 4851 O O . ILE A 1 607 ? 33.783 19.581 -40.258 1.00 42.91 607 ILE A O 1
ATOM 4855 N N . ALA A 1 608 ? 35.899 18.849 -40.235 1.00 46.91 608 ALA A N 1
ATOM 4856 C CA . ALA A 1 608 ? 36.323 19.660 -41.379 1.00 46.91 608 ALA A CA 1
ATOM 4857 C C . ALA A 1 608 ? 35.575 19.302 -42.680 1.00 46.91 608 ALA A C 1
ATOM 4859 O O . ALA A 1 608 ? 35.260 20.191 -43.464 1.00 46.91 608 ALA A O 1
ATOM 4860 N N . GLY A 1 609 ? 35.239 18.024 -42.900 1.00 48.38 609 GLY A N 1
ATOM 4861 C CA . GLY A 1 609 ? 34.429 17.592 -44.046 1.00 48.38 609 GLY A CA 1
ATOM 4862 C C . GLY A 1 609 ? 32.980 18.089 -43.987 1.00 48.38 609 GLY A C 1
ATOM 4863 O O . GLY A 1 609 ? 32.444 18.537 -44.997 1.00 48.38 609 GLY A O 1
ATOM 4864 N N . VAL A 1 610 ? 32.365 18.074 -42.800 1.00 45.09 610 VAL A N 1
ATOM 4865 C CA . VAL A 1 610 ? 31.011 18.616 -42.586 1.00 45.09 610 VAL A CA 1
ATOM 4866 C C . VAL A 1 610 ? 30.994 20.133 -42.775 1.00 45.09 610 VAL A C 1
ATOM 4868 O O . VAL A 1 610 ? 30.126 20.640 -43.478 1.00 45.09 610 VAL A O 1
ATOM 4871 N N . TRP A 1 611 ? 31.978 20.857 -42.232 1.00 41.09 611 TRP A N 1
ATOM 4872 C CA . TRP A 1 611 ? 32.081 22.306 -42.429 1.00 41.09 611 TRP A CA 1
ATOM 4873 C C . TRP A 1 611 ? 32.380 22.696 -43.876 1.00 41.09 611 TRP A C 1
ATOM 4875 O O . TRP A 1 611 ? 31.812 23.674 -44.342 1.00 41.09 611 TRP A O 1
ATOM 4885 N N . ASN A 1 612 ? 33.177 21.919 -44.616 1.00 45.03 612 ASN A N 1
ATOM 4886 C CA . ASN A 1 612 ? 33.357 22.141 -46.053 1.00 45.03 612 ASN A CA 1
ATOM 4887 C C . ASN A 1 612 ? 32.052 21.931 -46.834 1.00 45.03 612 ASN A C 1
ATOM 4889 O O . ASN A 1 612 ? 31.768 22.692 -47.750 1.00 45.03 612 ASN A O 1
ATOM 4893 N N . ASN A 1 613 ? 31.225 20.950 -46.460 1.00 48.09 613 ASN A N 1
ATOM 4894 C CA . ASN A 1 613 ? 29.917 20.760 -47.091 1.00 48.09 613 ASN A CA 1
ATOM 4895 C C . ASN A 1 613 ? 28.943 21.901 -46.756 1.00 48.09 613 ASN A C 1
ATOM 4897 O O . ASN A 1 613 ? 28.214 22.346 -47.634 1.00 48.09 613 ASN A O 1
ATOM 4901 N N . VAL A 1 614 ? 28.960 22.411 -45.521 1.00 45.59 614 VAL A N 1
ATOM 4902 C CA . VAL A 1 614 ? 28.163 23.583 -45.115 1.00 45.59 614 VAL A CA 1
ATOM 4903 C C . VAL A 1 614 ? 28.658 24.866 -45.799 1.00 45.59 614 VAL A C 1
ATOM 4905 O O . VAL A 1 614 ? 27.845 25.673 -46.235 1.00 45.59 614 VAL A O 1
ATOM 4908 N N . ALA A 1 615 ? 29.972 25.039 -45.954 1.00 48.72 615 ALA A N 1
ATOM 4909 C CA . ALA A 1 615 ? 30.558 26.171 -46.672 1.00 48.72 615 ALA A CA 1
ATOM 4910 C C . ALA A 1 615 ? 30.240 26.129 -48.178 1.00 48.72 615 ALA A C 1
ATOM 4912 O O . ALA A 1 615 ? 29.932 27.163 -48.761 1.00 48.72 615 ALA A O 1
ATOM 4913 N N . ASN A 1 616 ? 30.213 24.943 -48.794 1.00 49.00 616 ASN A N 1
ATOM 4914 C CA . ASN A 1 616 ? 29.819 24.795 -50.200 1.00 49.00 616 ASN A CA 1
ATOM 4915 C C . ASN A 1 616 ? 28.334 25.136 -50.429 1.00 49.00 616 ASN A C 1
ATOM 4917 O O . ASN A 1 616 ? 27.999 25.719 -51.453 1.00 49.00 616 ASN A O 1
ATOM 4921 N N . VAL A 1 617 ? 27.450 24.874 -49.455 1.00 51.47 617 VAL A N 1
ATOM 4922 C CA . VAL A 1 617 ? 26.039 25.313 -49.514 1.00 51.47 617 VAL A CA 1
ATOM 4923 C C . VAL A 1 617 ? 25.925 26.845 -49.553 1.00 51.47 617 VAL A C 1
ATOM 4925 O O . VAL A 1 617 ? 25.014 27.379 -50.181 1.00 51.47 617 VAL A O 1
ATOM 4928 N N . GLN A 1 618 ? 26.856 27.571 -48.924 1.00 49.12 618 GLN A N 1
ATOM 4929 C CA . GLN A 1 618 ? 26.901 29.037 -48.974 1.00 49.12 618 GLN A CA 1
ATOM 4930 C C . GLN A 1 618 ? 27.323 29.563 -50.359 1.00 49.12 618 GLN A C 1
ATOM 4932 O O . GLN A 1 618 ? 26.813 30.599 -50.790 1.00 49.12 618 GLN A O 1
ATOM 4937 N N . GLU A 1 619 ? 28.215 28.860 -51.066 1.00 52.75 619 GLU A N 1
ATOM 4938 C CA . GLU A 1 619 ? 28.581 29.178 -52.456 1.00 52.75 619 GLU A CA 1
ATOM 4939 C C . GLU A 1 619 ? 27.442 28.841 -53.433 1.00 52.75 619 GLU A C 1
ATOM 4941 O O . GLU A 1 619 ? 27.068 29.690 -54.242 1.00 52.75 619 GLU A O 1
ATOM 4946 N N . ASP A 1 620 ? 26.796 27.680 -53.277 1.00 53.50 620 ASP A N 1
ATOM 4947 C CA . ASP A 1 620 ? 25.652 27.261 -54.104 1.00 53.50 620 ASP A CA 1
ATOM 4948 C C . ASP A 1 620 ? 24.448 28.223 -53.978 1.00 53.50 620 ASP A C 1
ATOM 4950 O O . ASP A 1 620 ? 23.710 28.456 -54.939 1.00 53.50 620 ASP A O 1
ATOM 4954 N N . LEU A 1 621 ? 24.243 28.821 -52.798 1.00 47.94 621 LEU A N 1
ATOM 4955 C CA . LEU A 1 621 ? 23.185 29.811 -52.561 1.00 47.94 621 LEU A CA 1
ATOM 4956 C C . LEU A 1 621 ? 23.514 31.189 -53.164 1.00 47.94 621 LEU A C 1
ATOM 4958 O O . LEU A 1 621 ? 22.601 31.867 -53.646 1.00 47.94 621 LEU A O 1
ATOM 4962 N N . LYS A 1 622 ? 24.799 31.573 -53.234 1.00 51.59 622 LYS A N 1
ATOM 4963 C CA . LYS A 1 622 ? 25.245 32.782 -53.954 1.00 51.59 622 LYS A CA 1
ATOM 4964 C C . LYS A 1 622 ? 25.004 32.663 -55.461 1.00 51.59 622 LYS A C 1
ATOM 4966 O O . LYS A 1 622 ? 24.545 33.633 -56.065 1.00 51.59 622 LYS A O 1
ATOM 4971 N N . ASP A 1 623 ? 25.213 31.482 -56.041 1.00 58.00 623 ASP A N 1
ATOM 4972 C CA . ASP A 1 623 ? 24.946 31.208 -57.463 1.00 58.00 623 ASP A CA 1
ATOM 4973 C C . ASP A 1 623 ? 23.449 31.266 -57.824 1.00 58.00 623 ASP A C 1
ATOM 4975 O O . ASP A 1 623 ? 23.087 31.556 -58.965 1.00 58.00 623 ASP A O 1
ATOM 4979 N N . LEU A 1 624 ? 22.561 31.068 -56.844 1.00 48.91 624 LEU A N 1
ATOM 4980 C CA . LEU A 1 624 ? 21.107 31.237 -56.976 1.00 48.91 624 LEU A CA 1
ATOM 4981 C C . LEU A 1 624 ? 20.630 32.681 -56.714 1.00 48.91 624 LEU A C 1
ATOM 4983 O O . LEU A 1 624 ? 19.427 32.939 -56.677 1.00 48.91 624 LEU A O 1
ATOM 4987 N N . GLY A 1 625 ? 21.553 33.633 -56.534 1.00 48.09 625 GLY A N 1
ATOM 4988 C CA . GLY A 1 625 ? 21.244 35.037 -56.249 1.00 48.09 625 GLY A CA 1
ATOM 4989 C C . GLY A 1 625 ? 20.859 35.320 -54.791 1.00 48.09 625 GLY A C 1
ATOM 4990 O O . GLY A 1 625 ? 20.459 36.442 -54.474 1.00 48.09 625 GLY A O 1
ATOM 4991 N N . ILE A 1 626 ? 20.993 34.338 -53.893 1.00 49.06 626 ILE A N 1
ATOM 4992 C CA . ILE A 1 626 ? 20.684 34.456 -52.465 1.00 49.06 626 ILE A CA 1
ATOM 4993 C C . ILE A 1 626 ? 21.995 34.650 -51.698 1.00 49.06 626 ILE A C 1
ATOM 4995 O O . ILE A 1 626 ? 22.652 33.709 -51.257 1.00 49.06 626 ILE A O 1
ATOM 4999 N N . ASP A 1 627 ? 22.388 35.908 -51.525 1.00 58.59 627 ASP A N 1
ATOM 5000 C CA . ASP A 1 627 ? 23.586 36.258 -50.765 1.00 58.59 627 ASP A CA 1
ATOM 5001 C C . ASP A 1 627 ? 23.288 36.237 -49.256 1.00 58.59 627 ASP A C 1
ATOM 5003 O O . ASP A 1 627 ? 22.849 37.230 -48.672 1.00 58.59 627 ASP A O 1
ATOM 5007 N N . ILE A 1 628 ? 23.497 35.082 -48.620 1.00 48.50 628 ILE A N 1
ATOM 5008 C CA . ILE A 1 628 ? 23.213 34.860 -47.191 1.00 48.50 628 ILE A CA 1
ATOM 5009 C C . ILE A 1 628 ? 23.978 35.862 -46.303 1.00 48.50 628 ILE A C 1
ATOM 5011 O O . ILE A 1 628 ? 23.451 36.317 -45.288 1.00 48.50 628 ILE A O 1
ATOM 5015 N N . GLU A 1 629 ? 25.179 36.292 -46.715 1.00 50.94 629 GLU A N 1
ATOM 5016 C CA . GLU A 1 629 ? 25.965 37.313 -46.000 1.00 50.94 629 GLU A CA 1
ATOM 5017 C C . GLU A 1 629 ? 25.286 38.692 -45.999 1.00 50.94 629 GLU A C 1
ATOM 5019 O O . GLU A 1 629 ? 25.530 39.502 -45.105 1.00 50.94 629 GLU A O 1
ATOM 5024 N N . LYS A 1 630 ? 24.393 38.971 -46.959 1.00 50.97 630 LYS A N 1
ATOM 5025 C CA . LYS A 1 630 ? 23.595 40.207 -46.982 1.00 50.97 630 LYS A CA 1
ATOM 5026 C C . LYS A 1 630 ? 22.332 40.132 -46.127 1.00 50.97 630 LYS A C 1
ATOM 5028 O O . LYS A 1 630 ? 21.804 41.195 -45.798 1.00 50.97 630 LYS A O 1
ATOM 5033 N N . VAL A 1 631 ? 21.871 38.933 -45.766 1.00 51.62 631 VAL A N 1
ATOM 5034 C CA . VAL A 1 631 ? 20.629 38.695 -45.004 1.00 51.62 631 VAL A CA 1
ATOM 5035 C C . VAL A 1 631 ? 20.904 38.475 -43.511 1.00 51.62 631 VAL A C 1
ATOM 5037 O O . VAL A 1 631 ? 20.067 38.799 -42.671 1.00 51.62 631 VAL A O 1
ATOM 5040 N N . LEU A 1 632 ? 22.091 37.980 -43.154 1.00 47.53 632 LEU A N 1
ATOM 5041 C CA . LEU A 1 632 ? 22.476 37.742 -41.765 1.00 47.53 632 LEU A CA 1
ATOM 5042 C C . LEU A 1 632 ? 22.902 39.044 -41.069 1.00 47.53 632 LEU A C 1
ATOM 5044 O O . LEU A 1 632 ? 23.956 39.613 -41.350 1.00 47.53 632 LEU A O 1
ATOM 5048 N N . VAL A 1 633 ? 22.088 39.502 -40.118 1.00 55.81 633 VAL A N 1
ATOM 5049 C CA . VAL A 1 633 ? 22.473 40.532 -39.143 1.00 55.81 633 VAL A CA 1
ATOM 5050 C C . VAL A 1 633 ? 22.977 39.824 -37.893 1.00 55.81 633 VAL A C 1
ATOM 5052 O O . VAL A 1 633 ? 22.261 39.019 -37.295 1.00 55.81 633 VAL A O 1
ATOM 5055 N N . LYS A 1 634 ? 24.218 40.106 -37.491 1.00 57.44 634 LYS A N 1
ATOM 5056 C CA . LYS A 1 634 ? 24.799 39.506 -36.289 1.00 57.44 634 LYS A CA 1
ATOM 5057 C C . LYS A 1 634 ? 24.144 40.144 -35.059 1.00 57.44 634 LYS A C 1
ATOM 5059 O O . LYS A 1 634 ? 24.309 41.339 -34.825 1.00 57.44 634 LYS A O 1
ATOM 5064 N N . ARG A 1 635 ? 23.376 39.368 -34.284 1.00 61.12 635 ARG A N 1
ATOM 5065 C CA . ARG A 1 635 ? 22.763 39.838 -33.031 1.00 61.12 635 ARG A CA 1
ATOM 5066 C C . ARG A 1 635 ? 23.836 39.876 -31.946 1.00 61.12 635 ARG A C 1
ATOM 5068 O O . ARG A 1 635 ? 24.388 38.841 -31.589 1.00 61.12 635 ARG A O 1
ATOM 5075 N N . VAL A 1 636 ? 24.150 41.067 -31.450 1.00 66.56 636 VAL A N 1
ATOM 5076 C CA . VAL A 1 636 ? 25.204 41.245 -30.446 1.00 66.56 636 VAL A CA 1
ATOM 5077 C C . VAL A 1 636 ? 24.638 41.027 -29.052 1.00 66.56 636 VAL A C 1
ATOM 5079 O O . VAL A 1 636 ? 23.791 41.796 -28.612 1.00 66.56 636 VAL A O 1
ATOM 5082 N N . GLU A 1 637 ? 25.118 39.990 -28.364 1.00 64.44 637 GLU A N 1
ATOM 5083 C CA . GLU A 1 637 ? 24.793 39.734 -26.955 1.00 64.44 637 GLU A CA 1
ATOM 5084 C C . GLU A 1 637 ? 25.787 40.423 -26.015 1.00 64.44 637 GLU A C 1
ATOM 5086 O O . GLU A 1 637 ? 25.475 41.461 -25.444 1.00 64.44 637 GLU A O 1
ATOM 5091 N N . ARG A 1 638 ? 27.003 39.878 -25.862 1.00 64.50 638 ARG A N 1
ATOM 5092 C CA . ARG A 1 638 ? 28.081 40.511 -25.079 1.00 64.50 638 ARG A CA 1
ATOM 5093 C C . ARG A 1 638 ? 28.972 41.425 -25.914 1.00 64.50 638 ARG A C 1
ATOM 5095 O O . ARG A 1 638 ? 29.517 42.374 -25.371 1.00 64.50 638 ARG A O 1
ATOM 5102 N N . GLY A 1 639 ? 29.112 41.176 -27.217 1.00 67.50 639 GLY A N 1
ATOM 5103 C CA . GLY A 1 639 ? 29.892 42.024 -28.130 1.00 67.50 639 GLY A CA 1
ATOM 5104 C C . GLY A 1 639 ? 31.409 41.863 -28.042 1.00 67.50 639 GLY A C 1
ATOM 5105 O O . GLY A 1 639 ? 32.139 42.714 -28.549 1.00 67.50 639 GLY A O 1
ATOM 5106 N N . ASP A 1 640 ? 31.897 40.792 -27.422 1.00 77.56 640 ASP A N 1
ATOM 5107 C CA . ASP A 1 640 ? 33.311 40.416 -27.320 1.00 77.56 640 ASP A CA 1
ATOM 5108 C C . ASP A 1 640 ? 33.828 39.633 -28.539 1.00 77.56 640 ASP A C 1
ATOM 5110 O O . ASP A 1 640 ? 35.032 39.405 -28.665 1.00 77.56 640 ASP A O 1
ATOM 5114 N N . ASP A 1 641 ? 32.954 39.262 -29.468 1.00 73.12 641 ASP A N 1
ATOM 5115 C CA . ASP A 1 641 ? 33.278 38.526 -30.693 1.00 73.12 641 ASP A CA 1
ATOM 5116 C C . ASP A 1 641 ? 32.879 39.284 -31.979 1.00 73.12 641 ASP A C 1
ATOM 5118 O O . ASP A 1 641 ? 32.983 38.747 -33.081 1.00 73.12 641 ASP A O 1
ATOM 5122 N N . THR A 1 642 ? 32.379 40.514 -31.845 1.00 78.44 642 THR A N 1
ATOM 5123 C CA . THR A 1 642 ? 31.810 41.303 -32.946 1.00 78.44 642 THR A CA 1
ATOM 5124 C C . THR A 1 642 ? 32.579 42.609 -33.105 1.00 78.44 642 THR A C 1
ATOM 5126 O O . THR A 1 642 ? 32.763 43.344 -32.134 1.00 78.44 642 THR A O 1
ATOM 5129 N N . LEU A 1 643 ? 33.052 42.898 -34.318 1.00 82.50 643 LEU A N 1
ATOM 5130 C CA . LEU A 1 643 ? 33.852 44.077 -34.640 1.00 82.50 643 LEU A CA 1
ATOM 5131 C C . LEU A 1 643 ? 32.958 45.299 -34.848 1.00 82.50 643 LEU A C 1
ATOM 5133 O O . LEU A 1 643 ? 32.110 45.326 -35.737 1.00 82.50 643 LEU A O 1
ATOM 5137 N N . PHE A 1 644 ? 33.210 46.348 -34.069 1.00 83.38 644 PHE A N 1
ATOM 5138 C CA . PHE A 1 644 ? 32.365 47.537 -33.998 1.00 83.38 644 PHE A CA 1
ATOM 5139 C C . PHE A 1 644 ? 32.198 48.235 -35.357 1.00 83.38 644 PHE A C 1
ATOM 5141 O O . PHE A 1 644 ? 31.099 48.657 -35.702 1.00 83.38 644 PHE A O 1
ATOM 5148 N N . TRP A 1 645 ? 33.263 48.325 -36.158 1.00 85.31 645 TRP A N 1
ATOM 5149 C CA . TRP A 1 645 ? 33.227 49.038 -37.441 1.00 85.31 645 TRP A CA 1
ATOM 5150 C C . TRP A 1 645 ? 32.954 48.152 -38.654 1.00 85.31 645 TRP A C 1
ATOM 5152 O O . TRP A 1 645 ? 32.382 48.619 -39.644 1.00 85.31 645 TRP A O 1
ATOM 5162 N N . LEU A 1 646 ? 33.432 46.907 -38.610 1.00 78.81 646 LEU A N 1
ATOM 5163 C CA . LEU A 1 646 ? 33.510 46.041 -39.785 1.00 78.81 646 LEU A CA 1
ATOM 5164 C C . LEU A 1 646 ? 32.315 45.101 -39.915 1.00 78.81 646 LEU A C 1
ATOM 5166 O O . LEU A 1 646 ? 31.914 44.824 -41.046 1.00 78.81 646 LEU A O 1
ATOM 5170 N N . ASP A 1 647 ? 31.743 44.665 -38.794 1.00 77.06 647 ASP A N 1
ATOM 5171 C CA . ASP A 1 647 ? 30.615 43.743 -38.802 1.00 77.06 647 ASP A CA 1
ATOM 5172 C C . ASP A 1 647 ? 29.292 44.510 -38.911 1.00 77.06 647 ASP A C 1
ATOM 5174 O O . ASP A 1 647 ? 29.148 45.642 -38.439 1.00 77.06 647 ASP A O 1
ATOM 5178 N N . ARG A 1 648 ? 28.290 43.887 -39.537 1.00 71.50 648 ARG A N 1
ATOM 5179 C CA . ARG A 1 648 ? 26.927 44.422 -39.586 1.00 71.50 648 ARG A CA 1
ATOM 5180 C C . ARG A 1 648 ? 26.166 43.947 -38.350 1.00 71.50 648 ARG A C 1
ATOM 5182 O O . ARG A 1 648 ? 25.539 42.889 -38.358 1.00 71.50 648 ARG A O 1
ATOM 5189 N N . TRP A 1 649 ? 26.264 44.736 -37.288 1.00 75.50 649 TRP A N 1
ATOM 5190 C CA . TRP A 1 649 ? 25.629 44.439 -36.003 1.00 75.50 649 TRP A CA 1
ATOM 5191 C C . TRP A 1 649 ? 24.579 45.470 -35.572 1.00 75.50 649 TRP A C 1
ATOM 5193 O O . TRP A 1 649 ? 23.761 45.188 -34.700 1.00 75.50 649 TRP A O 1
ATOM 5203 N N . ILE A 1 650 ? 24.561 46.645 -36.209 1.00 71.75 650 ILE A N 1
ATOM 5204 C CA . ILE A 1 650 ? 23.527 47.664 -36.033 1.00 71.75 650 ILE A CA 1
ATOM 5205 C C . ILE A 1 650 ? 23.178 48.287 -37.394 1.00 71.75 650 ILE A C 1
ATOM 5207 O O . ILE A 1 650 ? 24.046 48.791 -38.106 1.00 71.75 650 ILE A O 1
ATOM 5211 N N . GLY A 1 651 ? 21.900 48.215 -37.777 1.00 67.25 651 GLY A N 1
ATOM 5212 C CA . GLY A 1 651 ? 21.403 48.693 -39.071 1.00 67.25 651 GLY A CA 1
ATOM 5213 C C . GLY A 1 651 ? 21.792 47.829 -40.281 1.00 67.25 651 GLY A C 1
ATOM 5214 O O . GLY A 1 651 ? 22.351 46.739 -40.167 1.00 67.25 651 GLY A O 1
ATOM 5215 N N . ASN A 1 652 ? 21.480 48.338 -41.476 1.00 69.44 652 ASN A N 1
ATOM 5216 C CA . ASN A 1 652 ? 21.595 47.592 -42.733 1.00 69.44 652 ASN A CA 1
ATOM 5217 C C . ASN A 1 652 ? 22.963 47.729 -43.415 1.00 69.44 652 ASN A C 1
ATOM 5219 O O . ASN A 1 652 ? 23.126 47.257 -44.532 1.00 69.44 652 ASN A O 1
ATOM 5223 N N . LEU A 1 653 ? 23.964 48.368 -42.811 1.00 75.38 653 LEU A N 1
ATOM 5224 C CA . LEU A 1 653 ? 25.324 48.501 -43.354 1.00 75.38 653 LEU A CA 1
ATOM 5225 C C . LEU A 1 653 ? 26.330 48.522 -42.191 1.00 75.38 653 LEU A C 1
ATOM 5227 O O . LEU A 1 653 ? 26.000 49.068 -41.140 1.00 75.38 653 LEU A O 1
ATOM 5231 N N . PRO A 1 654 ? 27.545 47.961 -42.349 1.00 81.38 654 PRO A N 1
ATOM 5232 C CA . PRO A 1 654 ? 28.615 48.139 -41.370 1.00 81.38 654 PRO A CA 1
ATOM 5233 C C . PRO A 1 654 ? 28.885 49.620 -41.080 1.00 81.38 654 PRO A C 1
ATOM 5235 O O . PRO A 1 654 ? 28.892 50.445 -42.000 1.00 81.38 654 PRO A O 1
ATOM 5238 N N . LEU A 1 655 ? 29.179 49.958 -39.822 1.00 82.88 655 LEU A N 1
ATOM 5239 C CA . LEU A 1 655 ? 29.359 51.351 -39.393 1.00 82.88 655 LEU A CA 1
ATOM 5240 C C . LEU A 1 655 ? 30.497 52.072 -40.126 1.00 82.88 655 LEU A C 1
ATOM 5242 O O . LEU A 1 655 ? 30.419 53.284 -40.308 1.00 82.88 655 LEU A O 1
ATOM 5246 N N . LYS A 1 656 ? 31.513 51.349 -40.623 1.00 83.44 656 LYS A N 1
ATOM 5247 C CA . LYS A 1 656 ? 32.580 51.940 -41.454 1.00 83.44 656 LYS A CA 1
ATOM 5248 C C . LYS A 1 656 ? 32.062 52.584 -42.744 1.00 83.44 656 LYS A C 1
ATOM 5250 O O . LYS A 1 656 ? 32.739 53.435 -43.304 1.00 83.44 656 LYS A O 1
ATOM 5255 N N . ILE A 1 657 ? 30.921 52.112 -43.252 1.00 80.25 657 ILE A N 1
ATOM 5256 C CA . ILE A 1 657 ? 30.310 52.600 -44.492 1.00 80.25 657 ILE A CA 1
ATOM 5257 C C . ILE A 1 657 ? 29.366 53.751 -44.160 1.00 80.25 657 ILE A C 1
ATOM 5259 O O . ILE A 1 657 ? 29.453 54.803 -44.780 1.00 80.25 657 ILE A O 1
ATOM 5263 N N . SER A 1 658 ? 28.515 53.573 -43.146 1.00 83.12 658 SER A N 1
ATOM 5264 C CA . SER A 1 658 ? 27.554 54.597 -42.719 1.00 83.12 658 SER A CA 1
ATOM 5265 C C . SER A 1 658 ? 28.228 55.844 -42.130 1.00 83.12 658 SER A C 1
ATOM 5267 O O . SER A 1 658 ? 27.693 56.940 -42.246 1.00 83.12 658 SER A O 1
ATOM 5269 N N . PHE A 1 659 ? 29.411 55.690 -41.523 1.00 84.38 659 PHE A N 1
ATOM 5270 C CA . PHE A 1 659 ? 30.174 56.763 -40.880 1.00 84.38 659 PHE A CA 1
ATOM 5271 C C . PHE A 1 659 ? 31.651 56.722 -41.304 1.00 84.38 659 PHE A C 1
ATOM 5273 O O . PHE A 1 659 ? 32.561 56.572 -40.483 1.00 84.38 659 PHE A O 1
ATOM 5280 N N . SER A 1 660 ? 31.895 56.837 -42.611 1.00 82.00 660 SER A N 1
ATOM 5281 C CA . SER A 1 660 ? 33.222 56.681 -43.224 1.00 82.00 660 SER A CA 1
ATOM 5282 C C . SER A 1 660 ? 34.284 57.646 -42.688 1.00 82.00 660 SER A C 1
ATOM 5284 O O . SER A 1 660 ? 35.416 57.222 -42.455 1.00 82.00 660 SER A O 1
ATOM 5286 N N . GLU A 1 661 ? 33.940 58.911 -42.426 1.00 78.69 661 GLU A N 1
ATOM 5287 C CA . GLU A 1 661 ? 34.897 59.893 -41.887 1.00 78.69 661 GLU A CA 1
ATOM 5288 C C . GLU A 1 661 ? 35.289 59.598 -40.434 1.00 78.69 661 GLU A C 1
ATOM 5290 O O . GLU A 1 661 ? 36.469 59.647 -40.089 1.00 78.69 661 GLU A O 1
ATOM 5295 N N . LEU A 1 662 ? 34.334 59.187 -39.592 1.00 80.94 662 LEU A N 1
ATOM 5296 C CA . LEU A 1 662 ? 34.615 58.750 -38.218 1.00 80.94 662 LEU A CA 1
ATOM 5297 C C . LEU A 1 662 ? 35.513 57.507 -38.202 1.00 80.94 662 LEU A C 1
ATOM 5299 O O . LEU A 1 662 ? 36.484 57.453 -37.448 1.00 80.94 662 LEU A O 1
ATOM 5303 N N . TYR A 1 663 ? 35.256 56.544 -39.091 1.00 84.25 663 TYR A N 1
ATOM 5304 C CA . TYR A 1 663 ? 36.119 55.374 -39.251 1.00 84.25 663 TYR A CA 1
ATOM 5305 C C . TYR A 1 663 ? 37.520 55.734 -39.771 1.00 84.25 663 TYR A C 1
ATOM 5307 O O . TYR A 1 663 ? 38.508 55.088 -39.414 1.00 84.25 663 TYR A O 1
ATOM 5315 N N . ARG A 1 664 ? 37.640 56.774 -40.605 1.00 83.94 664 ARG A N 1
ATOM 5316 C CA . ARG A 1 664 ? 38.932 57.244 -41.124 1.00 83.94 664 ARG A CA 1
ATOM 5317 C C . ARG A 1 664 ? 39.814 57.809 -40.012 1.00 83.94 664 ARG A C 1
ATOM 5319 O O . ARG A 1 664 ? 41.016 57.542 -40.024 1.00 83.94 664 ARG A O 1
ATOM 5326 N N . MET A 1 665 ? 39.218 58.524 -39.058 1.00 79.69 665 MET A N 1
ATOM 5327 C CA . MET A 1 665 ? 39.913 59.097 -37.897 1.00 79.69 665 MET A CA 1
ATOM 5328 C C . MET A 1 665 ? 40.155 58.097 -36.757 1.00 79.69 665 MET A C 1
ATOM 5330 O O . MET A 1 665 ? 40.970 58.354 -35.870 1.00 79.69 665 MET A O 1
ATOM 5334 N N . GLU A 1 666 ? 39.463 56.958 -36.760 1.00 79.88 666 GLU A N 1
ATOM 5335 C CA . GLU A 1 666 ? 39.606 55.927 -35.737 1.00 79.88 666 GLU A CA 1
ATOM 5336 C C . GLU A 1 666 ? 41.009 55.294 -35.757 1.00 79.88 666 GLU A C 1
ATOM 5338 O O . GLU A 1 666 ? 41.455 54.732 -36.764 1.00 79.88 666 GLU A O 1
ATOM 5343 N N . LYS A 1 667 ? 41.690 55.321 -34.603 1.00 80.12 667 LYS A N 1
ATOM 5344 C CA . LYS A 1 667 ? 43.020 54.716 -34.436 1.00 80.12 667 LYS A CA 1
ATOM 5345 C C . LYS A 1 667 ? 42.945 53.196 -34.281 1.00 80.12 667 LYS A C 1
ATOM 5347 O O . LYS A 1 667 ? 43.827 52.495 -34.769 1.00 80.12 667 LYS A O 1
ATOM 5352 N N . LYS A 1 668 ? 41.900 52.666 -33.630 1.00 78.25 668 LYS A N 1
ATOM 5353 C CA . LYS A 1 668 ? 41.743 51.224 -33.371 1.00 78.25 668 LYS A CA 1
ATOM 5354 C C . LYS A 1 668 ? 40.588 50.650 -34.195 1.00 78.25 668 LYS A C 1
ATOM 5356 O O . LYS A 1 668 ? 39.495 50.418 -33.692 1.00 78.25 668 LYS A O 1
ATOM 5361 N N . LYS A 1 669 ? 40.849 50.409 -35.483 1.00 81.50 669 LYS A N 1
ATOM 5362 C CA . LYS A 1 669 ? 39.838 50.003 -36.483 1.00 81.50 669 LYS A CA 1
ATOM 5363 C C . LYS A 1 669 ? 39.252 48.600 -36.278 1.00 81.50 669 LYS A C 1
ATOM 5365 O O . LYS A 1 669 ? 38.139 48.337 -36.720 1.00 81.50 669 LYS A O 1
ATOM 5370 N N . LEU A 1 670 ? 39.979 47.724 -35.585 1.00 82.75 670 LEU A N 1
ATOM 5371 C CA . LEU A 1 670 ? 39.557 46.362 -35.229 1.00 82.75 670 LEU A CA 1
ATOM 5372 C C . LEU A 1 670 ? 39.054 46.269 -33.775 1.00 82.75 670 LEU A C 1
ATOM 5374 O O . LEU A 1 670 ? 39.285 45.267 -33.102 1.00 82.75 670 LEU A O 1
ATOM 5378 N N . CYS A 1 671 ? 38.430 47.326 -33.248 1.00 81.44 671 CYS A N 1
ATOM 5379 C CA . CYS A 1 671 ? 37.820 47.281 -31.920 1.00 81.44 671 CYS A CA 1
ATOM 5380 C C . CYS A 1 671 ? 36.517 46.468 -31.925 1.00 81.44 671 CYS A C 1
ATOM 5382 O O . CYS A 1 671 ? 35.802 46.400 -32.928 1.00 81.44 671 CYS A O 1
ATOM 5384 N N . LYS A 1 672 ? 36.218 45.844 -30.785 1.00 85.25 672 LYS A N 1
ATOM 5385 C CA . LYS A 1 672 ? 35.010 45.040 -30.573 1.00 85.25 672 LYS A CA 1
ATOM 5386 C C . LYS A 1 672 ? 33.876 45.893 -30.012 1.00 85.25 672 LYS A C 1
ATOM 5388 O O . LYS A 1 672 ? 34.134 46.920 -29.386 1.00 85.25 672 LYS A O 1
ATOM 5393 N N . VAL A 1 673 ? 32.631 45.467 -30.201 1.00 81.69 673 VAL A N 1
ATOM 5394 C CA . VAL A 1 673 ? 31.451 46.214 -29.734 1.00 81.69 673 VAL A CA 1
ATOM 5395 C C . VAL A 1 673 ? 31.470 46.418 -28.218 1.00 81.69 673 VAL A C 1
ATOM 5397 O O . VAL A 1 673 ? 31.233 47.535 -27.764 1.00 81.69 673 VAL A O 1
ATOM 5400 N N . LEU A 1 674 ? 31.865 45.404 -27.442 1.00 80.06 674 LEU A N 1
ATOM 5401 C CA . LEU A 1 674 ? 31.980 45.488 -25.979 1.00 80.06 674 LEU A CA 1
ATOM 5402 C C . LEU A 1 674 ? 32.985 46.550 -25.509 1.00 80.06 674 LEU A C 1
ATOM 5404 O O . LEU A 1 674 ? 32.811 47.149 -24.454 1.00 80.06 674 LEU A O 1
ATOM 5408 N N . GLU A 1 675 ? 34.036 46.811 -26.293 1.00 77.50 675 GLU A N 1
ATOM 5409 C CA . GLU A 1 675 ? 35.047 47.824 -25.955 1.00 77.50 675 GLU A CA 1
ATOM 5410 C C . GLU A 1 675 ? 34.518 49.259 -26.122 1.00 77.50 675 GLU A C 1
ATOM 5412 O O . GLU A 1 675 ? 35.179 50.208 -25.703 1.00 77.50 675 GLU A O 1
ATOM 5417 N N . ARG A 1 676 ? 33.366 49.437 -26.783 1.00 74.81 676 ARG A N 1
ATOM 5418 C CA . ARG A 1 676 ? 32.826 50.749 -27.172 1.00 74.81 676 ARG A CA 1
ATOM 5419 C C . ARG A 1 676 ? 31.401 50.999 -26.695 1.00 74.81 676 ARG A C 1
ATOM 5421 O O . ARG A 1 676 ? 31.001 52.156 -26.611 1.00 74.81 676 ARG A O 1
ATOM 5428 N N . VAL A 1 677 ? 30.648 49.951 -26.378 1.00 68.88 677 VAL A N 1
ATOM 5429 C CA . VAL A 1 677 ? 29.245 50.031 -25.973 1.00 68.88 677 VAL A CA 1
ATOM 5430 C C . VAL A 1 677 ? 29.063 49.280 -24.661 1.00 68.88 677 VAL A C 1
ATOM 5432 O O . VAL A 1 677 ? 29.242 48.067 -24.594 1.00 68.88 677 VAL A O 1
ATOM 5435 N N . GLN A 1 678 ? 28.673 49.998 -23.609 1.00 60.94 678 GLN A N 1
ATOM 5436 C CA . GLN A 1 678 ? 28.192 49.383 -22.375 1.00 60.94 678 GLN A CA 1
ATOM 5437 C C . GLN A 1 678 ? 26.746 48.938 -22.585 1.00 60.94 678 GLN A C 1
ATOM 5439 O O . GLN A 1 678 ? 25.819 49.747 -22.568 1.00 60.94 678 GLN A O 1
ATOM 5444 N N . ILE A 1 679 ? 26.557 47.642 -22.808 1.00 55.53 679 ILE A N 1
ATOM 5445 C CA . ILE A 1 679 ? 25.233 47.038 -22.939 1.00 55.53 679 ILE A CA 1
ATOM 5446 C C . ILE A 1 679 ? 24.601 47.022 -21.541 1.00 55.53 679 ILE A C 1
ATOM 5448 O O . ILE A 1 679 ? 24.965 46.204 -20.698 1.00 55.53 679 ILE A O 1
ATOM 5452 N N . ARG A 1 680 ? 23.684 47.955 -21.256 1.00 51.88 680 ARG A N 1
ATOM 5453 C CA . ARG A 1 680 ? 22.776 47.812 -20.108 1.00 51.88 680 ARG A CA 1
ATOM 5454 C C . ARG A 1 680 ? 21.777 46.705 -20.455 1.00 51.88 680 ARG A C 1
ATOM 5456 O O . ARG A 1 680 ? 21.153 46.765 -21.510 1.00 51.88 680 ARG A O 1
ATOM 5463 N N . GLY A 1 681 ? 21.695 45.678 -19.608 1.00 42.00 681 GLY A N 1
ATOM 5464 C CA . GLY A 1 681 ? 20.755 44.563 -19.772 1.00 42.00 681 GLY A CA 1
ATOM 5465 C C . GLY A 1 681 ? 19.287 45.019 -19.748 1.00 42.00 681 GLY A C 1
ATOM 5466 O O . GLY A 1 681 ? 19.014 46.148 -19.333 1.00 42.00 681 GLY A O 1
ATOM 5467 N N . PRO A 1 682 ? 18.347 44.173 -20.203 1.00 41.41 682 PRO A N 1
ATOM 5468 C CA . PRO A 1 682 ? 16.939 44.541 -20.286 1.00 41.41 682 PRO A CA 1
ATOM 5469 C C . PRO A 1 682 ? 16.324 44.657 -18.883 1.00 41.41 682 PRO A C 1
ATOM 5471 O O . PRO A 1 682 ? 16.505 43.764 -18.055 1.00 41.41 682 PRO A O 1
ATOM 5474 N N . THR A 1 683 ? 15.616 45.759 -18.632 1.00 36.84 683 THR A N 1
ATOM 5475 C CA . THR A 1 683 ? 14.526 45.834 -17.641 1.00 36.84 683 THR A CA 1
ATOM 5476 C C . THR A 1 683 ? 13.270 45.203 -18.202 1.00 36.84 683 THR A C 1
ATOM 5478 O O . THR A 1 683 ? 13.004 45.475 -19.398 1.00 36.84 683 THR A O 1
#

Sequence (683 aa):
MLRKNANVESGEVDNIGNTVKFLLDYKENGEVLGKQVPPSIYMVPSVIRDLSPTCFNPKVVSIGPLHRHNEHLQGFEIQKQTYLHNWLRRLGTVPNQTLRTCVEKVIQSIEIIKECYGRSVTYNDLELAKMMVIDGCFILEFIQNESEKSSGCNMMITPLIVYDLLLIENQIPFFVLKIIFDCTIVASGRMHINSSFTQHISVLLGYYKVFESNSVVPNVSLDSTTDHLLHFVHKYYQPVEPMPSVFVEANPKGHTAVELHRAGMKFKPNEDENWAMALKLELQLPSSFFSLLPIFTAIPPFSWLQWPTLKMPIVCIHDMSELVLRNLLIYEQFSDVNKYVTSYVYAMDMLTDTPEDVAILVKSKVLTNLSSSNENAANMINGLVKFVSIPDFFYDQQWKDMDAYYNSYWPNTLAGLKGKYFNNPWNVIALIGALVLFALTVVQTFFTIKAANATNGLNVVMKKACEIGIFKGVGILQSDLTISHLFYADDALFVGEWKRENIKNLARMLRCFHISSGLKVNFHKSRVFGIGAHPQEVARWTAPLGCEPSSLPFTYLGVPVGANMNLRKHWKPVVDRFHVKLSSWKSKTLSFGGKINNLLLHIKKAIAGVWNNVANVQEDLKDLGIDIEKVLVKRVERGDDTLFWLDRWIGNLPLKISFSELYRMEKKKLCKVLERVQIRGPT

Radius of gyration: 47.93 Å; Cα contacts (8 Å, |Δi|>4): 743; chains: 1; bounding box: 98×126×131 Å

Nearest PDB structures (foldseek):
  8uw3-assembly1_A  TM=6.576E-01  e=4.542E-02  Homo sapiens
  8sxu-assembly1_A  TM=5.006E-01  e=1.129E-02  Homo sapiens
  8c8j-assembly1_A  TM=5.578E-01  e=6.122E-02  Homo sapiens

InterPro domains:
  IPR004158 Protein of unknown function DUF247, plant [PF03140] (41-440)
  IPR004158 Protein of unknown function DUF247, plant [PTHR31170] (31-450)

pLDDT: mean 75.86, std 16.28, range [31.67, 96.81]

Foldseek 3Di:
DDDDDDDDPPVVVVVVVVVVVVVVVCVVVVPPVVDLPPALFEDDDPVLCVLPVPLQDQDEAFAAAQCCPPPNNVVCLVVLVVLLVVLQVVLVDPSVVLVVQLLVVLLVCQVLQCSNHVVPGPDDSSVRSVRLLSRLSSVLSLLVCLVVVPVDDDPVVNLSVLLLQQRSNRWGFVVSSVSSCCSGVVVSVPDPPDDDPLNSLCSSVVSDPQFPAPDPPAPDDDPDSSDISNNSVLVSQAFNDHDDWDFDPDDQQFDALVLLVLLQEAEAEDRDNGGQFDKDKDDDDPPPDPPPDPDPVPDDPPPPPDTTYIHGTAGEDDPNPLSNLLSSLVSPQSHPDDCSSVLSLVNVLSHQQDLVSLVRCVVNRSYHYPDPGSRVVSCSSPSSNVPGDPRTHSCRVVSVVSVVSSPDPRSVVVSVCCVPQVVDVVSVVVVVVVVVVVVVVVVVVVVQVLQVVLVVVLVVVQVVCCVVVQAAFCDDPPDPDGAAWDDDRLDIDGGGDPDLSNLVSVLVSLVVSCVVSVDHDPQAPDEDEDDVDDQVVQVVSSVVVSHHYDYPFDADPQATDRDDPVDPVRCVSVVVVVVVVVVVVVLVPDDPVSVVVVVVVVVVVVVVVVVVVVVVVCVVCVVVVRNVQQVDADDDDQQPPAFQQQGRNDDNDGNCVVPVVVCVPDPCRRDTPNVPDDDDDDD

Mean predicted aligned error: 19.24 Å